Protein AF-0000000077371956 (afdb_homodimer)

Secondary structure (DSSP, 8-state):
----HHHHHHT--STTTEETTTTEE-THHHHT--TT--EEEEEEETTTTEEEEEETTS-EEEEEHHHHHHT--SHHHHHHHIIIII-PPP----GGGHHHH--EEEHHHHHH-HHHHHHHHHHHHHHSEEEEE---S-TTHHHHHHHHHS-PPPBTTBSEEEEE--TT-SSGGGSSS-EEEE-S-TTSSS--SEEEEEEEE--SSS---EEEEEHHHHHHHHHHH-HHHHHHHHHS-EEEEEEEEETTEEEEEEEEE-SEEE-TTS-EEEE---TTTB-S---S-GGGHHHHHHHHHHHHHHHHHT-EEE---TT-EEEEETTTEEEEE------SS---EEEEEEE-HHHHHHHHHHHHHHTTS--/----HHHHHHT--STTTEETTTTEE-THHHHT--TT--EEEEEEETTTTEEEEEETTS-EEEEEHHHHHHT--SHHHHHHHIIIII-PPP----GGGHHHH--EEEHHHHHH-HHHHHHHHHHHHHHSEEEEE---S-TTHHHHHHHHHS-PPPBTTBSEEEEE--TT-SSGGGSSS-EEEE-S-TTSSS--SEEEEEEEE--SSS---EEEEEHHHHHHHHHHH-HHHHHHHHHS-EEEEEEEEETTEEEEEEEEE-SEEE-TTS-EEEE---TTTB-S---S-GGGHHHHHHHHHHHHHHHHHT-EEE---TT-EEEEETTTEEEEE------SS---EEEEEEE-HHHHHHHHHHHHHHTTS--

Organism: NCBI:txid30044

Solvent-accessible surface area (backbone atoms only — not comparable to full-atom values): 38136 Å² total; per-residue (Å²): 131,50,77,52,61,56,59,53,60,73,60,30,59,42,82,86,34,22,39,75,82,38,66,24,42,41,62,72,47,63,82,64,57,55,86,77,56,47,80,63,44,79,45,76,42,74,91,71,41,24,43,34,37,36,34,70,87,69,51,72,37,61,42,46,49,70,62,49,62,76,52,29,39,42,69,69,48,34,51,46,44,48,42,75,58,70,45,65,66,64,52,74,48,54,34,87,44,42,81,76,66,59,48,79,42,51,38,67,45,45,75,72,30,65,66,50,36,39,50,51,52,50,41,30,53,24,60,30,40,38,37,32,36,74,33,70,84,55,90,56,51,65,56,52,56,29,49,72,46,55,56,65,39,69,52,82,69,40,51,51,44,75,40,40,72,39,92,84,45,67,45,77,82,22,45,47,60,60,39,66,68,20,27,67,58,52,21,35,83,70,46,58,24,30,40,37,37,36,27,59,32,53,49,82,35,73,56,56,28,37,34,40,18,45,42,59,32,43,48,50,50,29,49,73,76,35,47,67,39,35,50,44,37,46,66,45,62,36,37,17,33,50,60,52,67,38,96,89,41,67,40,38,31,64,21,75,45,27,36,40,33,57,49,98,87,65,48,81,66,33,46,41,42,36,62,42,33,46,42,84,54,61,80,49,62,59,84,54,47,62,60,40,52,50,29,49,52,50,48,52,51,48,38,58,74,29,38,34,76,50,69,76,48,61,17,25,29,48,33,33,27,28,34,42,33,28,36,29,30,44,34,42,56,67,48,100,88,30,56,37,29,34,39,36,37,31,31,41,50,63,46,46,50,9,30,41,45,46,45,38,39,75,69,61,73,53,127,133,50,78,51,61,55,58,52,60,73,59,30,61,43,82,88,33,22,39,77,83,38,67,22,43,40,60,71,47,64,79,63,58,56,85,77,54,48,79,63,44,81,46,76,39,76,91,72,42,24,44,35,39,36,33,70,87,70,50,71,37,60,42,44,49,70,62,48,62,76,52,28,39,40,70,69,50,34,50,47,43,47,43,73,57,69,44,64,65,64,51,74,49,54,33,88,44,42,81,76,65,61,47,79,41,48,38,67,45,45,76,72,31,68,67,50,36,40,50,50,52,49,42,30,52,24,59,30,40,37,35,32,35,75,34,70,85,55,89,56,51,64,56,54,56,30,48,70,48,55,56,63,39,69,54,82,67,41,52,51,44,76,40,40,71,37,92,86,44,68,43,77,81,21,44,47,60,60,37,66,67,21,27,69,58,52,22,35,84,69,46,60,24,31,39,38,36,36,27,59,30,54,46,84,35,74,56,57,28,37,33,41,18,46,42,59,32,42,48,50,48,30,48,71,76,36,47,67,39,37,48,44,37,46,66,45,62,37,37,17,33,50,59,52,68,39,96,89,40,67,40,38,31,63,23,76,44,26,37,39,33,56,48,97,85,64,48,80,66,34,47,41,41,34,62,43,33,46,42,84,54,61,82,48,61,57,84,53,47,63,62,40,53,50,30,49,51,50,49,52,49,48,36,58,74,28,37,33,76,49,69,76,48,62,16,25,29,47,32,33,26,29,34,41,33,29,36,30,30,44,34,43,56,67,47,99,89,30,56,39,29,36,39,36,38,30,32,39,50,63,46,46,49,8,29,41,44,46,45,36,39,75,70,61,73,51,128

Sequence (734 aa):
MQYPEIWLRDNCQCGKCYMQQTRSRLPHGWNSLDTAVQVQQLGWCAERQALQIEWHDGHQSSYAYSWLKERDFSPANRTRYLRDFYRPEPRHWSGQQFAQIRREFQYSELLSSDTALLEWLHHLAVYGLALVKQAPLEADVLRQLCERVGFMRRTTYGDEWSVRAQPGASNYAYLAAPLPLHTDMPYFEYKPGVTLLHTLEQSDSPGGWNLLSDAFHVADLLRQRHPSAFRVLSETPVDWADIGSDHGLSFHNIWRAPVINVDASGRYQRINHSIPQRDSHFSVPAEQVRPWYEAMALFMRLAGDEACTFKTTPGDVLTFDNLRMVHGRTGYDDTDRNVRHIVGAFLDWDIAYSRWRVLRHAHGCCKMQYPEIWLRDNCQCGKCYMQQTRSRLPHGWNSLDTAVQVQQLGWCAERQALQIEWHDGHQSSYAYSWLKERDFSPANRTRYLRDFYRPEPRHWSGQQFAQIRREFQYSELLSSDTALLEWLHHLAVYGLALVKQAPLEADVLRQLCERVGFMRRTTYGDEWSVRAQPGASNYAYLAAPLPLHTDMPYFEYKPGVTLLHTLEQSDSPGGWNLLSDAFHVADLLRQRHPSAFRVLSETPVDWADIGSDHGLSFHNIWRAPVINVDASGRYQRINHSIPQRDSHFSVPAEQVRPWYEAMALFMRLAGDEACTFKTTPGDVLTFDNLRMVHGRTGYDDTDRNVRHIVGAFLDWDIAYSRWRVLRHAHGCCK

Foldseek 3Di:
DDDDPLVCQQPFPDPVFADPVVRDGDVVCVVVRDPPKDFDDWDADPVQCWIWTQIPVGDIGIGHPLRCVQVPPDPVSVVCCVCPFVAPAADFDFLVCCVVLEEEAELVCLLPPLVSVLVQLNSCRHYFWYKYFQADLDDCSVQSNQVSLPGFDQDLQGQKDKAWCDPPDLDPSNHLAWFAWFFPPLLDPQGFWKKKKAWNFDAPWPWFKKKKFQLVVLLVVCCVPPVLLSCLQAPFWFWFWRFDHHPRDGDTGIDIGGQFYADPVRHTDFGGDHPVRGDPDRPDPPVSPVSNVVSVVSSSVSRVVRMHIDHDHHRMMIMGTSRGMTMIIHGGDADPVGITMMMMTGHHVVSNSVSSNVSCVVVVNRD/DDDDPLVCQQPFPDPVFADPVVRDGDVVCVVVRDPPKDFDDWDADPVQCWIWTQIPVGDIGIGHPLRCVCVPPDPVSVVCCVCPFVAPAADFDFLVCCVVLEEEAELVCLLPPLVSVLVQLNSCRHYFWYKYFQADLDDCSVQSNQVSLPGFDQDLQGQKDKAWQDPPDLDPSNHLAWFAWFFPPLLDPQGFWKKKKAWNFDAPFPWFKKKKFQLVVLLVVCCVPPVLLSCLQAPFWFWFWDFDHHPHDGDTGIDIGGQFYADPVRHTDFGGDHPVRGDPDRPDPPVSPVSNVVSVVSSSVSRVVRMHIDHDHHRMMIMGTSRGMTMIIHGGDHDPVGITMMMMTGHHVVSNSVSSNVSCVVVVNRD

Radius of gyration: 26.99 Å; Cα contacts (8 Å, |Δi|>4): 1569; chains: 2; bounding box: 58×82×67 Å

pLDDT: mean 92.95, std 8.27, range [42.59, 98.88]

InterPro domains:
  IPR003819 TauD/TfdA-like domain [PF02668] (100-345)
  IPR010376 Gamma-butyrobetaine hydroxylase-like, N-terminal [PF06155] (2-68)
  IPR038492 GBBH-like, N-terminal domain superfamily [G3DSA:3.30.2020.30] (1-74)
  IPR042098 Glutarate 2-hydroxylase superfamily [G3DSA:3.60.130.10] (76-364)
  IPR050411 Alpha-ketoglutarate-dependent hydroxylases [PTHR10696] (6-359)

Structure (mmCIF, N/CA/C/O backbone):
data_AF-0000000077371956-model_v1
#
loop_
_entity.id
_entity.type
_entity.pdbx_description
1 polymer 'Gamma-butyrobetaine dioxygenase'
#
loop_
_atom_site.group_PDB
_atom_site.id
_atom_site.type_symbol
_atom_site.label_atom_id
_atom_site.label_alt_id
_atom_site.label_comp_id
_atom_site.label_asym_id
_atom_site.label_entity_id
_atom_site.label_seq_id
_atom_site.pdbx_PDB_ins_code
_atom_site.Cartn_x
_atom_site.Cartn_y
_atom_site.Cartn_z
_atom_site.occupancy
_atom_site.B_iso_or_equiv
_atom_site.auth_seq_id
_atom_site.auth_comp_id
_atom_site.auth_asym_id
_atom_site.auth_atom_id
_atom_site.pdbx_PDB_model_num
ATOM 1 N N . MET A 1 1 ? 18.828 30.578 -7.977 1 91.62 1 MET A N 1
ATOM 2 C CA . MET A 1 1 ? 17.766 29.891 -7.25 1 91.62 1 MET A CA 1
ATOM 3 C C . MET A 1 1 ? 16.422 30.594 -7.461 1 91.62 1 MET A C 1
ATOM 5 O O . MET A 1 1 ? 16.375 31.812 -7.641 1 91.62 1 MET A O 1
ATOM 9 N N . GLN A 1 2 ? 15.453 29.812 -7.598 1 92.75 2 GLN A N 1
ATOM 10 C CA . GLN A 1 2 ? 14.109 30.328 -7.84 1 92.75 2 GLN A CA 1
ATOM 11 C C . GLN A 1 2 ? 13.109 29.75 -6.836 1 92.75 2 GLN A C 1
ATOM 13 O O . GLN A 1 2 ? 13.172 28.562 -6.508 1 92.75 2 GLN A O 1
ATOM 18 N N . TYR A 1 3 ? 12.266 30.672 -6.367 1 95.88 3 TYR A N 1
ATOM 19 C CA . TYR A 1 3 ? 11.258 30.266 -5.406 1 95.88 3 TYR A CA 1
ATOM 20 C C . TYR A 1 3 ? 9.938 30.984 -5.656 1 95.88 3 TYR A C 1
ATOM 22 O O . TYR A 1 3 ? 9.906 32.219 -5.793 1 95.88 3 TYR A O 1
ATOM 30 N N . PRO A 1 4 ? 8.852 30.234 -5.699 1 95.62 4 PRO A N 1
ATOM 31 C CA . PRO A 1 4 ? 7.562 30.922 -5.719 1 95.62 4 PRO A CA 1
ATOM 32 C C . PRO A 1 4 ? 7.258 31.656 -4.41 1 95.62 4 PRO A C 1
ATOM 34 O O . PRO A 1 4 ? 7.484 31.109 -3.328 1 95.62 4 PRO A O 1
ATOM 37 N N . GLU A 1 5 ? 6.676 32.844 -4.477 1 94.69 5 GLU A N 1
ATOM 38 C CA . GLU A 1 5 ? 6.426 33.688 -3.312 1 94.69 5 GLU A CA 1
ATOM 39 C C . GLU A 1 5 ? 5.512 33 -2.309 1 94.69 5 GLU A C 1
ATOM 41 O O . GLU A 1 5 ? 5.809 32.938 -1.112 1 94.69 5 GLU A O 1
ATOM 46 N N . ILE A 1 6 ? 4.496 32.406 -2.801 1 94.25 6 ILE A N 1
ATOM 47 C CA . ILE A 1 6 ? 3.494 31.828 -1.92 1 94.25 6 ILE A CA 1
ATOM 48 C C . ILE A 1 6 ? 4.086 30.625 -1.197 1 94.25 6 ILE A C 1
ATOM 50 O O . ILE A 1 6 ? 3.744 30.359 -0.043 1 94.25 6 ILE A O 1
ATOM 54 N N . TRP A 1 7 ? 4.949 29.875 -1.878 1 96 7 TRP A N 1
ATOM 55 C CA . TRP A 1 7 ? 5.617 28.734 -1.264 1 96 7 TRP A CA 1
ATOM 56 C C . TRP A 1 7 ? 6.523 29.172 -0.12 1 96 7 TRP A C 1
ATOM 58 O O . TRP A 1 7 ? 6.52 28.578 0.955 1 96 7 TRP A O 1
ATOM 68 N N . LEU A 1 8 ? 7.25 30.25 -0.366 1 95.94 8 LEU A N 1
ATOM 69 C CA . LEU A 1 8 ? 8.102 30.781 0.69 1 95.94 8 LEU A CA 1
ATOM 70 C C . LEU A 1 8 ? 7.273 31.219 1.892 1 95.94 8 LEU A C 1
ATOM 72 O O . LEU A 1 8 ? 7.613 30.906 3.035 1 95.94 8 LEU A O 1
ATOM 76 N N . ARG A 1 9 ? 6.207 31.844 1.617 1 94.69 9 ARG A N 1
ATOM 77 C CA . ARG A 1 9 ? 5.355 32.312 2.703 1 94.69 9 ARG A CA 1
ATOM 78 C C . ARG A 1 9 ? 4.816 31.156 3.523 1 94.69 9 ARG A C 1
ATOM 80 O O . ARG A 1 9 ? 4.848 31.188 4.754 1 94.69 9 ARG A O 1
ATOM 87 N N . ASP A 1 10 ? 4.328 30.188 2.84 1 93.81 10 ASP A N 1
ATOM 88 C CA . ASP A 1 10 ? 3.727 29.031 3.484 1 93.81 10 ASP A CA 1
ATOM 89 C C . ASP A 1 10 ? 4.77 28.234 4.273 1 93.81 10 ASP A C 1
ATOM 91 O O . ASP A 1 10 ? 4.426 27.516 5.211 1 93.81 10 ASP A O 1
ATOM 95 N N . ASN A 1 11 ? 6.027 28.312 3.902 1 94.88 11 ASN A N 1
ATOM 96 C CA . ASN A 1 11 ? 7.086 27.547 4.543 1 94.88 11 ASN A CA 1
ATOM 97 C C . ASN A 1 11 ? 7.926 28.406 5.477 1 94.88 11 ASN A C 1
ATOM 99 O O . ASN A 1 11 ? 9.102 28.109 5.715 1 94.88 11 ASN A O 1
ATOM 103 N N . CYS A 1 12 ? 7.34 29.5 5.891 1 94.88 12 CYS A N 1
ATOM 104 C CA . CYS A 1 12 ? 8.023 30.328 6.879 1 94.88 12 CYS A CA 1
ATOM 105 C C . CYS A 1 12 ? 8.438 29.5 8.094 1 94.88 12 CYS A C 1
ATOM 107 O O . CYS A 1 12 ? 7.688 28.641 8.547 1 94.88 12 CYS A O 1
ATOM 109 N N . GLN A 1 13 ? 9.594 29.844 8.641 1 93.25 13 GLN A N 1
ATOM 110 C CA . GLN A 1 13 ? 10.18 29.016 9.703 1 93.25 13 GLN A CA 1
ATOM 111 C C . GLN A 1 13 ? 10.07 29.703 11.055 1 93.25 13 GLN A C 1
ATOM 113 O O . GLN A 1 13 ? 10.656 29.266 12.039 1 93.25 13 GLN A O 1
ATOM 118 N N . CYS A 1 14 ? 9.344 30.797 11.109 1 93.62 14 CYS A N 1
ATOM 119 C CA . CYS A 1 14 ? 9.266 31.516 12.375 1 93.62 14 CYS A CA 1
ATOM 120 C C . CYS A 1 14 ? 8.422 30.75 13.383 1 93.62 14 CYS A C 1
ATOM 122 O O . CYS A 1 14 ? 7.742 29.781 13.023 1 93.62 14 CYS A O 1
ATOM 124 N N . GLY 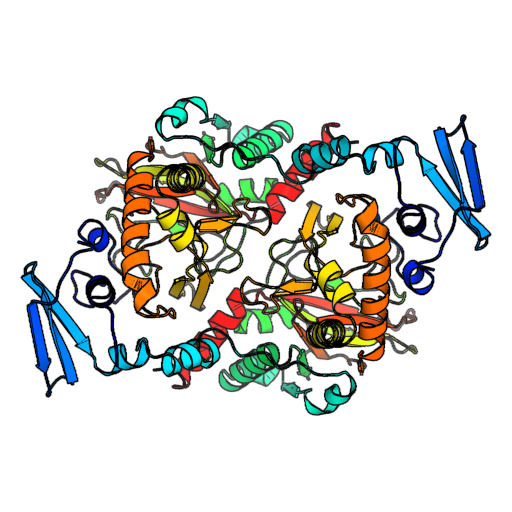A 1 15 ? 8.43 31.094 14.594 1 90.81 15 GLY A N 1
ATOM 125 C CA . GLY A 1 15 ? 7.762 30.406 15.68 1 90.81 15 GLY A CA 1
ATOM 126 C C . GLY A 1 15 ? 6.25 30.406 15.547 1 90.81 15 GLY A C 1
ATOM 127 O O . GLY A 1 15 ? 5.57 29.547 16.125 1 90.81 15 GLY A O 1
ATOM 128 N N . LYS A 1 16 ? 5.746 31.344 14.781 1 89.56 16 LYS A N 1
ATOM 129 C CA . LYS A 1 16 ? 4.301 31.422 14.586 1 89.56 16 LYS A CA 1
ATOM 130 C C . LYS A 1 16 ? 3.846 30.484 13.461 1 89.56 16 LYS A C 1
ATOM 132 O O . LYS A 1 16 ? 2.656 30.188 13.344 1 89.56 16 LYS A O 1
ATOM 137 N N . CYS A 1 17 ? 4.805 30.062 12.641 1 92.12 17 CYS A N 1
ATOM 138 C CA . CYS A 1 17 ? 4.426 29.344 11.43 1 92.12 17 CYS A CA 1
ATOM 139 C C . CYS A 1 17 ? 4.91 27.891 11.477 1 92.12 17 CYS A C 1
ATOM 141 O O . CYS A 1 17 ? 4.371 27.031 10.789 1 92.12 17 CYS A O 1
ATOM 143 N N . TYR A 1 18 ? 5.914 27.688 12.211 1 92.62 18 TYR A N 1
ATOM 144 C CA . TYR A 1 18 ? 6.602 26.406 12.164 1 92.62 18 TYR A CA 1
ATOM 145 C C . TYR A 1 18 ? 6.996 25.938 13.562 1 92.62 18 TYR A C 1
ATOM 147 O O . TYR A 1 18 ? 7.449 26.734 14.383 1 92.62 18 TYR A O 1
ATOM 155 N N . MET A 1 19 ? 6.699 24.719 13.805 1 89 19 MET A N 1
ATOM 156 C CA . MET A 1 19 ? 7.102 24.125 15.078 1 89 19 MET A CA 1
ATOM 157 C C . MET A 1 19 ? 8.352 23.266 14.898 1 89 19 MET A C 1
ATOM 159 O O . MET A 1 19 ? 8.281 22.172 14.336 1 89 19 MET A O 1
ATOM 163 N N . GLN A 1 20 ? 9.391 23.641 15.43 1 87 20 GLN A N 1
ATOM 164 C CA . GLN A 1 20 ? 10.688 22.984 15.242 1 87 20 GLN A CA 1
ATOM 165 C C . GLN A 1 20 ? 10.695 21.594 15.859 1 87 20 GLN A C 1
ATOM 167 O O . GLN A 1 20 ? 11.281 20.672 15.305 1 87 20 GLN A O 1
ATOM 172 N N . GLN A 1 21 ? 10.008 21.453 16.938 1 81.94 21 GLN A N 1
ATOM 173 C CA . GLN A 1 21 ? 10.008 20.203 17.672 1 81.94 21 GLN A CA 1
ATOM 174 C C . GLN A 1 21 ? 9.43 19.062 16.828 1 81.94 21 GLN A C 1
ATOM 176 O O . GLN A 1 21 ? 9.938 17.938 16.844 1 81.94 21 GLN A O 1
ATOM 181 N N . THR A 1 22 ? 8.406 19.375 16.109 1 80.88 22 THR A N 1
ATOM 182 C CA . THR A 1 22 ? 7.73 18.344 15.32 1 80.88 22 THR A CA 1
ATOM 183 C C . THR A 1 22 ? 8.094 18.484 13.844 1 80.88 22 THR A C 1
ATOM 185 O O . THR A 1 22 ? 7.629 17.703 13.008 1 80.88 22 THR A O 1
ATOM 188 N N . ARG A 1 23 ? 8.883 19.484 13.555 1 87.12 23 ARG A N 1
ATOM 189 C CA . ARG A 1 23 ? 9.281 19.781 12.18 1 87.12 23 ARG A CA 1
ATOM 190 C C . ARG A 1 23 ? 8.07 19.891 11.266 1 87.12 23 ARG A C 1
ATOM 192 O O . ARG A 1 23 ? 8.016 19.25 10.211 1 87.12 23 ARG A O 1
ATOM 199 N N . SER A 1 24 ? 7.148 20.656 11.742 1 88.44 24 SER A N 1
ATOM 200 C CA . SER A 1 24 ? 5.906 20.734 10.984 1 88.44 24 SER A CA 1
ATOM 201 C C . SER A 1 24 ? 5.359 22.156 10.961 1 88.44 24 SER A C 1
ATOM 203 O O . SER A 1 24 ? 5.602 22.938 11.883 1 88.44 24 SER A O 1
ATOM 205 N N . ARG A 1 25 ? 4.629 22.438 9.891 1 90.94 25 ARG A N 1
ATOM 206 C CA . ARG A 1 25 ? 3.883 23.688 9.758 1 90.94 25 ARG A CA 1
ATOM 207 C C . ARG A 1 25 ? 2.723 23.734 10.75 1 90.94 25 ARG A C 1
ATOM 209 O O . ARG A 1 25 ? 2.039 22.734 10.961 1 90.94 25 ARG A O 1
ATOM 216 N N . LEU A 1 26 ? 2.543 24.891 11.289 1 87.62 26 LEU A N 1
ATOM 217 C CA . LEU A 1 26 ? 1.391 25.062 12.172 1 87.62 26 LEU A CA 1
ATOM 218 C C . LEU A 1 26 ? 0.116 25.266 11.359 1 87.62 26 LEU A C 1
ATOM 220 O O . LEU A 1 26 ? 0.103 26.047 10.406 1 87.62 26 LEU A O 1
ATOM 224 N N . PRO A 1 27 ? -0.975 24.594 11.664 1 80.62 27 PRO A N 1
ATOM 225 C CA . PRO A 1 27 ? -2.184 24.547 10.836 1 80.62 27 PRO A CA 1
ATOM 226 C C . PRO A 1 27 ? -2.846 25.906 10.688 1 80.62 27 PRO A C 1
ATOM 228 O O . PRO A 1 27 ? -3.543 26.156 9.703 1 80.62 27 PRO A O 1
ATOM 231 N N . HIS A 1 28 ? -2.77 26.75 11.594 1 70.81 28 HIS A N 1
ATOM 232 C CA . HIS A 1 28 ? -3.48 28.016 11.508 1 70.81 28 HIS A CA 1
ATOM 233 C C . HIS A 1 28 ? -2.943 28.875 10.367 1 70.81 28 HIS A C 1
ATOM 235 O O . HIS A 1 28 ? -3.58 29.859 9.969 1 70.81 28 HIS A O 1
ATOM 241 N N . GLY A 1 29 ? -1.854 28.422 9.844 1 63.72 29 GLY A N 1
ATOM 242 C CA . GLY A 1 29 ? -1.279 29.172 8.734 1 63.72 29 GLY A CA 1
ATOM 243 C C . GLY A 1 29 ? -2.141 29.141 7.488 1 63.72 29 GLY A C 1
ATOM 244 O O . GLY A 1 29 ? -2.229 30.141 6.77 1 63.72 29 GLY A O 1
ATOM 245 N N . TRP A 1 30 ? -2.85 28.047 7.266 1 65.62 30 TRP A N 1
ATOM 246 C CA . TRP A 1 30 ? -3.629 27.969 6.035 1 65.62 30 TRP A CA 1
ATOM 247 C C . TRP A 1 30 ? -4.914 28.781 6.145 1 65.62 30 TRP A C 1
ATOM 249 O O . TRP A 1 30 ? -5.418 29.297 5.145 1 65.62 30 TRP A O 1
ATOM 259 N N . ASN A 1 31 ? -5.367 28.859 7.316 1 62.88 31 ASN A N 1
ATOM 260 C CA . ASN A 1 31 ? -6.562 29.672 7.473 1 62.88 31 ASN A CA 1
ATOM 261 C C . ASN A 1 31 ? -6.285 31.141 7.148 1 62.88 31 ASN A C 1
ATOM 263 O O . ASN A 1 31 ? -7.199 31.875 6.789 1 62.88 31 ASN A O 1
ATOM 267 N N . SER A 1 32 ? -5.051 31.359 7.176 1 62.78 32 SER A N 1
ATOM 268 C CA . SER A 1 32 ? -4.668 32.75 6.98 1 62.78 32 SER A CA 1
ATOM 269 C C . SER A 1 32 ? -3.84 32.906 5.711 1 62.78 32 SER A C 1
ATOM 271 O O . SER A 1 32 ? -3.324 34 5.445 1 62.78 32 SER A O 1
ATOM 273 N N . LEU A 1 33 ? -3.746 31.781 5.066 1 72.06 33 LEU A N 1
ATOM 274 C CA . LEU A 1 33 ? -2.879 31.891 3.898 1 72.06 33 LEU A CA 1
ATOM 275 C C . LEU A 1 33 ? -3.598 32.625 2.76 1 72.06 33 LEU A C 1
ATOM 277 O O . LEU A 1 33 ? -4.629 32.125 2.275 1 72.06 33 LEU A O 1
ATOM 281 N N . ASP A 1 34 ? -3.133 33.844 2.486 1 80.88 34 ASP A N 1
ATOM 282 C CA . ASP A 1 34 ? -3.574 34.594 1.323 1 80.88 34 ASP A CA 1
ATOM 283 C C . ASP A 1 34 ? -2.855 34.156 0.058 1 80.88 34 ASP A C 1
ATOM 285 O O . ASP A 1 34 ? -1.654 34.375 -0.099 1 80.88 34 ASP A O 1
ATOM 289 N N . THR A 1 35 ? -3.594 33.5 -0.869 1 85.75 35 THR A N 1
ATOM 290 C CA . THR A 1 35 ? -2.967 33 -2.076 1 85.75 35 THR A CA 1
ATOM 291 C C . THR A 1 35 ? -2.426 34.125 -2.941 1 85.75 35 THR A C 1
ATOM 293 O O . THR A 1 35 ? -1.639 33.906 -3.861 1 85.75 35 THR A O 1
ATOM 296 N N . ALA A 1 36 ? -2.783 35.344 -2.545 1 86.44 36 ALA A N 1
ATOM 297 C CA . ALA A 1 36 ? -2.311 36.5 -3.291 1 86.44 36 ALA A CA 1
ATOM 298 C C . ALA A 1 36 ? -1.151 37.188 -2.57 1 86.44 36 ALA A C 1
ATOM 300 O O . ALA A 1 36 ? -0.789 38.312 -2.895 1 86.44 36 ALA A O 1
ATOM 301 N N . VAL A 1 37 ? -0.58 36.5 -1.657 1 90.31 37 VAL A N 1
ATOM 302 C CA . VAL A 1 37 ? 0.516 37.062 -0.874 1 90.31 37 VAL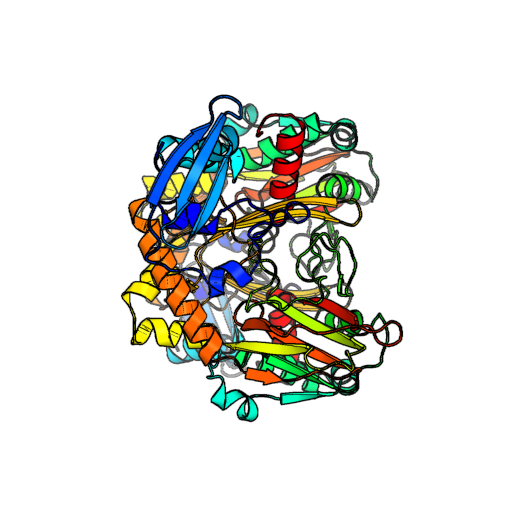 A CA 1
ATOM 303 C C . VAL A 1 37 ? 1.636 37.531 -1.805 1 90.31 37 VAL A C 1
ATOM 305 O O . VAL A 1 37 ? 1.907 36.875 -2.822 1 90.31 37 VAL A O 1
ATOM 308 N N . GLN A 1 38 ? 2.248 38.656 -1.406 1 92.62 38 GLN A N 1
ATOM 309 C CA . GLN A 1 38 ? 3.326 39.25 -2.207 1 92.62 38 GLN A CA 1
ATOM 310 C C . GLN A 1 38 ? 4.492 39.688 -1.327 1 92.62 38 GLN A C 1
ATOM 312 O O . GLN A 1 38 ? 4.293 40.094 -0.179 1 92.62 38 GLN A O 1
ATOM 317 N N . VAL A 1 39 ? 5.621 39.625 -1.903 1 95 39 VAL A N 1
ATOM 318 C CA . VAL A 1 39 ? 6.82 40.156 -1.253 1 95 39 VAL A CA 1
ATOM 319 C C . VAL A 1 39 ? 6.797 41.688 -1.271 1 95 39 VAL A C 1
ATOM 321 O O . VAL A 1 39 ? 6.574 42.312 -2.32 1 95 39 VAL A O 1
ATOM 324 N N . GLN A 1 40 ? 6.926 42.219 -0.124 1 96.25 40 GLN A N 1
ATOM 325 C CA . GLN A 1 40 ? 7.016 43.656 -0.039 1 96.25 40 GLN A CA 1
ATOM 326 C C . GLN A 1 40 ? 8.461 44.125 -0.129 1 96.25 40 GLN A C 1
ATOM 328 O O . GLN A 1 40 ? 8.773 45.094 -0.854 1 96.25 40 GLN A O 1
ATOM 333 N N . GLN A 1 41 ? 9.32 43.531 0.64 1 96.81 41 GLN A N 1
ATOM 334 C CA . GLN A 1 41 ? 10.742 43.844 0.652 1 96.81 41 GLN A CA 1
ATOM 335 C C . GLN A 1 41 ? 11.594 42.594 0.888 1 96.81 41 GLN A C 1
ATOM 337 O O . GLN A 1 41 ? 11.203 41.719 1.643 1 96.81 41 GLN A O 1
ATOM 342 N N . LEU A 1 42 ? 12.664 42.594 0.137 1 95.19 42 LEU A N 1
ATOM 343 C CA . LEU A 1 42 ? 13.625 41.5 0.297 1 95.19 42 LEU A CA 1
ATOM 344 C C . LEU A 1 42 ? 14.961 42.031 0.83 1 95.19 42 LEU A C 1
ATOM 346 O O . LEU A 1 42 ? 15.391 43.125 0.458 1 95.19 42 LEU A O 1
ATOM 350 N N . GLY A 1 43 ? 15.539 41.312 1.709 1 95.38 43 GLY A N 1
ATOM 351 C CA . GLY A 1 43 ? 16.859 41.656 2.215 1 95.38 43 GLY A CA 1
ATOM 352 C C . GLY A 1 43 ? 17.703 40.438 2.516 1 95.38 43 GLY A C 1
ATOM 353 O O . GLY A 1 43 ? 17.172 39.312 2.68 1 95.38 43 GLY A O 1
ATOM 354 N N . TRP A 1 44 ? 19.016 40.625 2.42 1 95.5 44 TRP A N 1
ATOM 355 C CA . TRP A 1 44 ? 19.969 39.594 2.752 1 95.5 44 TRP A CA 1
ATOM 356 C C . TRP A 1 44 ? 20.766 39.938 3.994 1 95.5 44 TRP A C 1
ATOM 358 O O . TRP A 1 44 ? 21.359 41.031 4.062 1 95.5 44 TRP A O 1
ATOM 368 N N . CYS A 1 45 ? 20.656 39.125 4.965 1 95.56 45 CYS A N 1
ATOM 369 C CA . CYS A 1 45 ? 21.5 39.281 6.137 1 95.56 45 CYS A CA 1
ATOM 370 C C . CYS A 1 45 ? 22.797 38.5 5.98 1 95.56 45 CYS A C 1
ATOM 372 O O . CYS A 1 45 ? 22.828 37.281 6.203 1 95.56 45 CYS A O 1
ATOM 374 N N . ALA A 1 46 ? 23.859 39.094 5.723 1 95.25 46 ALA A N 1
ATOM 375 C CA . ALA A 1 46 ? 25.141 38.469 5.441 1 95.25 46 ALA A CA 1
ATOM 376 C C . ALA A 1 46 ? 25.672 37.75 6.676 1 95.25 46 ALA A C 1
ATOM 378 O O . ALA A 1 46 ? 26.266 36.656 6.559 1 95.25 46 ALA A O 1
ATOM 379 N N . GLU A 1 47 ? 25.453 38.344 7.816 1 94.44 47 GLU A N 1
ATOM 380 C CA . GLU A 1 47 ? 25.969 37.75 9.055 1 94.44 47 GLU A CA 1
ATOM 381 C C . GLU A 1 47 ? 25.328 36.406 9.32 1 94.44 47 GLU A C 1
ATOM 383 O O . GLU A 1 47 ? 26.016 35.438 9.672 1 94.44 47 GLU A O 1
ATOM 388 N N . ARG A 1 48 ? 24.078 36.344 9.062 1 94.31 48 ARG A N 1
ATOM 389 C CA . ARG A 1 48 ? 23.344 35.094 9.367 1 94.31 48 ARG A CA 1
ATOM 390 C C . ARG A 1 48 ? 23.188 34.25 8.117 1 94.31 48 ARG A C 1
ATOM 392 O O . ARG A 1 48 ? 22.656 33.125 8.188 1 94.31 48 ARG A O 1
ATOM 399 N N . GLN A 1 49 ? 23.672 34.75 7.008 1 96.75 49 GLN A N 1
ATOM 400 C CA . GLN A 1 49 ? 23.469 34.062 5.734 1 96.75 49 GLN A CA 1
ATOM 401 C C . GLN A 1 49 ? 22.016 33.656 5.551 1 96.75 49 GLN A C 1
ATOM 403 O O . GLN A 1 49 ? 21.719 32.469 5.316 1 96.75 49 GLN A O 1
ATOM 408 N N . ALA A 1 50 ? 21.188 34.594 5.633 1 97.75 50 ALA A N 1
ATOM 409 C CA . ALA A 1 50 ? 19.766 34.312 5.598 1 97.75 50 ALA A CA 1
ATOM 410 C C . ALA A 1 50 ? 19.031 35.344 4.742 1 97.75 50 ALA A C 1
ATOM 412 O O . ALA A 1 50 ? 19.375 36.531 4.734 1 97.75 50 ALA A O 1
ATOM 413 N N . LEU A 1 51 ? 18.078 34.844 4.016 1 97.38 51 LEU A N 1
ATOM 414 C CA . LEU A 1 51 ? 17.156 35.719 3.275 1 97.38 51 LEU A CA 1
ATOM 415 C C . LEU A 1 51 ? 16.047 36.219 4.184 1 97.38 51 LEU A C 1
ATOM 417 O O . LEU A 1 51 ? 15.414 35.438 4.898 1 97.38 51 LEU A O 1
ATOM 421 N N . GLN A 1 52 ? 15.859 37.5 4.238 1 97.62 52 GLN A N 1
ATOM 422 C CA . GLN A 1 52 ? 14.781 38.125 4.992 1 97.62 52 GLN A CA 1
ATOM 423 C C . GLN A 1 52 ? 13.711 38.656 4.059 1 97.62 52 GLN A C 1
ATOM 425 O O . GLN A 1 52 ? 14.031 39.312 3.049 1 97.62 52 GLN A O 1
ATOM 430 N N . ILE A 1 53 ? 12.492 38.344 4.398 1 97.38 53 ILE A N 1
ATOM 431 C CA . ILE A 1 53 ? 11.398 38.844 3.564 1 97.38 53 ILE A CA 1
ATOM 432 C C . ILE A 1 53 ? 10.359 39.531 4.434 1 97.38 53 ILE A C 1
ATOM 434 O O . ILE A 1 53 ? 9.953 39.031 5.477 1 97.38 53 ILE A O 1
ATOM 438 N N . GLU A 1 54 ? 10.039 40.688 4.059 1 97.31 54 GLU A N 1
ATOM 439 C CA . GLU A 1 54 ? 8.852 41.375 4.57 1 97.31 54 GLU A CA 1
ATOM 440 C C . GLU A 1 54 ? 7.676 41.219 3.605 1 97.31 54 GLU A C 1
ATOM 442 O O . GLU A 1 54 ? 7.789 41.531 2.422 1 97.31 54 GLU A O 1
ATOM 447 N N . TRP A 1 55 ? 6.625 40.781 4.137 1 94.88 55 TRP A N 1
ATOM 448 C CA . TRP A 1 55 ? 5.461 40.5 3.299 1 94.88 55 TRP A CA 1
ATOM 449 C C . TRP A 1 55 ? 4.469 41.656 3.348 1 94.88 55 TRP A C 1
ATOM 451 O O . TRP A 1 55 ? 4.465 42.438 4.297 1 94.88 55 TRP A O 1
ATOM 461 N N . HIS A 1 56 ? 3.611 41.75 2.309 1 92.5 56 HIS A N 1
ATOM 462 C CA . HIS A 1 56 ? 2.646 42.812 2.213 1 92.5 56 HIS A CA 1
ATOM 463 C C . HIS A 1 56 ? 1.649 42.781 3.365 1 92.5 56 HIS A C 1
ATOM 465 O O . HIS A 1 56 ? 1.04 43.812 3.703 1 92.5 56 HIS A O 1
ATOM 471 N N . ASP A 1 57 ? 1.457 41.656 3.988 1 87.06 57 ASP A N 1
ATOM 472 C CA . ASP A 1 57 ? 0.518 41.5 5.098 1 87.06 57 ASP A CA 1
ATOM 473 C C . ASP A 1 57 ? 1.189 41.844 6.43 1 87.06 57 ASP A C 1
ATOM 475 O O . ASP A 1 57 ? 0.605 41.625 7.496 1 87.06 57 ASP A O 1
ATOM 479 N N . GLY A 1 58 ? 2.418 42.219 6.426 1 90.62 58 GLY A N 1
ATOM 480 C CA . GLY A 1 58 ? 3.125 42.625 7.629 1 90.62 58 GLY A CA 1
ATOM 481 C C . GLY A 1 58 ? 3.951 41.5 8.242 1 90.62 58 GLY A C 1
ATOM 482 O O . GLY A 1 58 ? 4.711 41.75 9.188 1 90.62 58 GLY A O 1
ATOM 483 N N . HIS A 1 59 ? 3.857 40.312 7.77 1 92.56 59 HIS A N 1
ATOM 484 C CA . HIS A 1 59 ? 4.637 39.188 8.273 1 92.56 59 HIS A CA 1
ATOM 485 C C . HIS A 1 59 ? 6.098 39.281 7.855 1 92.56 59 HIS A C 1
ATOM 487 O O . HIS A 1 59 ? 6.418 39.969 6.883 1 92.56 59 HIS A O 1
ATOM 493 N N . GLN A 1 60 ? 6.93 38.719 8.672 1 95.94 60 GLN A N 1
ATOM 494 C CA . GLN A 1 60 ? 8.352 38.656 8.367 1 95.94 60 GLN A CA 1
ATOM 495 C C . GLN A 1 60 ? 8.867 37.219 8.438 1 95.94 60 GLN A C 1
ATOM 497 O O . GLN A 1 60 ? 8.477 36.469 9.32 1 95.94 60 GLN A O 1
ATOM 502 N N . SER A 1 61 ? 9.594 36.906 7.418 1 96.44 61 SER A N 1
ATOM 503 C CA . SER A 1 61 ? 10.18 35.594 7.355 1 96.44 61 SER A CA 1
ATOM 504 C C . SER A 1 61 ? 11.695 35.625 7.207 1 96.44 61 SER A C 1
ATOM 506 O O . SER A 1 61 ? 12.234 36.656 6.738 1 96.44 61 SER A O 1
ATOM 508 N N . SER A 1 62 ? 12.367 34.656 7.691 1 97.38 62 SER A N 1
ATOM 509 C CA . SER A 1 62 ? 13.805 34.469 7.535 1 97.38 62 SER A CA 1
ATOM 510 C C . SER A 1 62 ? 14.125 33.031 7.117 1 97.38 62 SER A C 1
ATOM 512 O O . SER A 1 62 ? 13.602 32.062 7.695 1 97.38 62 SER A O 1
ATOM 514 N N . TYR A 1 63 ? 14.898 32.906 6.059 1 97.38 63 TYR A N 1
ATOM 515 C CA . TYR A 1 63 ? 15.289 31.594 5.551 1 97.38 63 TYR A CA 1
ATOM 516 C C . TYR A 1 63 ? 16.812 31.469 5.488 1 97.38 63 TYR A C 1
ATOM 518 O O . TYR A 1 63 ? 17.484 32.25 4.809 1 97.38 63 TYR A O 1
ATOM 526 N N . ALA A 1 64 ? 17.328 30.484 6.125 1 96.94 64 ALA A N 1
ATOM 527 C CA . ALA A 1 64 ? 18.766 30.219 6.027 1 96.94 64 ALA A CA 1
ATOM 528 C C . ALA A 1 64 ? 19.156 29.828 4.605 1 96.94 64 ALA A C 1
ATOM 530 O O . ALA A 1 64 ? 18.406 29.141 3.918 1 96.94 64 ALA A O 1
ATOM 531 N N . TYR A 1 65 ? 20.344 30.203 4.211 1 97 65 TYR A N 1
ATOM 532 C CA . TYR A 1 65 ? 20.859 29.859 2.883 1 97 65 TYR A CA 1
ATOM 533 C C . TYR A 1 65 ? 20.828 28.359 2.648 1 97 65 TYR A C 1
ATOM 535 O O . TYR A 1 65 ? 20.453 27.906 1.569 1 97 65 TYR A O 1
ATOM 543 N N . SER A 1 66 ? 21.25 27.609 3.611 1 94.75 66 SER A N 1
ATOM 544 C CA . SER A 1 66 ? 21.297 26.156 3.479 1 94.75 66 SER A CA 1
ATOM 545 C C . SER A 1 66 ? 19.906 25.578 3.248 1 94.75 66 SER A C 1
ATOM 547 O O . SER A 1 66 ? 19.734 24.641 2.451 1 94.75 66 SER A O 1
ATOM 549 N N . TRP A 1 67 ? 18.922 26.109 3.957 1 95.56 67 TRP A N 1
ATOM 550 C CA . TRP A 1 67 ? 17.547 25.672 3.795 1 95.56 67 TRP A CA 1
ATOM 551 C C . TRP A 1 67 ? 17.047 25.953 2.381 1 95.56 67 TRP A C 1
ATOM 553 O O . TRP A 1 67 ? 16.406 25.094 1.755 1 95.56 67 TRP A O 1
ATOM 563 N N . LEU A 1 68 ? 17.359 27.172 1.882 1 96.62 68 LEU A N 1
ATOM 564 C CA . LEU A 1 68 ? 16.969 27.594 0.544 1 96.62 68 LEU A CA 1
ATOM 565 C C . LEU A 1 68 ? 17.641 26.734 -0.521 1 96.62 68 LEU A C 1
ATOM 567 O O . LEU A 1 68 ? 17 26.281 -1.466 1 96.62 68 LEU A O 1
ATOM 571 N N . LYS A 1 69 ? 18.875 26.5 -0.334 1 95.38 69 LYS A N 1
ATOM 572 C CA . LYS A 1 69 ? 19.656 25.734 -1.304 1 95.38 69 LYS A CA 1
ATOM 573 C C . LYS A 1 69 ? 19.078 24.344 -1.488 1 95.38 69 LYS A C 1
ATOM 575 O O . LYS A 1 69 ? 19 23.844 -2.613 1 95.38 69 LYS A O 1
ATOM 580 N N . GLU A 1 70 ? 18.656 23.734 -0.469 1 93.75 70 GLU A N 1
ATOM 581 C CA . GLU A 1 70 ? 18.141 22.375 -0.491 1 93.75 70 GLU A CA 1
ATOM 582 C C . GLU A 1 70 ? 16.781 22.312 -1.177 1 93.75 70 GLU A C 1
ATOM 584 O O . GLU A 1 70 ? 16.359 21.25 -1.657 1 93.75 70 GLU A O 1
ATOM 589 N N . ARG A 1 71 ? 16.109 23.422 -1.229 1 96.5 71 ARG A N 1
ATOM 590 C CA . ARG A 1 71 ? 14.719 23.422 -1.658 1 96.5 71 ARG A CA 1
ATOM 591 C C . ARG A 1 71 ? 14.523 24.281 -2.895 1 96.5 71 ARG A C 1
ATOM 593 O O . ARG A 1 71 ? 13.406 24.734 -3.178 1 96.5 71 ARG A O 1
ATOM 600 N N . ASP A 1 72 ? 15.672 24.531 -3.549 1 96 72 ASP A N 1
ATOM 601 C CA . ASP A 1 72 ? 15.656 25.297 -4.789 1 96 72 ASP A CA 1
ATOM 602 C C . ASP A 1 72 ? 14.781 24.625 -5.844 1 96 72 ASP A C 1
ATOM 604 O O . ASP A 1 72 ? 14.797 23.391 -5.98 1 96 72 ASP A O 1
ATOM 608 N N . PHE A 1 73 ? 14.016 25.391 -6.676 1 97.31 73 PHE A N 1
ATOM 609 C CA . PHE A 1 73 ? 13.047 24.844 -7.625 1 97.31 73 PHE A CA 1
ATOM 610 C C . PHE A 1 73 ? 13.703 24.609 -8.984 1 97.31 73 PHE A C 1
ATOM 612 O O . PHE A 1 73 ? 13.023 24.25 -9.945 1 97.31 73 PHE A O 1
ATOM 619 N N . SER A 1 74 ? 14.992 24.797 -9.07 1 96.62 74 SER A N 1
ATOM 620 C CA . SER A 1 74 ? 15.672 24.516 -10.336 1 96.62 74 SER A CA 1
ATOM 621 C C . SER A 1 74 ? 15.508 23.062 -10.75 1 96.62 74 SER A C 1
ATOM 623 O O . SER A 1 74 ? 15.469 22.172 -9.898 1 96.62 74 SER A O 1
ATOM 625 N N . PRO A 1 75 ? 15.383 22.859 -12.07 1 95.5 75 PRO A N 1
ATOM 626 C CA . PRO A 1 75 ? 15.266 21.469 -12.539 1 95.5 75 PRO A CA 1
ATOM 627 C C . PRO A 1 75 ? 16.391 20.578 -12.031 1 95.5 75 PRO A C 1
ATOM 629 O O . PRO A 1 75 ? 16.141 19.422 -11.648 1 95.5 75 PRO A O 1
ATOM 632 N N . ALA A 1 76 ? 17.578 21.078 -11.977 1 95.62 76 ALA A N 1
ATOM 633 C CA . ALA A 1 76 ? 18.734 20.312 -11.523 1 95.62 76 ALA A CA 1
ATOM 634 C C . ALA A 1 76 ? 18.578 19.906 -10.062 1 95.62 76 ALA A C 1
ATOM 636 O O . ALA A 1 76 ? 18.844 18.766 -9.695 1 95.62 76 ALA A O 1
ATOM 637 N N . ASN A 1 77 ? 18.125 20.781 -9.242 1 95.44 77 ASN A N 1
ATOM 638 C CA . ASN A 1 77 ? 17.953 20.5 -7.82 1 95.44 77 ASN A CA 1
ATOM 639 C C . ASN A 1 77 ? 16.828 19.484 -7.582 1 95.44 77 ASN A C 1
ATOM 641 O O . ASN A 1 77 ? 16.969 18.594 -6.758 1 95.44 77 ASN A O 1
ATOM 645 N N . ARG A 1 78 ? 15.789 19.672 -8.32 1 94.31 78 ARG A N 1
ATOM 646 C CA . ARG A 1 78 ? 14.672 18.75 -8.195 1 94.31 78 ARG A CA 1
ATOM 647 C C . ARG A 1 78 ? 15.078 17.328 -8.562 1 94.31 78 ARG A C 1
ATOM 649 O O . ARG A 1 78 ? 14.766 16.375 -7.844 1 94.31 78 ARG A O 1
ATOM 656 N N . THR A 1 79 ? 15.75 17.219 -9.617 1 94.06 79 THR A N 1
ATOM 657 C CA . THR A 1 79 ? 16.219 15.922 -10.078 1 94.06 79 THR A CA 1
ATOM 658 C C . THR A 1 79 ? 17.141 15.289 -9.047 1 94.06 79 THR A C 1
ATOM 660 O O . THR A 1 79 ? 17.016 14.102 -8.734 1 94.06 79 THR A O 1
ATOM 663 N N . ARG A 1 80 ? 18 16.047 -8.547 1 93.25 80 ARG A N 1
ATOM 664 C CA . ARG A 1 80 ? 18.938 15.57 -7.539 1 93.25 80 ARG A CA 1
ATOM 665 C C . ARG A 1 80 ? 18.219 15.102 -6.285 1 93.25 80 ARG A C 1
ATOM 667 O O . ARG A 1 80 ? 18.516 14.031 -5.75 1 93.25 80 ARG A O 1
ATOM 674 N N . TYR A 1 81 ? 17.266 15.867 -5.812 1 94.19 81 TYR A N 1
ATOM 675 C CA . TYR A 1 81 ? 16.516 15.516 -4.617 1 94.19 81 TYR A CA 1
ATOM 676 C C . TYR A 1 81 ? 15.781 14.195 -4.801 1 94.19 81 TYR A C 1
ATOM 678 O O . TYR A 1 81 ? 15.836 13.32 -3.934 1 94.19 81 TYR A O 1
ATOM 686 N N . LEU A 1 82 ? 15.148 14.023 -5.957 1 93.62 82 LEU A N 1
ATOM 687 C CA . LEU A 1 82 ? 14.352 12.836 -6.227 1 93.62 82 LEU A CA 1
ATOM 688 C C . LEU A 1 82 ? 15.242 11.602 -6.352 1 93.62 82 LEU A C 1
ATOM 690 O O . LEU A 1 82 ? 14.883 10.523 -5.879 1 93.62 82 LEU A O 1
ATOM 694 N N . ARG A 1 83 ? 16.359 11.758 -6.906 1 89.81 83 ARG A N 1
ATOM 695 C CA . ARG A 1 83 ? 17.281 10.648 -7.164 1 89.81 83 ARG A CA 1
ATOM 696 C C . ARG A 1 83 ? 18.078 10.297 -5.914 1 89.81 83 ARG A C 1
ATOM 698 O O . ARG A 1 83 ? 18.297 9.125 -5.621 1 89.81 83 ARG A O 1
ATOM 705 N N . ASP A 1 84 ? 18.438 11.312 -5.184 1 88.44 84 ASP A N 1
ATOM 706 C CA . ASP A 1 84 ? 19.438 11.094 -4.133 1 88.44 84 ASP A CA 1
ATOM 707 C C . ASP A 1 84 ? 18.781 11.031 -2.758 1 88.44 84 ASP A C 1
ATOM 709 O O . ASP A 1 84 ? 19.375 10.531 -1.802 1 88.44 84 ASP A O 1
ATOM 713 N N . PHE A 1 85 ? 17.609 11.594 -2.65 1 91.69 85 PHE A N 1
ATOM 714 C CA . PHE A 1 85 ? 17.031 11.711 -1.316 1 91.69 85 PHE A CA 1
ATOM 715 C C . PHE A 1 85 ? 15.703 10.961 -1.232 1 91.69 85 PHE A C 1
ATOM 717 O O . PHE A 1 85 ? 15.5 10.156 -0.327 1 91.69 85 PHE A O 1
ATOM 724 N N . TYR A 1 86 ? 14.859 11.109 -2.135 1 94.81 86 TYR A N 1
ATOM 725 C CA . TYR A 1 86 ? 13.547 10.461 -2.086 1 94.81 86 TYR A CA 1
ATOM 726 C C . TYR A 1 86 ? 13.688 8.945 -2.152 1 94.81 86 TYR A C 1
ATOM 728 O O . TYR A 1 86 ? 13.406 8.25 -1.175 1 94.81 86 TYR A O 1
ATOM 736 N N . ARG A 1 87 ? 14.18 8.398 -3.195 1 94.94 87 ARG A N 1
ATOM 737 C CA . ARG A 1 87 ? 14.453 6.977 -3.379 1 94.94 87 ARG A CA 1
ATOM 738 C C . ARG A 1 87 ? 15.609 6.766 -4.359 1 94.94 87 ARG A C 1
ATOM 740 O O . ARG A 1 87 ? 15.727 7.488 -5.348 1 94.94 87 ARG A O 1
ATOM 747 N N . PRO A 1 88 ? 16.453 5.766 -4.062 1 95.12 88 PRO A N 1
ATOM 748 C CA . PRO A 1 88 ? 17.516 5.477 -5.035 1 95.12 88 PRO A CA 1
ATOM 749 C C . PRO A 1 88 ? 16.953 5.066 -6.398 1 95.12 88 PRO A C 1
ATOM 751 O O . PRO A 1 88 ? 15.922 4.398 -6.477 1 95.12 88 PRO A O 1
ATOM 754 N N . GLU A 1 89 ? 17.672 5.449 -7.426 1 94.31 89 GLU A N 1
ATOM 755 C CA . GLU A 1 89 ? 17.266 5.062 -8.773 1 94.31 89 GLU A CA 1
ATOM 756 C C . GLU A 1 89 ? 17.609 3.602 -9.055 1 94.31 89 GLU A C 1
ATOM 758 O O . GLU A 1 89 ? 18.766 3.191 -8.938 1 94.31 89 GLU A O 1
ATOM 763 N N . PRO A 1 90 ? 16.609 2.865 -9.422 1 96.31 90 PRO A N 1
ATOM 764 C CA . PRO A 1 90 ? 16.891 1.458 -9.719 1 96.31 90 PRO A CA 1
ATOM 765 C C . PRO A 1 90 ? 17.734 1.276 -10.969 1 96.31 90 PRO A C 1
ATOM 767 O O . PRO A 1 90 ? 17.625 2.061 -11.914 1 96.31 90 PRO A O 1
ATOM 770 N N . ARG A 1 91 ? 18.547 0.272 -10.945 1 97.88 91 ARG A N 1
ATOM 771 C CA . ARG A 1 91 ? 19.297 -0.176 -12.117 1 97.88 91 ARG A CA 1
ATOM 772 C C . ARG A 1 91 ? 18.875 -1.578 -12.531 1 97.88 91 ARG A C 1
ATOM 774 O O . ARG A 1 91 ? 19.078 -2.543 -11.797 1 97.88 91 ARG A O 1
ATOM 781 N N . HIS A 1 92 ? 18.281 -1.616 -13.711 1 98.38 92 HIS A N 1
ATOM 782 C CA . HIS A 1 92 ? 17.828 -2.896 -14.242 1 98.38 92 HIS A CA 1
ATOM 783 C C . HIS A 1 92 ? 18.984 -3.717 -14.789 1 98.38 92 HIS A C 1
ATOM 785 O O . HIS A 1 92 ? 19.984 -3.156 -15.25 1 98.38 92 HIS A O 1
ATOM 791 N N . TRP A 1 93 ? 18.844 -5.008 -14.719 1 98.5 93 TRP A N 1
ATOM 792 C CA . TRP A 1 93 ? 19.969 -5.832 -15.148 1 98.5 93 TRP A CA 1
ATOM 793 C C . TRP A 1 93 ? 19.469 -7.141 -15.766 1 98.5 93 TRP A C 1
ATOM 795 O O . TRP A 1 93 ? 18.391 -7.629 -15.414 1 98.5 93 TRP A O 1
ATOM 805 N N . SER A 1 94 ? 20.234 -7.715 -16.672 1 97.88 94 SER A N 1
ATOM 806 C CA . SER A 1 94 ? 19.984 -9.016 -17.281 1 97.88 94 SER A CA 1
ATOM 807 C C . SER A 1 94 ? 20.531 -10.148 -16.438 1 97.88 94 SER A C 1
ATOM 809 O O . SER A 1 94 ? 21.406 -9.93 -15.586 1 97.88 94 SER A O 1
ATOM 811 N N . GLY A 1 95 ? 19.969 -11.359 -16.75 1 96.75 95 GLY A N 1
ATOM 812 C CA . GLY A 1 95 ? 20.469 -12.531 -16.047 1 96.75 95 GLY A CA 1
ATOM 813 C C . GLY A 1 95 ? 21.969 -12.695 -16.156 1 96.75 95 GLY A C 1
ATOM 814 O O . GLY A 1 95 ? 22.625 -13.133 -15.219 1 96.75 95 GLY A O 1
ATOM 815 N N . GLN A 1 96 ? 22.609 -12.273 -17.234 1 96.06 96 GLN A N 1
ATOM 816 C CA . GLN A 1 96 ? 24.031 -12.398 -17.484 1 96.06 96 GLN A CA 1
ATOM 817 C C . GLN A 1 96 ? 24.844 -11.461 -16.594 1 96.06 96 GLN A C 1
ATOM 819 O O . GLN A 1 96 ? 26.031 -11.672 -16.391 1 96.06 96 GLN A O 1
ATOM 824 N N . GLN A 1 97 ? 24.172 -10.453 -16.078 1 96.88 97 GLN A N 1
ATOM 825 C CA . GLN A 1 97 ? 24.875 -9.445 -15.281 1 96.88 97 GLN A CA 1
ATOM 826 C C . GLN A 1 97 ? 24.812 -9.789 -13.797 1 96.88 97 GLN A C 1
ATOM 828 O O . GLN A 1 97 ? 25.359 -9.07 -12.969 1 96.88 97 GLN A O 1
ATOM 833 N N . PHE A 1 98 ? 24.203 -10.891 -13.469 1 96 98 PHE A N 1
ATOM 834 C CA . PHE A 1 98 ? 23.953 -11.266 -12.078 1 96 98 PHE A CA 1
ATOM 835 C C . PHE A 1 98 ? 25.25 -11.32 -11.289 1 96 98 PHE A C 1
ATOM 837 O O . PHE A 1 98 ? 25.359 -10.75 -10.203 1 96 98 PHE A O 1
ATOM 844 N N . ALA A 1 99 ? 26.219 -11.969 -11.844 1 94.06 99 ALA A N 1
ATOM 845 C CA . ALA A 1 99 ? 27.5 -12.141 -11.156 1 94.06 99 ALA A CA 1
ATOM 846 C C . ALA A 1 99 ? 28.156 -10.789 -10.859 1 94.06 99 ALA A C 1
ATOM 848 O O . ALA A 1 99 ? 28.844 -10.633 -9.852 1 94.06 99 ALA A O 1
ATOM 849 N N . GLN A 1 100 ? 27.875 -9.82 -11.68 1 94.81 100 GLN A N 1
ATOM 850 C CA . GLN A 1 100 ? 28.484 -8.5 -11.539 1 94.81 100 GLN A CA 1
ATOM 851 C C . GLN A 1 100 ? 27.766 -7.66 -10.492 1 94.81 100 GLN A C 1
ATOM 853 O O . GLN A 1 100 ? 28.375 -6.824 -9.828 1 94.81 100 GLN A O 1
ATOM 858 N N . ILE A 1 101 ? 26.484 -7.863 -10.367 1 94.75 101 ILE A N 1
ATOM 859 C CA . ILE A 1 101 ? 25.703 -6.965 -9.516 1 94.75 101 ILE A CA 1
ATOM 860 C C . ILE A 1 101 ? 25.531 -7.598 -8.133 1 94.75 101 ILE A C 1
ATOM 862 O O . ILE A 1 101 ? 25.25 -6.898 -7.156 1 94.75 101 ILE A O 1
ATOM 866 N N . ARG A 1 102 ? 25.672 -8.852 -8.047 1 92.38 102 ARG A N 1
ATOM 867 C CA . ARG A 1 102 ? 25.438 -9.547 -6.781 1 92.38 102 ARG A CA 1
ATOM 868 C C . ARG A 1 102 ? 26.438 -9.102 -5.715 1 92.38 102 ARG A C 1
ATOM 870 O O . ARG A 1 102 ? 27.641 -9 -5.984 1 92.38 102 ARG A O 1
ATOM 877 N N . ARG A 1 103 ? 25.938 -8.742 -4.562 1 96.44 103 ARG A N 1
ATOM 878 C CA . ARG A 1 103 ? 26.766 -8.398 -3.408 1 96.44 103 ARG A CA 1
ATOM 879 C C . ARG A 1 103 ? 26.359 -9.219 -2.188 1 96.44 103 ARG A C 1
ATOM 881 O O . ARG A 1 103 ? 25.203 -9.578 -2.031 1 96.44 103 ARG A O 1
ATOM 888 N N . GLU A 1 104 ? 27.375 -9.547 -1.405 1 97.94 104 GLU A N 1
ATOM 889 C CA . GLU A 1 104 ? 27.172 -10.281 -0.162 1 97.94 104 GLU A CA 1
ATOM 890 C C . GLU A 1 104 ? 27.438 -9.398 1.054 1 97.94 104 GLU A C 1
ATOM 892 O O . GLU A 1 104 ? 28.359 -8.586 1.052 1 97.94 104 GLU A O 1
ATOM 897 N N . PHE A 1 105 ? 26.609 -9.484 1.993 1 98.69 105 PHE A N 1
ATOM 898 C CA . PHE A 1 105 ? 26.719 -8.781 3.268 1 98.69 105 PHE A CA 1
ATOM 899 C C . PHE A 1 105 ? 26.812 -9.773 4.422 1 98.69 105 PHE A C 1
ATOM 901 O O . PHE A 1 105 ? 26.266 -10.867 4.355 1 98.69 105 PHE A O 1
ATOM 908 N N . GLN A 1 106 ? 27.516 -9.367 5.43 1 98.75 106 GLN A N 1
ATOM 909 C CA . GLN A 1 106 ? 27.656 -10.234 6.594 1 98.75 106 GLN A CA 1
ATOM 910 C C . GLN A 1 106 ? 26.578 -9.938 7.637 1 98.75 106 GLN A C 1
ATOM 912 O O . GLN A 1 106 ? 26.359 -8.773 7.988 1 98.75 106 GLN A O 1
ATOM 917 N N . TYR A 1 107 ? 25.938 -11.016 8.102 1 98.69 107 TYR A N 1
ATOM 918 C CA . TYR A 1 107 ? 24.859 -10.883 9.062 1 98.69 107 TYR A CA 1
ATOM 919 C C . TYR A 1 107 ? 25.297 -10.07 10.273 1 98.69 107 TYR A C 1
ATOM 921 O O . TYR A 1 107 ? 24.641 -9.102 10.664 1 98.69 107 TYR A O 1
ATOM 929 N N . SER A 1 108 ? 26.422 -10.414 10.852 1 98.38 108 SER A N 1
ATOM 930 C CA . SER A 1 108 ? 26.906 -9.758 12.062 1 98.38 108 SER A CA 1
ATOM 931 C C . SER A 1 108 ? 27.156 -8.273 11.82 1 98.38 108 SER A C 1
ATOM 933 O O . SER A 1 108 ? 26.875 -7.445 12.695 1 98.38 108 SER A O 1
ATOM 935 N N . GLU A 1 109 ? 27.625 -7.914 10.625 1 98.44 109 GLU A N 1
ATOM 936 C CA . GLU A 1 109 ? 27.859 -6.512 10.297 1 98.44 109 GLU A CA 1
ATOM 937 C C . GLU A 1 109 ? 26.547 -5.738 10.164 1 98.44 109 GLU A C 1
ATOM 939 O O . GLU A 1 109 ? 26.469 -4.582 10.578 1 98.44 109 GLU A O 1
ATOM 944 N N . LEU A 1 110 ? 25.578 -6.352 9.648 1 98.5 110 LEU A N 1
ATOM 945 C CA . LEU A 1 110 ? 24.297 -5.688 9.469 1 98.5 110 LEU A CA 1
ATOM 946 C C . LEU A 1 110 ? 23.641 -5.387 10.812 1 98.5 110 LEU A C 1
ATOM 948 O O . LEU A 1 110 ? 22.875 -4.422 10.938 1 98.5 110 LEU A O 1
ATOM 952 N N . LEU A 1 111 ? 23.922 -6.199 11.797 1 98 111 LEU A N 1
ATOM 953 C CA . LEU A 1 111 ? 23.328 -6.004 13.109 1 98 111 LEU A CA 1
ATOM 954 C C . LEU A 1 111 ? 24.047 -4.91 13.883 1 98 111 LEU A C 1
ATOM 956 O O . LEU A 1 111 ? 23.469 -4.266 14.758 1 98 111 LEU A O 1
ATOM 960 N N . SER A 1 112 ? 25.312 -4.648 13.508 1 97.56 112 SER A N 1
ATOM 961 C CA . SER A 1 112 ? 26.094 -3.805 14.398 1 97.56 112 SER A CA 1
ATOM 962 C C . SER A 1 112 ? 26.562 -2.531 13.695 1 97.56 112 SER A C 1
ATOM 964 O O . SER A 1 112 ? 26.969 -1.572 14.344 1 97.56 112 SER A O 1
ATOM 966 N N . SER A 1 113 ? 26.531 -2.521 12.383 1 97.88 113 SER A N 1
ATOM 967 C CA . SER A 1 113 ? 27.094 -1.4 11.641 1 97.88 113 SER A CA 1
ATOM 968 C C . SER A 1 113 ? 26.031 -0.667 10.844 1 97.88 113 SER A C 1
ATOM 970 O O . SER A 1 113 ? 25.438 -1.227 9.906 1 97.88 113 SER A O 1
ATOM 972 N N . ASP A 1 114 ? 25.844 0.621 11.172 1 97.06 114 ASP A N 1
ATOM 973 C CA . ASP A 1 114 ? 24.906 1.457 10.422 1 97.06 114 ASP A CA 1
ATOM 974 C C . ASP A 1 114 ? 25.375 1.657 8.984 1 97.06 114 ASP A C 1
ATOM 976 O O . ASP A 1 114 ? 24.562 1.755 8.07 1 97.06 114 ASP A O 1
ATOM 980 N N . THR A 1 115 ? 26.641 1.708 8.812 1 97.5 115 THR A N 1
ATOM 981 C CA . THR A 1 115 ? 27.203 1.862 7.469 1 97.5 115 THR A CA 1
ATOM 982 C C . THR A 1 115 ? 26.891 0.641 6.609 1 97.5 115 THR A C 1
ATOM 984 O O . THR A 1 115 ? 26.469 0.775 5.461 1 97.5 115 THR A O 1
ATOM 987 N N . ALA A 1 116 ? 27.094 -0.542 7.191 1 98.31 116 ALA A N 1
ATOM 988 C CA . ALA A 1 116 ? 26.781 -1.771 6.465 1 98.31 116 ALA A CA 1
ATOM 989 C C . ALA A 1 116 ? 25.297 -1.858 6.137 1 98.31 116 ALA A C 1
ATOM 991 O O . ALA A 1 116 ? 24.922 -2.264 5.035 1 98.31 116 ALA A O 1
ATOM 992 N N . LEU A 1 117 ? 24.516 -1.44 7.105 1 98.38 117 LEU A N 1
ATOM 993 C CA . LEU A 1 117 ? 23.078 -1.466 6.902 1 98.38 117 LEU A CA 1
ATOM 994 C C . LEU A 1 117 ? 22.672 -0.513 5.785 1 98.38 117 LEU A C 1
ATOM 996 O O . LEU A 1 117 ? 21.844 -0.862 4.938 1 98.38 117 LEU A O 1
ATOM 1000 N N . LEU A 1 118 ? 23.234 0.671 5.797 1 97.94 118 LEU A N 1
ATOM 1001 C CA . LEU A 1 118 ? 22.969 1.657 4.758 1 97.94 118 LEU A CA 1
ATOM 1002 C C . LEU A 1 118 ? 23.312 1.104 3.379 1 97.94 118 LEU A C 1
ATOM 1004 O O . LEU A 1 118 ? 22.531 1.246 2.434 1 97.94 118 LEU A O 1
ATOM 1008 N N . GLU A 1 119 ? 24.438 0.453 3.266 1 98.06 119 GLU A N 1
ATOM 1009 C CA . GLU A 1 119 ? 24.875 -0.111 1.995 1 98.06 119 GLU A CA 1
ATOM 1010 C C . GLU A 1 119 ? 23.953 -1.237 1.536 1 98.06 119 GLU A C 1
ATOM 1012 O O . GLU A 1 119 ? 23.656 -1.353 0.347 1 98.06 119 GLU A O 1
ATOM 1017 N N . TRP A 1 120 ? 23.562 -2.055 2.473 1 98.69 120 TRP A N 1
ATOM 1018 C CA . TRP A 1 120 ? 22.656 -3.156 2.17 1 98.69 120 TRP A CA 1
ATOM 1019 C C . TRP A 1 120 ? 21.328 -2.637 1.623 1 98.69 120 TRP A C 1
ATOM 1021 O O . TRP A 1 120 ? 20.875 -3.068 0.561 1 98.69 120 TRP A O 1
ATOM 1031 N N . LEU A 1 121 ? 20.75 -1.662 2.295 1 98.38 121 LEU A N 1
ATOM 1032 C CA . LEU A 1 121 ? 19.469 -1.097 1.883 1 98.38 121 LEU A CA 1
ATOM 1033 C C . LEU A 1 121 ? 19.594 -0.397 0.534 1 98.38 121 LEU A C 1
ATOM 1035 O O . LEU A 1 121 ? 18.703 -0.514 -0.315 1 98.38 121 LEU A O 1
ATOM 1039 N N . HIS A 1 122 ? 20.656 0.293 0.378 1 97.69 122 HIS A N 1
ATOM 1040 C CA . HIS A 1 122 ? 20.891 0.981 -0.886 1 97.69 122 HIS A CA 1
ATOM 1041 C C . HIS A 1 122 ? 21.031 -0.01 -2.037 1 97.69 122 HIS A C 1
ATOM 1043 O O . HIS A 1 122 ? 20.438 0.183 -3.102 1 97.69 122 HIS A O 1
ATOM 1049 N N . HIS A 1 123 ? 21.812 -1.026 -1.786 1 98.56 123 HIS A N 1
ATOM 1050 C CA . HIS A 1 123 ? 22.016 -2.031 -2.822 1 98.56 123 HIS A CA 1
ATOM 1051 C C . HIS A 1 123 ? 20.719 -2.717 -3.199 1 98.56 123 HIS A C 1
ATOM 1053 O O . HIS A 1 123 ? 20.438 -2.92 -4.383 1 98.56 123 HIS A O 1
ATOM 1059 N N . LEU A 1 124 ? 19.938 -3.061 -2.219 1 98.12 124 LEU A N 1
ATOM 1060 C CA . LEU A 1 124 ? 18.641 -3.668 -2.451 1 98.12 124 LEU A CA 1
ATOM 1061 C C . LEU A 1 124 ? 17.75 -2.742 -3.275 1 98.12 124 LEU A C 1
ATOM 1063 O O . LEU A 1 124 ? 17.078 -3.189 -4.207 1 98.12 124 LEU A O 1
ATOM 1067 N N . ALA A 1 125 ? 17.781 -1.489 -2.932 1 97.44 125 ALA A N 1
ATOM 1068 C CA . ALA A 1 125 ? 16.922 -0.518 -3.615 1 97.44 125 ALA A CA 1
ATOM 1069 C C . ALA A 1 125 ? 17.344 -0.35 -5.074 1 97.44 125 ALA A C 1
ATOM 1071 O O . ALA A 1 125 ? 16.5 -0.234 -5.961 1 97.44 125 ALA A O 1
ATOM 1072 N N . VAL A 1 126 ? 18.625 -0.379 -5.336 1 97.88 126 VAL A N 1
ATOM 1073 C CA . VAL A 1 126 ? 19.172 -0.084 -6.664 1 97.88 126 VAL A CA 1
ATOM 1074 C C . VAL A 1 126 ? 19.078 -1.33 -7.543 1 97.88 126 VAL A C 1
ATOM 1076 O O . VAL A 1 126 ? 18.594 -1.27 -8.672 1 97.88 126 VAL A O 1
ATOM 1079 N N . TYR A 1 127 ? 19.406 -2.5 -6.973 1 98.44 127 TYR A N 1
ATOM 1080 C CA . TYR A 1 127 ? 19.594 -3.664 -7.832 1 98.44 127 TYR A CA 1
ATOM 1081 C C . TYR A 1 127 ? 18.5 -4.699 -7.578 1 98.44 127 TYR A C 1
ATOM 1083 O O . TYR A 1 127 ? 18.312 -5.617 -8.383 1 98.44 127 TYR A O 1
ATOM 1091 N N . GLY A 1 128 ? 17.859 -4.621 -6.453 1 98.12 128 GLY A N 1
ATOM 1092 C CA . GLY A 1 128 ? 16.703 -5.469 -6.195 1 98.12 128 GLY A CA 1
ATOM 1093 C C . GLY A 1 128 ? 17.062 -6.789 -5.547 1 98.12 128 GLY A C 1
ATOM 1094 O O . GLY A 1 128 ? 16.203 -7.648 -5.34 1 98.12 128 GLY A O 1
ATOM 1095 N N . LEU A 1 129 ? 18.344 -6.996 -5.188 1 97.62 129 LEU A N 1
ATOM 1096 C CA . LEU A 1 129 ? 18.766 -8.25 -4.582 1 97.62 129 LEU A CA 1
ATOM 1097 C C . LEU A 1 129 ? 20.047 -8.062 -3.76 1 97.62 129 LEU A C 1
ATOM 1099 O O . LEU A 1 129 ? 20.906 -7.262 -4.125 1 97.62 129 LEU A O 1
ATOM 1103 N N . ALA A 1 130 ? 20.109 -8.758 -2.697 1 98.06 130 ALA A N 1
ATOM 1104 C CA . ALA A 1 130 ? 21.312 -8.844 -1.876 1 98.06 130 ALA A CA 1
ATOM 1105 C C . ALA A 1 130 ? 21.344 -10.133 -1.061 1 98.06 130 ALA A C 1
ATOM 1107 O O . ALA A 1 130 ? 20.297 -10.617 -0.623 1 98.06 130 ALA A O 1
ATOM 1108 N N . LEU A 1 131 ? 22.516 -10.672 -0.904 1 98.06 131 LEU A N 1
ATOM 1109 C CA . LEU A 1 131 ? 22.672 -11.883 -0.109 1 98.06 131 LEU A CA 1
ATOM 1110 C C . LEU A 1 131 ? 23.344 -11.578 1.228 1 98.06 131 LEU A C 1
ATOM 1112 O O . LEU A 1 131 ? 24.328 -10.852 1.276 1 98.06 131 LEU A O 1
ATOM 1116 N N . VAL A 1 132 ? 22.734 -12.039 2.285 1 98.75 132 VAL A N 1
ATOM 1117 C CA . VAL A 1 132 ? 23.328 -11.953 3.617 1 98.75 132 VAL A CA 1
ATOM 1118 C C . VAL A 1 132 ? 23.938 -13.297 4 1 98.75 132 VAL A C 1
ATOM 1120 O O . VAL A 1 132 ? 23.281 -14.344 3.861 1 98.75 132 VAL A O 1
ATOM 1123 N N . LYS A 1 133 ? 25.141 -13.289 4.461 1 98.56 133 LYS A N 1
ATOM 1124 C CA . LYS A 1 133 ? 25.891 -14.516 4.738 1 98.56 133 LYS A CA 1
ATOM 1125 C C . LYS A 1 133 ? 26.156 -14.664 6.234 1 98.56 133 LYS A C 1
ATOM 1127 O O . LYS A 1 133 ? 26.125 -13.688 6.98 1 98.56 133 LYS A O 1
ATOM 1132 N N . GLN A 1 134 ? 26.312 -15.898 6.613 1 98.38 134 GLN A N 1
ATOM 1133 C CA . GLN A 1 134 ? 26.797 -16.297 7.93 1 98.38 134 GLN A CA 1
ATOM 1134 C C . GLN A 1 134 ? 25.812 -15.891 9.023 1 98.38 134 GLN A C 1
ATOM 1136 O O . GLN A 1 134 ? 26.219 -15.391 10.078 1 98.38 134 GLN A O 1
ATOM 1141 N N . ALA A 1 135 ? 24.594 -15.984 8.68 1 98.62 135 ALA A N 1
ATOM 1142 C CA . ALA A 1 135 ? 23.609 -15.859 9.742 1 98.62 135 ALA A CA 1
ATOM 1143 C C . ALA A 1 135 ? 23.516 -17.141 10.578 1 98.62 135 ALA A C 1
ATOM 1145 O O . ALA A 1 135 ? 23.672 -18.234 10.047 1 98.62 135 ALA A O 1
ATOM 1146 N N . PRO A 1 136 ? 23.328 -17 11.867 1 98.12 136 PRO A N 1
ATOM 1147 C CA . PRO A 1 136 ? 23.094 -18.203 12.664 1 98.12 136 PRO A CA 1
ATOM 1148 C C . PRO A 1 136 ? 21.875 -18.984 12.211 1 98.12 136 PRO A C 1
ATOM 1150 O O . PRO A 1 136 ? 21 -18.438 11.523 1 98.12 136 PRO A O 1
ATOM 1153 N N . LEU A 1 137 ? 21.859 -20.266 12.562 1 97.19 137 LEU A N 1
ATOM 1154 C CA . LEU A 1 137 ? 20.703 -21.094 12.258 1 97.19 137 LEU A CA 1
ATOM 1155 C C . LEU A 1 137 ? 19.672 -21.031 13.383 1 97.19 137 LEU A C 1
ATOM 1157 O O . LEU A 1 137 ? 19.422 -22.031 14.055 1 97.19 137 LEU A O 1
ATOM 1161 N N . GLU A 1 138 ? 19.172 -19.844 13.609 1 93.81 138 GLU A N 1
ATOM 1162 C CA . GLU A 1 138 ? 18.234 -19.547 14.695 1 93.81 138 GLU A CA 1
ATOM 1163 C C . GLU A 1 138 ? 16.953 -18.922 14.164 1 93.81 138 GLU A C 1
ATOM 1165 O O . GLU A 1 138 ? 16.922 -18.391 13.055 1 93.81 138 GLU A O 1
ATOM 1170 N N . ALA A 1 139 ? 15.969 -18.984 14.961 1 87.25 139 ALA A N 1
ATOM 1171 C CA . ALA A 1 139 ? 14.633 -18.594 14.531 1 87.25 139 ALA A CA 1
ATOM 1172 C C . ALA A 1 139 ? 14.484 -17.078 14.508 1 87.25 139 ALA A C 1
ATOM 1174 O O . ALA A 1 139 ? 13.594 -16.547 13.828 1 87.25 139 ALA A O 1
ATOM 1175 N N . ASP A 1 140 ? 15.305 -16.344 15.172 1 93.62 140 ASP A N 1
ATOM 1176 C CA . ASP A 1 140 ? 15.031 -14.922 15.328 1 93.62 140 ASP A CA 1
ATOM 1177 C C . ASP A 1 140 ? 15.891 -14.094 14.375 1 93.62 140 ASP A C 1
ATOM 1179 O O . ASP A 1 140 ? 15.961 -12.867 14.508 1 93.62 140 ASP A O 1
ATOM 1183 N N . VAL A 1 141 ? 16.578 -14.773 13.422 1 97.56 141 VAL A N 1
ATOM 1184 C CA . VAL A 1 141 ? 17.5 -14.102 12.508 1 97.56 141 VAL A CA 1
ATOM 1185 C C . VAL A 1 141 ? 16.75 -13.031 11.719 1 97.56 141 VAL A C 1
ATOM 1187 O O . VAL A 1 141 ? 17.156 -11.875 11.68 1 97.56 141 VAL A O 1
ATOM 1190 N N . LEU A 1 142 ? 15.68 -13.383 11.094 1 98.38 142 LEU A N 1
ATOM 1191 C CA . LEU A 1 142 ? 14.93 -12.445 10.258 1 98.38 142 LEU A CA 1
ATOM 1192 C C . LEU A 1 142 ? 14.328 -11.328 11.102 1 98.38 142 LEU A C 1
ATOM 1194 O O . LEU A 1 142 ? 14.297 -10.172 10.672 1 98.38 142 LEU A O 1
ATOM 1198 N N . ARG A 1 143 ? 13.859 -11.656 12.281 1 97.56 143 ARG A N 1
ATOM 1199 C CA . ARG A 1 143 ? 13.32 -10.641 13.18 1 97.56 143 ARG A CA 1
ATOM 1200 C C . ARG A 1 143 ? 14.383 -9.594 13.516 1 97.56 143 ARG A C 1
ATOM 1202 O O . ARG A 1 143 ? 14.109 -8.391 13.477 1 97.56 143 ARG A O 1
ATOM 1209 N N . GLN A 1 144 ? 15.555 -10.078 13.82 1 97.81 144 GLN A N 1
ATOM 1210 C CA . GLN A 1 144 ? 16.641 -9.172 14.18 1 97.81 144 GLN A CA 1
ATOM 1211 C C . GLN A 1 144 ? 17 -8.266 13.008 1 97.81 144 GLN A C 1
ATOM 1213 O O . GLN A 1 144 ? 17.219 -7.062 13.188 1 97.81 144 GLN A O 1
ATOM 1218 N N . LEU A 1 145 ? 17.094 -8.844 11.836 1 98.19 145 LEU A N 1
ATOM 1219 C CA . LEU A 1 145 ? 17.406 -8.047 10.656 1 98.19 145 LEU A CA 1
ATOM 1220 C C . LEU A 1 145 ? 16.328 -7 10.414 1 98.19 145 LEU A C 1
ATOM 1222 O O . LEU A 1 145 ? 16.641 -5.832 10.172 1 98.19 145 LEU A O 1
ATOM 1226 N N . CYS A 1 146 ? 15.07 -7.402 10.516 1 97.75 146 CYS A N 1
ATOM 1227 C CA . CYS A 1 146 ? 13.953 -6.496 10.273 1 97.75 146 CYS A CA 1
ATOM 1228 C C . CYS A 1 146 ? 13.914 -5.391 11.32 1 97.75 146 CYS A C 1
ATOM 1230 O O . CYS A 1 146 ? 13.594 -4.242 11.008 1 97.75 146 CYS A O 1
ATOM 1232 N N . GLU A 1 147 ? 14.25 -5.742 12.539 1 96.44 147 GLU A N 1
ATOM 1233 C CA . GLU A 1 147 ? 14.227 -4.762 13.617 1 96.44 147 GLU A CA 1
ATOM 1234 C C . GLU A 1 147 ? 15.32 -3.711 13.43 1 96.44 147 GLU A C 1
ATOM 1236 O O . GLU A 1 147 ? 15.172 -2.57 13.867 1 96.44 147 GLU A O 1
ATOM 1241 N N . ARG A 1 148 ? 16.453 -4.078 12.766 1 97.44 148 ARG A N 1
ATOM 1242 C CA . ARG A 1 148 ? 17.5 -3.115 12.43 1 97.44 148 ARG A CA 1
ATOM 1243 C C . ARG A 1 148 ? 17 -2.096 11.414 1 97.44 148 ARG A C 1
ATOM 1245 O O . ARG A 1 148 ? 17.5 -0.97 11.359 1 97.44 148 ARG A O 1
ATOM 1252 N N . VAL A 1 149 ? 16 -2.49 10.672 1 97.56 149 VAL A N 1
ATOM 1253 C CA . VAL A 1 149 ? 15.445 -1.615 9.648 1 97.56 149 VAL A CA 1
ATOM 1254 C C . VAL A 1 149 ? 14.234 -0.869 10.219 1 97.56 149 VAL A C 1
ATOM 1256 O O . VAL A 1 149 ? 14.117 0.347 10.055 1 97.56 149 VAL A O 1
ATOM 1259 N N . GLY A 1 150 ? 13.43 -1.447 10.898 1 96.19 150 GLY A N 1
ATOM 1260 C CA . GLY A 1 150 ? 12.203 -0.952 11.5 1 96.19 150 GLY A CA 1
ATOM 1261 C C . GLY A 1 150 ? 11.391 -2.041 12.18 1 96.19 150 GLY A C 1
ATOM 1262 O O . GLY A 1 150 ? 11.547 -2.285 13.375 1 96.19 150 GLY A O 1
ATOM 1263 N N . PHE A 1 151 ? 10.531 -2.719 11.414 1 95.62 151 PHE A N 1
ATOM 1264 C CA . PHE A 1 151 ? 9.734 -3.832 11.922 1 95.62 151 PHE A CA 1
ATOM 1265 C C . PHE A 1 151 ? 9.242 -4.707 10.773 1 95.62 151 PHE A C 1
ATOM 1267 O O . PHE A 1 151 ? 9.156 -4.25 9.633 1 95.62 151 PHE A O 1
ATOM 1274 N N . MET A 1 152 ? 8.898 -5.945 11.133 1 96 152 MET A N 1
ATOM 1275 C CA . MET A 1 152 ? 8.438 -6.934 10.156 1 96 152 MET A CA 1
ATOM 1276 C C . MET A 1 152 ? 7.02 -6.621 9.695 1 96 152 MET A C 1
ATOM 1278 O O . MET A 1 152 ? 6.199 -6.137 10.477 1 96 152 MET A O 1
ATOM 1282 N N . ARG A 1 153 ? 6.785 -6.906 8.438 1 96.25 153 ARG A N 1
ATOM 1283 C CA . ARG A 1 153 ? 5.434 -6.824 7.891 1 96.25 153 ARG A CA 1
ATOM 1284 C C . ARG A 1 153 ? 4.637 -8.086 8.211 1 96.25 153 ARG A C 1
ATOM 1286 O O . ARG A 1 153 ? 5.02 -9.188 7.812 1 96.25 153 ARG A O 1
ATOM 1293 N N . ARG A 1 154 ? 3.57 -7.922 8.938 1 95 154 ARG A N 1
ATOM 1294 C CA . ARG A 1 154 ? 2.658 -9.039 9.164 1 95 154 ARG A CA 1
ATOM 1295 C C . ARG A 1 154 ? 1.734 -9.25 7.973 1 95 154 ARG A C 1
ATOM 1297 O O . ARG A 1 154 ? 1.248 -8.281 7.379 1 95 154 ARG A O 1
ATOM 1304 N N . THR A 1 155 ? 1.486 -10.469 7.594 1 93.94 155 THR A N 1
ATOM 1305 C CA . THR A 1 155 ? 0.541 -10.844 6.551 1 93.94 155 THR A CA 1
ATOM 1306 C C . THR A 1 155 ? -0.496 -11.828 7.082 1 93.94 155 THR A C 1
ATOM 1308 O O . THR A 1 155 ? -0.541 -12.102 8.281 1 93.94 155 THR A O 1
ATOM 1311 N N . THR A 1 156 ? -1.344 -12.336 6.242 1 92.06 156 THR A N 1
ATOM 1312 C CA . THR A 1 156 ? -2.34 -13.336 6.613 1 92.06 156 THR A CA 1
ATOM 1313 C C . THR A 1 156 ? -1.669 -14.633 7.047 1 92.06 156 THR A C 1
ATOM 1315 O O . THR A 1 156 ? -2.303 -15.492 7.676 1 92.06 156 THR A O 1
ATOM 1318 N N . TYR A 1 157 ? -0.392 -14.734 6.75 1 91.12 157 TYR A N 1
ATOM 1319 C CA . TYR A 1 157 ? 0.351 -15.938 7.113 1 91.12 157 TYR A CA 1
ATOM 1320 C C . TYR A 1 157 ? 1.245 -15.68 8.32 1 91.12 157 TYR A C 1
ATOM 1322 O O . TYR A 1 157 ? 2.111 -16.5 8.648 1 91.12 157 TYR A O 1
ATOM 1330 N N . GLY A 1 158 ? 1.061 -14.508 8.945 1 91.75 158 GLY A N 1
ATOM 1331 C CA . GLY A 1 158 ? 1.836 -14.156 10.125 1 91.75 158 GLY A CA 1
ATOM 1332 C C . GLY A 1 158 ? 3.01 -13.25 9.812 1 91.75 158 GLY A C 1
ATOM 1333 O O . GLY A 1 158 ? 3.104 -12.695 8.719 1 91.75 158 GLY A O 1
ATOM 1334 N N . ASP A 1 159 ? 3.865 -13.047 10.844 1 93.44 159 ASP A N 1
ATOM 1335 C CA . ASP A 1 159 ? 5.059 -12.219 10.68 1 93.44 159 ASP A CA 1
ATOM 1336 C C . ASP A 1 159 ? 6.141 -12.961 9.906 1 93.44 159 ASP A C 1
ATOM 1338 O O . ASP A 1 159 ? 6.887 -12.359 9.125 1 93.44 159 ASP A O 1
ATOM 1342 N N . GLU A 1 160 ? 6.219 -14.234 10.266 1 94.06 160 GLU A N 1
ATOM 1343 C CA . GLU A 1 160 ? 7.117 -15.164 9.586 1 94.06 160 GLU A CA 1
ATOM 1344 C C . GLU A 1 160 ? 6.363 -16.391 9.094 1 94.06 160 GLU A C 1
ATOM 1346 O O . GLU A 1 160 ? 5.246 -16.672 9.539 1 94.06 160 GLU A O 1
ATOM 1351 N N . TRP A 1 161 ? 6.941 -17 8.133 1 89.19 161 TRP A N 1
ATOM 1352 C CA . TRP A 1 161 ? 6.395 -18.281 7.668 1 89.19 161 TRP A CA 1
ATOM 1353 C C . TRP A 1 161 ? 7.504 -19.297 7.426 1 89.19 161 TRP A C 1
ATOM 1355 O O . TRP A 1 161 ? 8.656 -18.922 7.203 1 89.19 161 TRP A O 1
ATOM 1365 N N . SER A 1 162 ? 7.141 -20.484 7.578 1 87.62 162 SER A N 1
ATOM 1366 C CA . SER A 1 162 ? 8.086 -21.578 7.426 1 87.62 162 SER A CA 1
ATOM 1367 C C . SER A 1 162 ? 7.734 -22.453 6.223 1 87.62 162 SER A C 1
ATOM 1369 O O . SER A 1 162 ? 6.602 -22.922 6.094 1 87.62 162 SER A O 1
ATOM 1371 N N . VAL A 1 163 ? 8.68 -22.547 5.367 1 81.5 163 VAL A N 1
ATOM 1372 C CA . VAL A 1 163 ? 8.492 -23.375 4.188 1 81.5 163 VAL A CA 1
ATOM 1373 C C . VAL A 1 163 ? 9.234 -24.703 4.371 1 81.5 163 VAL A C 1
ATOM 1375 O O . VAL A 1 163 ? 10.469 -24.734 4.355 1 81.5 163 VAL A O 1
ATOM 1378 N N . ARG A 1 164 ? 8.516 -25.703 4.656 1 81.88 164 ARG A N 1
ATOM 1379 C CA . ARG A 1 164 ? 8.938 -27.094 4.68 1 81.88 164 ARG A CA 1
ATOM 1380 C C . ARG A 1 164 ? 7.977 -27.969 3.889 1 81.88 164 ARG A C 1
ATOM 1382 O O . ARG A 1 164 ? 6.762 -27.75 3.922 1 81.88 164 ARG A O 1
ATOM 1389 N N . ALA A 1 165 ? 8.664 -28.812 3.098 1 72.62 165 ALA A N 1
ATOM 1390 C CA . ALA A 1 165 ? 7.766 -29.688 2.355 1 72.62 165 ALA A CA 1
ATOM 1391 C C . ALA A 1 165 ? 6.793 -30.391 3.295 1 72.62 165 ALA A C 1
ATOM 1393 O O . ALA A 1 165 ? 7.203 -30.984 4.293 1 72.62 165 ALA A O 1
ATOM 1394 N N . GLN A 1 166 ? 5.535 -29.969 3.285 1 68.69 166 GLN A N 1
ATOM 1395 C CA . GLN A 1 166 ? 4.484 -30.547 4.113 1 68.69 166 GLN A CA 1
ATOM 1396 C C . GLN A 1 166 ? 3.391 -31.172 3.25 1 68.69 166 GLN A C 1
ATOM 1398 O O . GLN A 1 166 ? 2.852 -30.531 2.352 1 68.69 166 GLN A O 1
ATOM 1403 N N . PRO A 1 167 ? 3.193 -32.469 3.561 1 65.19 167 PRO A N 1
ATOM 1404 C CA . PRO A 1 167 ? 2.029 -33.031 2.877 1 65.19 167 PRO A CA 1
ATOM 1405 C C . PRO A 1 167 ? 0.737 -32.281 3.189 1 65.19 167 PRO A C 1
ATOM 1407 O O . PRO A 1 167 ? 0.522 -31.859 4.328 1 65.19 167 PRO A O 1
ATOM 1410 N N . GLY A 1 168 ? -0.085 -31.875 2.217 1 65.5 168 GLY A N 1
ATOM 1411 C CA . GLY A 1 168 ? -1.368 -31.234 2.428 1 65.5 168 GLY A CA 1
ATOM 1412 C C . GLY A 1 168 ? -1.25 -29.734 2.652 1 65.5 168 GLY A C 1
ATOM 1413 O O . GLY A 1 168 ? -2.109 -29.125 3.297 1 65.5 168 GLY A O 1
ATOM 1414 N N . ALA A 1 169 ? -0.248 -29.219 2.117 1 67.5 169 ALA A N 1
ATOM 1415 C CA . ALA A 1 169 ? 0.025 -27.797 2.314 1 67.5 169 ALA A CA 1
ATOM 1416 C C . ALA A 1 169 ? -1.11 -26.938 1.762 1 67.5 169 ALA A C 1
ATOM 1418 O O . ALA A 1 169 ? -1.747 -27.312 0.771 1 67.5 169 ALA A O 1
ATOM 1419 N N . SER A 1 170 ? -1.45 -25.828 2.445 1 68 170 SER A N 1
ATOM 1420 C CA . SER A 1 170 ? -2.486 -24.875 2.064 1 68 170 SER A CA 1
ATOM 1421 C C . SER A 1 170 ? -2.008 -23.953 0.947 1 68 170 SER A C 1
ATOM 1423 O O . SER A 1 170 ? -2.803 -23.234 0.352 1 68 170 SER A O 1
ATOM 1425 N N . ASN A 1 171 ? -0.758 -23.984 0.697 1 75.69 171 ASN A N 1
ATOM 1426 C CA . ASN A 1 171 ? -0.117 -23.172 -0.324 1 75.69 171 ASN A CA 1
ATOM 1427 C C . ASN A 1 171 ? 0.866 -23.969 -1.162 1 75.69 171 ASN A C 1
ATOM 1429 O O . ASN A 1 171 ? 1.592 -24.812 -0.633 1 75.69 171 ASN A O 1
ATOM 1433 N N . TYR A 1 172 ? 0.857 -23.703 -2.457 1 74.19 172 TYR A N 1
ATOM 1434 C CA . TYR A 1 172 ? 1.687 -24.453 -3.393 1 74.19 172 TYR A CA 1
ATOM 1435 C C . TYR A 1 172 ? 3.164 -24.328 -3.039 1 74.19 172 TYR A C 1
ATOM 1437 O O . TYR A 1 172 ? 3.941 -25.25 -3.238 1 74.19 172 TYR A O 1
ATOM 1445 N N . ALA A 1 173 ? 3.516 -23.266 -2.488 1 72.19 173 ALA A N 1
ATOM 1446 C CA . ALA A 1 173 ? 4.914 -22.984 -2.17 1 72.19 173 ALA A CA 1
ATOM 1447 C C . ALA A 1 173 ? 5.441 -23.969 -1.125 1 72.19 173 ALA A C 1
ATOM 1449 O O . ALA A 1 173 ? 6.652 -24.109 -0.95 1 72.19 173 ALA A O 1
ATOM 1450 N N . TYR A 1 174 ? 4.613 -24.703 -0.507 1 71.31 174 TYR A N 1
ATOM 1451 C CA . TYR A 1 174 ? 5.008 -25.609 0.567 1 71.31 174 TYR A CA 1
ATOM 1452 C C . TYR A 1 174 ? 5.176 -27.031 0.047 1 71.31 174 TYR A C 1
ATOM 1454 O O . TYR A 1 174 ? 5.27 -27.984 0.831 1 71.31 174 TYR A O 1
ATOM 1462 N N . LEU A 1 175 ? 5.273 -27.156 -1.278 1 75.56 175 LEU A N 1
ATOM 1463 C CA . LEU A 1 175 ? 5.516 -28.453 -1.907 1 75.56 175 LEU A CA 1
ATOM 1464 C C . LEU A 1 175 ? 6.945 -28.547 -2.426 1 75.56 175 LEU A C 1
ATOM 1466 O O . LEU A 1 175 ? 7.605 -27.516 -2.623 1 75.56 175 LEU A O 1
ATOM 1470 N N . ALA A 1 176 ? 7.395 -29.703 -2.695 1 77.75 176 ALA A N 1
ATOM 1471 C CA . ALA A 1 176 ? 8.75 -29.938 -3.193 1 77.75 176 ALA A CA 1
ATOM 1472 C C . ALA A 1 176 ? 8.812 -29.766 -4.707 1 77.75 176 ALA A C 1
ATOM 1474 O O . ALA A 1 176 ? 9.898 -29.688 -5.285 1 77.75 176 ALA A O 1
ATOM 1475 N N . ALA A 1 177 ? 7.703 -29.625 -5.32 1 81.62 177 ALA A N 1
ATOM 1476 C CA . ALA A 1 177 ? 7.621 -29.453 -6.77 1 81.62 177 ALA A CA 1
ATOM 1477 C C . ALA A 1 177 ? 8.227 -28.109 -7.191 1 81.62 177 ALA A C 1
ATOM 1479 O O . ALA A 1 177 ? 8.383 -27.203 -6.371 1 81.62 177 ALA A O 1
ATOM 1480 N N . PRO A 1 178 ? 8.609 -28.094 -8.461 1 86.62 178 PRO A N 1
ATOM 1481 C CA . PRO A 1 178 ? 9.125 -26.812 -8.961 1 86.62 178 PRO A CA 1
ATOM 1482 C C . PRO A 1 178 ? 8.141 -25.656 -8.766 1 86.62 178 PRO A C 1
ATOM 1484 O O . PRO A 1 178 ? 6.934 -25.844 -8.93 1 86.62 178 PRO A O 1
ATOM 1487 N N . LEU A 1 179 ? 8.633 -24.609 -8.305 1 88.62 179 LEU A N 1
ATOM 1488 C CA . LEU A 1 179 ? 7.879 -23.359 -8.195 1 88.62 179 LEU A CA 1
ATOM 1489 C C . LEU A 1 179 ? 8.289 -22.391 -9.281 1 88.62 179 LEU A C 1
ATOM 1491 O O . LEU A 1 179 ? 9.406 -21.859 -9.266 1 88.62 179 LEU A O 1
ATOM 1495 N N . PRO A 1 180 ? 7.375 -22.156 -10.25 1 91.62 180 PRO A N 1
ATOM 1496 C CA . PRO A 1 180 ? 7.73 -21.234 -11.336 1 91.62 180 PRO A CA 1
ATOM 1497 C C . PRO A 1 180 ? 7.973 -19.812 -10.844 1 91.62 180 PRO A C 1
ATOM 1499 O O . PRO A 1 180 ? 7.613 -19.469 -9.711 1 91.62 180 PRO A O 1
ATOM 1502 N N . LEU A 1 181 ? 8.57 -19.031 -11.719 1 96.06 181 LEU A N 1
ATOM 1503 C CA . LEU A 1 181 ? 8.805 -17.625 -11.422 1 96.06 181 LEU A CA 1
ATOM 1504 C C . LEU A 1 181 ? 7.512 -16.922 -11.031 1 96.06 181 LEU A C 1
ATOM 1506 O O . LEU A 1 181 ? 6.488 -17.078 -11.703 1 96.06 181 LEU A O 1
ATOM 1510 N N . HIS A 1 182 ? 7.539 -16.234 -9.945 1 96.88 182 HIS A N 1
ATOM 1511 C CA . HIS A 1 182 ? 6.367 -15.555 -9.414 1 96.88 182 HIS A CA 1
ATOM 1512 C C . HIS A 1 182 ? 6.77 -14.406 -8.492 1 96.88 182 HIS A C 1
ATOM 1514 O O . HIS A 1 182 ? 7.949 -14.242 -8.18 1 96.88 182 HIS A O 1
ATOM 1520 N N . THR A 1 183 ? 5.887 -13.523 -8.211 1 97.81 183 THR A N 1
ATOM 1521 C CA . THR A 1 183 ? 5.996 -12.594 -7.09 1 97.81 183 THR A CA 1
ATOM 1522 C C . THR A 1 183 ? 5.141 -13.055 -5.918 1 97.81 183 THR A C 1
ATOM 1524 O O . THR A 1 183 ? 4.195 -13.828 -6.098 1 97.81 183 THR A O 1
ATOM 1527 N N . ASP A 1 184 ? 5.559 -12.672 -4.789 1 97 184 ASP A N 1
ATOM 1528 C CA . ASP A 1 184 ? 4.789 -13.062 -3.607 1 97 184 ASP A CA 1
ATOM 1529 C C . ASP A 1 184 ? 3.619 -12.109 -3.379 1 97 184 ASP A C 1
ATOM 1531 O O . ASP A 1 184 ? 3.752 -10.898 -3.559 1 97 184 ASP A O 1
ATOM 1535 N N . MET A 1 185 ? 2.479 -12.664 -3.115 1 97.19 185 MET A N 1
ATOM 1536 C CA . MET A 1 185 ? 1.273 -12.023 -2.598 1 97.19 185 MET A CA 1
ATOM 1537 C C . MET A 1 185 ? 0.81 -10.906 -3.527 1 97.19 185 MET A C 1
ATOM 1539 O O . MET A 1 185 ? 0.555 -9.789 -3.082 1 97.19 185 MET A O 1
ATOM 1543 N N . PRO A 1 186 ? 0.721 -11.188 -4.805 1 97.75 186 PRO A N 1
ATOM 1544 C CA . PRO A 1 186 ? 0.23 -10.188 -5.754 1 97.75 186 PRO A CA 1
ATOM 1545 C C . PRO A 1 186 ? -1.223 -9.797 -5.492 1 97.75 186 PRO A C 1
ATOM 1547 O O . PRO A 1 186 ? -1.729 -8.852 -6.109 1 97.75 186 PRO A O 1
ATOM 1550 N N . TYR A 1 187 ? -1.889 -10.445 -4.516 1 97.44 187 TYR A N 1
ATOM 1551 C CA . TYR A 1 187 ? -3.307 -10.242 -4.238 1 97.44 187 TYR A CA 1
ATOM 1552 C C . TYR A 1 187 ? -3.506 -9.156 -3.189 1 97.44 187 TYR A C 1
ATOM 1554 O O . TYR A 1 187 ? -4.629 -8.914 -2.742 1 97.44 187 TYR A O 1
ATOM 1562 N N . PHE A 1 188 ? -2.482 -8.461 -2.811 1 97.69 188 PHE A N 1
ATOM 1563 C CA . PHE A 1 188 ? -2.578 -7.305 -1.928 1 97.69 188 PHE A CA 1
ATOM 1564 C C . PHE A 1 188 ? -2.367 -6.012 -2.705 1 97.69 188 PHE A C 1
ATOM 1566 O O . PHE A 1 188 ? -1.516 -5.945 -3.594 1 97.69 188 PHE A O 1
ATOM 1573 N N . GLU A 1 189 ? -3.193 -5 -2.342 1 95.88 189 GLU A N 1
ATOM 1574 C CA . GLU A 1 189 ? -2.916 -3.662 -2.855 1 95.88 189 GLU A CA 1
ATOM 1575 C C . GLU A 1 189 ? -1.517 -3.201 -2.463 1 95.88 189 GLU A C 1
ATOM 1577 O O . GLU A 1 189 ? -0.753 -2.729 -3.309 1 95.88 189 GLU A O 1
ATOM 1582 N N . TYR A 1 190 ? -1.256 -3.365 -1.232 1 94.19 190 TYR A N 1
ATOM 1583 C CA . TYR A 1 190 ? 0.109 -3.09 -0.798 1 94.19 190 TYR A CA 1
ATOM 1584 C C . TYR A 1 190 ? 0.907 -4.383 -0.656 1 94.19 190 TYR A C 1
ATOM 1586 O O . TYR A 1 190 ? 0.99 -4.949 0.435 1 94.19 190 TYR A O 1
ATOM 1594 N N . LYS A 1 191 ? 1.516 -4.727 -1.631 1 94.94 191 LYS A N 1
ATOM 1595 C CA . LYS A 1 191 ? 2.354 -5.922 -1.68 1 94.94 191 LYS A CA 1
ATOM 1596 C C . LYS A 1 191 ? 3.607 -5.746 -0.828 1 94.94 191 LYS A C 1
ATOM 1598 O O . LYS A 1 191 ? 4.23 -4.684 -0.84 1 94.94 191 LYS A O 1
ATOM 1603 N N . PRO A 1 192 ? 3.943 -6.828 -0.023 1 96.69 192 PRO A N 1
ATOM 1604 C CA . PRO A 1 192 ? 5.199 -6.695 0.718 1 96.69 192 PRO A CA 1
ATOM 1605 C C . PRO A 1 192 ? 6.379 -6.336 -0.182 1 96.69 192 PRO A C 1
ATOM 1607 O O . PRO A 1 192 ? 6.496 -6.859 -1.292 1 96.69 192 PRO A O 1
ATOM 1610 N N . GLY A 1 193 ? 7.223 -5.473 0.285 1 97.38 193 GLY A N 1
ATOM 1611 C CA . GLY A 1 193 ? 8.234 -4.859 -0.567 1 97.38 193 GLY A CA 1
ATOM 1612 C C . GLY A 1 193 ? 9.492 -5.695 -0.697 1 97.38 193 GLY A C 1
ATOM 1613 O O . GLY A 1 193 ? 9.961 -5.949 -1.809 1 97.38 193 GLY A O 1
ATOM 1614 N N . VAL A 1 194 ? 10.023 -6.16 0.441 1 98.5 194 VAL A N 1
ATOM 1615 C CA . VAL A 1 194 ? 11.273 -6.914 0.458 1 98.5 194 VAL A CA 1
ATOM 1616 C C . VAL A 1 194 ? 11.023 -8.305 1.034 1 98.5 194 VAL A C 1
ATOM 1618 O O . VAL A 1 194 ? 10.461 -8.445 2.123 1 98.5 194 VAL A O 1
ATOM 1621 N N . THR A 1 195 ? 11.414 -9.281 0.314 1 98.56 195 THR A N 1
ATOM 1622 C CA . THR A 1 195 ? 11.359 -10.664 0.787 1 98.56 195 THR A CA 1
ATOM 1623 C C . THR A 1 195 ? 12.688 -11.07 1.42 1 98.56 195 THR A C 1
ATOM 1625 O O . THR A 1 195 ? 13.758 -10.766 0.886 1 98.56 195 THR A O 1
ATOM 1628 N N . LEU A 1 196 ? 12.617 -11.648 2.576 1 98.75 196 LEU A N 1
ATOM 1629 C CA . LEU A 1 196 ? 13.766 -12.273 3.227 1 98.75 196 LEU A CA 1
ATOM 1630 C C . LEU A 1 196 ? 13.555 -13.773 3.393 1 98.75 196 LEU A C 1
ATOM 1632 O O . LEU A 1 196 ? 12.547 -14.203 3.963 1 98.75 196 LEU A O 1
ATOM 1636 N N . LEU A 1 197 ? 14.492 -14.562 2.918 1 97.88 197 LEU A N 1
ATOM 1637 C CA . LEU A 1 197 ? 14.43 -16.016 3.023 1 97.88 197 LEU A CA 1
ATOM 1638 C C . LEU A 1 197 ? 15.688 -16.562 3.695 1 97.88 197 LEU A C 1
ATOM 1640 O O . LEU A 1 197 ? 16.781 -16.516 3.115 1 97.88 197 LEU A O 1
ATOM 1644 N N . HIS A 1 198 ? 15.523 -17.016 4.871 1 98.38 198 HIS A N 1
ATOM 1645 C CA . HIS A 1 198 ? 16.625 -17.609 5.641 1 98.38 198 HIS A CA 1
ATOM 1646 C C . HIS A 1 198 ? 16.688 -19.109 5.445 1 98.38 198 HIS A C 1
ATOM 1648 O O . HIS A 1 198 ? 15.758 -19.828 5.824 1 98.38 198 HIS A O 1
ATOM 1654 N N . THR A 1 199 ? 17.797 -19.578 4.883 1 96.88 199 THR A N 1
ATOM 1655 C CA . THR A 1 199 ? 17.984 -21.016 4.676 1 96.88 199 THR A CA 1
ATOM 1656 C C . THR A 1 199 ? 18.5 -21.672 5.945 1 96.88 199 THR A C 1
ATOM 1658 O O . THR A 1 199 ? 19.656 -21.469 6.34 1 96.88 199 THR A O 1
ATOM 1661 N N . LEU A 1 200 ? 17.656 -22.453 6.504 1 95.31 200 LEU A N 1
ATOM 1662 C CA . LEU A 1 200 ? 18.047 -23.188 7.699 1 95.31 200 LEU A CA 1
ATOM 1663 C C . LEU A 1 200 ? 18.594 -24.562 7.34 1 95.31 200 LEU A C 1
ATOM 1665 O O . LEU A 1 200 ? 19.531 -25.062 7.988 1 95.31 200 LEU A O 1
ATOM 1669 N N . GLU A 1 201 ? 17.969 -25.141 6.383 1 91.81 201 GLU A N 1
ATOM 1670 C CA . GLU A 1 201 ? 18.406 -26.422 5.824 1 91.81 201 GLU A CA 1
ATOM 1671 C C . GLU A 1 201 ? 18.203 -26.453 4.312 1 91.81 201 GLU A C 1
ATOM 1673 O O . GLU A 1 201 ? 17.188 -25.984 3.799 1 91.81 201 GLU A O 1
ATOM 1678 N N . GLN A 1 202 ? 19.25 -26.969 3.695 1 90.75 202 GLN A N 1
ATOM 1679 C CA . GLN A 1 202 ? 19.156 -27.141 2.248 1 90.75 202 GLN A CA 1
ATOM 1680 C C . GLN A 1 202 ? 19.125 -28.609 1.864 1 90.75 202 GLN A C 1
ATOM 1682 O O . GLN A 1 202 ? 19.781 -29.438 2.508 1 90.75 202 GLN A O 1
ATOM 1687 N N . SER A 1 203 ? 18.328 -28.812 0.848 1 84.69 203 SER A N 1
ATOM 1688 C CA . SER A 1 203 ? 18.25 -30.188 0.389 1 84.69 203 SER A CA 1
ATOM 1689 C C . SER A 1 203 ? 19.594 -30.672 -0.152 1 84.69 203 SER A C 1
ATOM 1691 O O . SER A 1 203 ? 20.281 -29.938 -0.874 1 84.69 203 SER A O 1
ATOM 1693 N N . ASP A 1 204 ? 19.859 -31.859 0.155 1 83.94 204 ASP A N 1
ATOM 1694 C CA . ASP A 1 204 ? 21.062 -32.5 -0.367 1 83.94 204 ASP A CA 1
ATOM 1695 C C . ASP A 1 204 ? 20.828 -33.062 -1.754 1 83.94 204 ASP A C 1
ATOM 1697 O O . ASP A 1 204 ? 21.781 -33.469 -2.439 1 83.94 204 ASP A O 1
ATOM 1701 N N . SER A 1 205 ? 19.625 -33.094 -2.068 1 82.75 205 SER A N 1
ATOM 1702 C CA . SER A 1 205 ? 19.281 -33.656 -3.369 1 82.75 205 SER A CA 1
ATOM 1703 C C . SER A 1 205 ? 19.594 -32.688 -4.5 1 82.75 205 SER A C 1
ATOM 1705 O O . SER A 1 205 ? 19.859 -31.5 -4.254 1 82.75 205 SER A O 1
ATOM 1707 N N . PRO A 1 206 ? 19.656 -33.375 -5.684 1 84.19 206 PRO A N 1
ATOM 1708 C CA . PRO A 1 206 ? 19.703 -32.438 -6.805 1 84.19 206 PRO A CA 1
ATOM 1709 C C . PRO A 1 206 ? 18.5 -31.5 -6.852 1 84.19 206 PRO A C 1
ATOM 1711 O O . PRO A 1 206 ? 17.391 -31.891 -6.477 1 84.19 206 PRO A O 1
ATOM 1714 N N . GLY A 1 207 ? 18.781 -30.25 -7.227 1 87.62 207 GLY A N 1
ATOM 1715 C CA . GLY A 1 207 ? 17.703 -29.281 -7.297 1 87.62 207 GLY A CA 1
ATOM 1716 C C . GLY A 1 207 ? 17.719 -28.281 -6.152 1 87.62 207 GLY A C 1
ATOM 1717 O O . GLY A 1 207 ? 18.797 -27.953 -5.633 1 87.62 207 GLY A O 1
ATOM 1718 N N . GLY A 1 208 ? 16.547 -27.734 -5.871 1 87.38 208 GLY A N 1
ATOM 1719 C CA . GLY A 1 208 ? 16.469 -26.719 -4.824 1 87.38 208 GLY A CA 1
ATOM 1720 C C . GLY A 1 208 ? 17.203 -25.438 -5.176 1 87.38 208 GLY A C 1
ATOM 1721 O O . GLY A 1 208 ? 17.656 -24.703 -4.289 1 87.38 208 GLY A O 1
ATOM 1722 N N . TRP A 1 209 ? 17.328 -25.266 -6.469 1 92.25 209 TRP A N 1
ATOM 1723 C CA . TRP A 1 209 ? 18 -24.062 -6.953 1 92.25 209 TRP A CA 1
ATOM 1724 C C . TRP A 1 209 ? 17.031 -22.875 -7.012 1 92.25 209 TRP A C 1
ATOM 1726 O O . TRP A 1 209 ? 15.891 -23.031 -7.465 1 92.25 209 TRP A O 1
ATOM 1736 N N . ASN A 1 210 ? 17.547 -21.797 -6.5 1 94.38 210 ASN A N 1
ATOM 1737 C CA . ASN A 1 210 ? 16.766 -20.578 -6.664 1 94.38 210 ASN A CA 1
ATOM 1738 C C . ASN A 1 210 ? 16.812 -20.062 -8.102 1 94.38 210 ASN A C 1
ATOM 1740 O O . ASN A 1 210 ? 17.859 -20.125 -8.75 1 94.38 210 ASN A O 1
ATOM 1744 N N . LEU A 1 211 ? 15.719 -19.656 -8.539 1 96.12 211 LEU A N 1
ATOM 1745 C CA . LEU A 1 211 ? 15.602 -18.891 -9.781 1 96.12 211 LEU A CA 1
ATOM 1746 C C . LEU A 1 211 ? 15.227 -17.438 -9.484 1 96.12 211 LEU A C 1
ATOM 1748 O O . LEU A 1 211 ? 14.383 -17.172 -8.625 1 96.12 211 LEU A O 1
ATOM 1752 N N . LEU A 1 212 ? 15.883 -16.5 -10.172 1 97.69 212 LEU A N 1
ATOM 1753 C CA . LEU A 1 212 ? 15.578 -15.094 -10 1 97.69 212 LEU A CA 1
ATOM 1754 C C . LEU A 1 212 ? 15.727 -14.336 -11.312 1 97.69 212 LEU A C 1
ATOM 1756 O O . LEU A 1 212 ? 16.688 -14.562 -12.062 1 97.69 212 LEU A O 1
ATOM 1760 N N . SER A 1 213 ? 14.766 -13.516 -11.609 1 98.5 213 SER A N 1
ATOM 1761 C CA . SER A 1 213 ? 14.812 -12.672 -12.797 1 98.5 213 SER A CA 1
ATOM 1762 C C . SER A 1 213 ? 14.367 -11.25 -12.484 1 98.5 213 SER A C 1
ATOM 1764 O O . SER A 1 213 ? 13.391 -11.039 -11.758 1 98.5 213 SER A O 1
ATOM 1766 N N . ASP A 1 214 ? 15.156 -10.211 -12.961 1 98.75 214 ASP A N 1
ATOM 1767 C CA . ASP A 1 214 ? 14.727 -8.82 -12.867 1 98.75 214 ASP A CA 1
ATOM 1768 C C . ASP A 1 214 ? 13.586 -8.531 -13.836 1 98.75 214 ASP A C 1
ATOM 1770 O O . ASP A 1 214 ? 13.82 -8.258 -15.016 1 98.75 214 ASP A O 1
ATOM 1774 N N . ALA A 1 215 ? 12.445 -8.508 -13.312 1 98.88 215 ALA A N 1
ATOM 1775 C CA . ALA A 1 215 ? 11.266 -8.398 -14.164 1 98.88 215 ALA A CA 1
ATOM 1776 C C . ALA A 1 215 ? 11.125 -6.988 -14.727 1 98.88 215 ALA A C 1
ATOM 1778 O O . ALA A 1 215 ? 10.43 -6.777 -15.727 1 98.88 215 ALA A O 1
ATOM 1779 N N . PHE A 1 216 ? 11.727 -5.961 -14.117 1 98.81 216 PHE A N 1
ATOM 1780 C CA . PHE A 1 216 ? 11.766 -4.641 -14.727 1 98.81 216 PHE A CA 1
ATOM 1781 C C . PHE A 1 216 ? 12.609 -4.656 -16 1 98.81 216 PHE A C 1
ATOM 1783 O O . PHE A 1 216 ? 12.25 -4.027 -17 1 98.81 216 PHE A O 1
ATOM 1790 N N . HIS A 1 217 ? 13.703 -5.375 -15.93 1 98.81 217 HIS A N 1
ATOM 1791 C CA . HIS A 1 217 ? 14.492 -5.562 -17.141 1 98.81 217 HIS A CA 1
ATOM 1792 C C . HIS A 1 217 ? 13.695 -6.285 -18.219 1 98.81 217 HIS A C 1
ATOM 1794 O O . HIS A 1 217 ? 13.719 -5.887 -19.391 1 98.81 217 HIS A O 1
ATOM 1800 N N . VAL A 1 218 ? 13.008 -7.305 -17.812 1 98.81 218 VAL A N 1
ATOM 1801 C CA . VAL A 1 218 ? 12.164 -8.055 -18.75 1 98.81 218 VAL A CA 1
ATOM 1802 C C . VAL A 1 218 ? 11.125 -7.125 -19.359 1 98.81 218 VAL A C 1
ATOM 1804 O O . VAL A 1 218 ? 10.859 -7.188 -20.562 1 98.81 218 VAL A O 1
ATOM 1807 N N . ALA A 1 219 ? 10.508 -6.281 -18.562 1 98.81 219 ALA A N 1
ATOM 1808 C CA . ALA A 1 219 ? 9.539 -5.301 -19.047 1 98.81 219 ALA A CA 1
ATOM 1809 C C . ALA A 1 219 ? 10.188 -4.332 -20.031 1 98.81 219 ALA A C 1
ATOM 1811 O O . ALA A 1 219 ? 9.562 -3.934 -21.031 1 98.81 219 ALA A O 1
ATOM 1812 N N . ASP A 1 220 ? 11.438 -3.932 -19.734 1 98.62 220 ASP A N 1
ATOM 1813 C CA . ASP A 1 220 ? 12.18 -3.109 -20.672 1 98.62 220 ASP A CA 1
ATOM 1814 C C . ASP A 1 220 ? 12.281 -3.799 -22.031 1 98.62 220 ASP A C 1
ATOM 1816 O O . ASP A 1 220 ? 12.062 -3.172 -23.078 1 98.62 220 ASP A O 1
ATOM 1820 N N . LEU A 1 221 ? 12.625 -5.082 -22 1 98.5 221 LEU A N 1
ATOM 1821 C CA . LEU A 1 221 ? 12.75 -5.859 -23.234 1 98.5 221 LEU A CA 1
ATOM 1822 C C . LEU A 1 221 ? 11.43 -5.895 -24 1 98.5 221 LEU A C 1
ATOM 1824 O O . LEU A 1 221 ? 11.398 -5.719 -25.219 1 98.5 221 LEU A O 1
ATOM 1828 N N . LEU A 1 222 ? 10.375 -6.109 -23.297 1 98.38 222 LEU A N 1
ATOM 1829 C CA . LEU A 1 222 ? 9.047 -6.129 -23.906 1 98.38 222 LEU A CA 1
ATOM 1830 C C . LEU A 1 222 ? 8.727 -4.781 -24.547 1 98.38 222 LEU A C 1
ATOM 1832 O O . LEU A 1 222 ? 8.266 -4.723 -25.688 1 98.38 222 LEU A O 1
ATOM 1836 N N . ARG A 1 223 ? 8.969 -3.758 -23.766 1 97.62 223 ARG A N 1
ATOM 1837 C CA . ARG A 1 223 ? 8.672 -2.406 -24.234 1 97.62 223 ARG A CA 1
ATOM 1838 C C . ARG A 1 223 ? 9.422 -2.098 -25.516 1 97.62 223 ARG A C 1
ATOM 1840 O O . ARG A 1 223 ? 8.875 -1.461 -26.422 1 97.62 223 ARG A O 1
ATOM 1847 N N . GLN A 1 224 ? 10.594 -2.566 -25.672 1 98.06 224 GLN A N 1
ATOM 1848 C CA . GLN A 1 224 ? 11.469 -2.271 -26.812 1 98.06 224 GLN A CA 1
ATOM 1849 C C . GLN A 1 224 ? 11.156 -3.189 -27.984 1 98.06 224 GLN A C 1
ATOM 1851 O O . GLN A 1 224 ? 11.047 -2.729 -29.125 1 98.06 224 GLN A O 1
ATOM 1856 N N . ARG A 1 225 ? 10.938 -4.477 -27.734 1 98.25 225 ARG A N 1
ATOM 1857 C CA . ARG A 1 225 ? 10.898 -5.477 -28.797 1 98.25 225 ARG A CA 1
ATOM 1858 C C . ARG A 1 225 ? 9.469 -5.859 -29.141 1 98.25 225 ARG A C 1
ATOM 1860 O O . ARG A 1 225 ? 9.188 -6.309 -30.25 1 98.25 225 ARG A O 1
ATOM 1867 N N . HIS A 1 226 ? 8.617 -5.762 -28.219 1 98.06 226 HIS A N 1
ATOM 1868 C CA . HIS A 1 226 ? 7.223 -6.16 -28.375 1 98.06 226 HIS A CA 1
ATOM 1869 C C . HIS A 1 226 ? 6.281 -5.156 -27.719 1 98.06 226 HIS A C 1
ATOM 1871 O O . HIS A 1 226 ? 5.516 -5.508 -26.828 1 98.06 226 HIS A O 1
ATOM 1877 N N . PRO A 1 227 ? 6.191 -3.922 -28.25 1 98.31 227 PRO A N 1
ATOM 1878 C CA . PRO A 1 227 ? 5.469 -2.842 -27.562 1 98.31 227 PRO A CA 1
ATOM 1879 C C . PRO A 1 227 ? 3.986 -3.154 -27.375 1 98.31 227 PRO A C 1
ATOM 1881 O O . PRO A 1 227 ? 3.381 -2.707 -26.391 1 98.31 227 PRO A O 1
ATOM 1884 N N . SER A 1 228 ? 3.402 -3.904 -28.266 1 98.5 228 SER A N 1
ATOM 1885 C CA . SER A 1 228 ? 1.999 -4.277 -28.109 1 98.5 228 SER A CA 1
ATOM 1886 C C . SER A 1 228 ? 1.794 -5.176 -26.891 1 98.5 228 SER A C 1
ATOM 1888 O O . SER A 1 228 ? 0.838 -5 -26.141 1 98.5 228 SER A O 1
ATOM 1890 N N . ALA A 1 229 ? 2.682 -6.113 -26.703 1 98.38 229 ALA A N 1
ATOM 1891 C CA . ALA A 1 229 ? 2.607 -7 -25.547 1 98.38 229 ALA A CA 1
ATOM 1892 C C . ALA A 1 229 ? 2.787 -6.219 -24.25 1 98.38 229 ALA A C 1
ATOM 1894 O O . ALA A 1 229 ? 2.088 -6.469 -23.266 1 98.38 229 ALA A O 1
ATOM 1895 N N . PHE A 1 230 ? 3.723 -5.254 -24.375 1 98.62 230 PHE A N 1
ATOM 1896 C CA . PHE A 1 230 ? 3.936 -4.398 -23.203 1 98.62 230 PHE A CA 1
ATOM 1897 C C . PHE A 1 230 ? 2.662 -3.643 -22.844 1 98.62 230 PHE A C 1
ATOM 1899 O O . PHE A 1 230 ? 2.258 -3.611 -21.688 1 98.62 230 PHE A O 1
ATOM 1906 N N . ARG A 1 231 ? 2.07 -3.094 -23.797 1 98.25 231 ARG A N 1
ATOM 1907 C CA . ARG A 1 231 ? 0.847 -2.326 -23.578 1 98.25 231 ARG A CA 1
ATOM 1908 C C . ARG A 1 231 ? -0.257 -3.205 -23 1 98.25 231 ARG A C 1
ATOM 1910 O O . ARG A 1 231 ? -0.908 -2.828 -22.016 1 98.25 231 ARG A O 1
ATOM 1917 N N . VAL A 1 232 ? -0.422 -4.352 -23.5 1 98.56 232 VAL A N 1
ATOM 1918 C CA . VAL A 1 232 ? -1.46 -5.273 -23.062 1 98.56 232 VAL A CA 1
ATOM 1919 C C . VAL A 1 232 ? -1.227 -5.648 -21.594 1 98.56 232 VAL A C 1
ATOM 1921 O O . VAL A 1 232 ? -2.152 -5.609 -20.781 1 98.56 232 VAL A O 1
ATOM 1924 N N . LEU A 1 233 ? 0.001 -5.918 -21.266 1 98.62 233 LEU A N 1
ATOM 1925 C CA . LEU A 1 233 ? 0.325 -6.383 -19.922 1 98.62 233 LEU A CA 1
ATOM 1926 C C . LEU A 1 233 ? 0.31 -5.227 -18.922 1 98.62 233 LEU A C 1
ATOM 1928 O O . LEU A 1 233 ? 0.259 -5.445 -17.703 1 98.62 233 LEU A O 1
ATOM 1932 N N . SER A 1 234 ? 0.393 -3.955 -19.406 1 97.88 234 SER A N 1
ATOM 1933 C CA . SER A 1 234 ? 0.41 -2.799 -18.516 1 97.88 234 SER A CA 1
ATOM 1934 C C . SER A 1 234 ? -0.981 -2.191 -18.375 1 97.88 234 SER A C 1
ATOM 1936 O O . SER A 1 234 ? -1.214 -1.362 -17.484 1 97.88 234 SER A O 1
ATOM 1938 N N . GLU A 1 235 ? -1.894 -2.664 -19.203 1 96.69 235 GLU A N 1
ATOM 1939 C CA . GLU A 1 235 ? -3.182 -1.978 -19.219 1 96.69 235 GLU A CA 1
ATOM 1940 C C . GLU A 1 235 ? -4.312 -2.92 -18.812 1 96.69 235 GLU A C 1
ATOM 1942 O O . GLU A 1 235 ? -5.383 -2.471 -18.391 1 96.69 235 GLU A O 1
ATOM 1947 N N . THR A 1 236 ? -4.145 -4.223 -18.969 1 97.69 236 THR A N 1
ATOM 1948 C CA . THR A 1 236 ? -5.219 -5.176 -18.703 1 97.69 236 THR A CA 1
ATOM 1949 C C . THR A 1 236 ? -5.246 -5.566 -17.234 1 97.69 236 THR A C 1
ATOM 1951 O O . THR A 1 236 ? -4.312 -6.203 -16.734 1 97.69 236 THR A O 1
ATOM 1954 N N . PRO A 1 237 ? -6.281 -5.203 -16.531 1 96.88 237 PRO A N 1
ATOM 1955 C CA . PRO A 1 237 ? -6.355 -5.629 -15.125 1 96.88 237 PRO A CA 1
ATOM 1956 C C . PRO A 1 237 ? -6.613 -7.129 -14.977 1 96.88 237 PRO A C 1
ATOM 1958 O O . PRO A 1 237 ? -7.383 -7.703 -15.75 1 96.88 237 PRO A O 1
ATOM 1961 N N . VAL A 1 238 ? -5.898 -7.699 -14.102 1 97.19 238 VAL A N 1
ATOM 1962 C CA . VAL A 1 238 ? -6.012 -9.117 -13.758 1 97.19 238 VAL A CA 1
ATOM 1963 C C . VAL A 1 238 ? -6.391 -9.266 -12.289 1 97.19 238 VAL A C 1
ATOM 1965 O O . VAL A 1 238 ? -5.918 -8.5 -11.438 1 97.19 238 VAL A O 1
ATOM 1968 N N . ASP A 1 239 ? -7.297 -10.227 -11.992 1 96.69 239 ASP A N 1
ATOM 1969 C CA . ASP A 1 239 ? -7.613 -10.523 -10.594 1 96.69 239 ASP A CA 1
ATOM 1970 C C . ASP A 1 239 ? -6.605 -11.508 -10.008 1 96.69 239 ASP A C 1
ATOM 1972 O O . ASP A 1 239 ? -6.477 -12.641 -10.484 1 96.69 239 ASP A O 1
ATOM 1976 N N . TRP A 1 240 ? -5.918 -11.078 -9.039 1 97.5 240 TRP A N 1
ATOM 1977 C CA . TRP A 1 240 ? -5.055 -11.938 -8.227 1 97.5 240 TRP A CA 1
ATOM 1978 C C . TRP A 1 240 ? -5.73 -12.289 -6.906 1 97.5 240 TRP A C 1
ATOM 1980 O O . TRP A 1 240 ? -6.273 -11.422 -6.223 1 97.5 240 TRP A O 1
ATOM 1990 N N . ALA A 1 241 ? -5.715 -13.586 -6.547 1 96.38 241 ALA A N 1
ATOM 1991 C CA . ALA A 1 241 ? -6.496 -13.953 -5.371 1 96.38 241 ALA A CA 1
ATOM 1992 C C . ALA A 1 241 ? -5.797 -15.047 -4.57 1 96.38 241 ALA A C 1
ATOM 1994 O O . ALA A 1 241 ? -4.973 -15.789 -5.109 1 96.38 241 ALA A O 1
ATOM 1995 N N . ASP A 1 242 ? -6.062 -15.117 -3.369 1 94.44 242 ASP A N 1
ATOM 1996 C CA . ASP A 1 242 ? -5.664 -16.156 -2.42 1 94.44 242 ASP A CA 1
ATOM 1997 C C . ASP A 1 242 ? -6.777 -16.422 -1.406 1 94.44 242 ASP A C 1
ATOM 1999 O O . ASP A 1 242 ? -7.176 -15.531 -0.659 1 94.44 242 ASP A O 1
ATOM 2003 N N . ILE A 1 243 ? -7.312 -17.562 -1.489 1 93.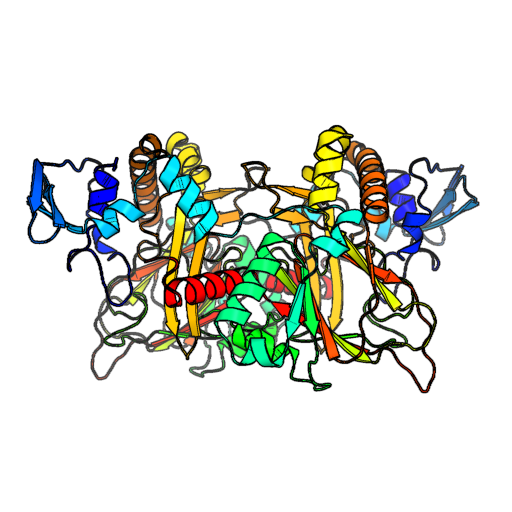62 243 ILE A N 1
ATOM 2004 C CA . ILE A 1 243 ? -8.398 -17.984 -0.608 1 93.62 243 ILE A CA 1
ATOM 2005 C C . ILE A 1 243 ? -7.941 -19.141 0.266 1 93.62 243 ILE A C 1
ATOM 2007 O O . ILE A 1 243 ? -7.418 -20.141 -0.24 1 93.62 243 ILE A O 1
ATOM 2011 N N . GLY A 1 244 ? -8.07 -19.016 1.538 1 90.62 244 GLY A N 1
ATOM 2012 C CA . GLY A 1 244 ? -7.664 -20.094 2.42 1 90.62 244 GLY A CA 1
ATOM 2013 C C . GLY A 1 244 ? -7.773 -19.734 3.891 1 90.62 244 GLY A C 1
ATOM 2014 O O . GLY A 1 244 ? -8.586 -18.891 4.27 1 90.62 244 GLY A O 1
ATOM 2015 N N . SER A 1 245 ? -7.172 -20.531 4.668 1 89.69 245 SER A N 1
ATOM 2016 C CA . SER A 1 245 ? -7.117 -20.312 6.109 1 89.69 245 SER A CA 1
ATOM 2017 C C . SER A 1 245 ? -5.766 -20.719 6.684 1 89.69 245 SER A C 1
ATOM 2019 O O . SER A 1 245 ? -5.18 -21.719 6.254 1 89.69 245 SER A O 1
ATOM 2021 N N . ASP A 1 246 ? -5.301 -19.891 7.508 1 85.62 246 ASP A N 1
ATOM 2022 C CA . ASP A 1 246 ? -4.051 -20.156 8.211 1 85.62 246 ASP A CA 1
ATOM 2023 C C . ASP A 1 246 ? -4.082 -19.594 9.625 1 85.62 246 ASP A C 1
ATOM 2025 O O . ASP A 1 246 ? -4.562 -18.484 9.844 1 85.62 246 ASP A O 1
ATOM 2029 N N . HIS A 1 247 ? -3.559 -20.344 10.578 1 81.56 247 HIS A N 1
ATOM 2030 C CA . HIS A 1 247 ? -3.453 -19.922 11.969 1 81.56 247 HIS A CA 1
ATOM 2031 C C . HIS A 1 247 ? -4.766 -19.328 12.469 1 81.56 247 HIS A C 1
ATOM 2033 O O . HIS A 1 247 ? -4.777 -18.266 13.07 1 81.56 247 HIS A O 1
ATOM 2039 N N . GLY A 1 248 ? -5.867 -19.922 12.07 1 84.44 248 GLY A N 1
ATOM 2040 C CA . GLY A 1 248 ? -7.176 -19.516 12.57 1 84.44 248 GLY A CA 1
ATOM 2041 C C . GLY A 1 248 ? -7.762 -18.344 11.812 1 84.44 248 GLY A C 1
ATOM 2042 O O . GLY A 1 248 ? -8.867 -17.891 12.117 1 84.44 248 GLY A O 1
ATOM 2043 N N . LEU A 1 249 ? -7.047 -17.875 10.883 1 90.06 249 LEU A N 1
ATOM 2044 C CA . LEU A 1 249 ? -7.527 -16.75 10.078 1 90.06 249 LEU A CA 1
ATOM 2045 C C . LEU A 1 249 ? -7.98 -17.219 8.703 1 90.06 249 LEU A C 1
ATOM 2047 O O . LEU A 1 249 ? -7.203 -17.812 7.961 1 90.06 249 LEU A O 1
ATOM 2051 N N . SER A 1 250 ? -9.234 -17.016 8.414 1 93.31 250 SER A N 1
ATOM 2052 C CA . SER A 1 250 ? -9.742 -17.25 7.066 1 93.31 250 SER A CA 1
ATOM 2053 C C . SER A 1 250 ? -9.609 -15.992 6.211 1 93.31 250 SER A C 1
ATOM 2055 O O . SER A 1 250 ? -9.852 -14.883 6.688 1 93.31 250 SER A O 1
ATOM 2057 N N . PHE A 1 251 ? -9.273 -16.203 4.992 1 95 251 PHE A N 1
ATOM 2058 C CA . PHE A 1 251 ? -9.062 -15.023 4.148 1 95 251 PHE A CA 1
ATOM 2059 C C . PHE A 1 251 ? -9.516 -15.297 2.723 1 95 251 PHE A C 1
ATOM 2061 O O . PHE A 1 251 ? -9.547 -16.453 2.283 1 95 251 PHE A O 1
ATOM 2068 N N . HIS A 1 252 ? -9.961 -14.336 2.072 1 96.19 252 HIS A N 1
ATOM 2069 C CA . HIS A 1 252 ? -10.258 -14.219 0.649 1 96.19 252 HIS A CA 1
ATOM 2070 C C . HIS A 1 252 ? -9.688 -12.922 0.076 1 96.19 252 HIS A C 1
ATOM 2072 O O . HIS A 1 252 ? -10.43 -11.961 -0.147 1 96.19 252 HIS A O 1
ATOM 2078 N N . ASN A 1 253 ? -8.367 -12.922 -0.149 1 96.62 253 ASN A N 1
ATOM 2079 C CA . ASN A 1 253 ? -7.656 -11.758 -0.652 1 96.62 253 ASN A CA 1
ATOM 2080 C C . ASN A 1 253 ? -7.809 -11.609 -2.164 1 96.62 253 ASN A C 1
ATOM 2082 O O . ASN A 1 253 ? -7.656 -12.586 -2.902 1 96.62 253 ASN A O 1
ATOM 2086 N N . ILE A 1 254 ? -8.172 -10.445 -2.623 1 97.12 254 ILE A N 1
ATOM 2087 C CA . ILE A 1 254 ? -8.242 -10.164 -4.051 1 97.12 254 ILE A CA 1
ATOM 2088 C C . ILE A 1 254 ? -7.68 -8.773 -4.336 1 97.12 254 ILE A C 1
ATOM 2090 O O . ILE A 1 254 ? -7.957 -7.824 -3.598 1 97.12 254 ILE A O 1
ATOM 2094 N N . TRP A 1 255 ? -6.883 -8.656 -5.316 1 97.38 255 TRP A N 1
ATOM 2095 C CA . TRP A 1 255 ? -6.438 -7.375 -5.852 1 97.38 255 TRP A CA 1
ATOM 2096 C C . TRP A 1 255 ? -6.445 -7.387 -7.375 1 97.38 255 TRP A C 1
ATOM 2098 O O . TRP A 1 255 ? -5.945 -8.328 -7.996 1 97.38 255 TRP A O 1
ATOM 2108 N N . ARG A 1 256 ? -7.043 -6.402 -7.945 1 96.88 256 ARG A N 1
ATOM 2109 C CA . ARG A 1 256 ? -7.133 -6.297 -9.398 1 96.88 256 ARG A CA 1
ATOM 2110 C C . ARG A 1 256 ? -6.145 -5.27 -9.938 1 96.88 256 ARG A C 1
ATOM 2112 O O . ARG A 1 256 ? -6.254 -4.078 -9.633 1 96.88 256 ARG A O 1
ATOM 2119 N N . ALA A 1 257 ? -5.156 -5.691 -10.695 1 96.94 257 ALA A N 1
ATOM 2120 C CA . ALA A 1 257 ? -4.121 -4.84 -11.281 1 96.94 257 ALA A CA 1
ATOM 2121 C C . ALA A 1 257 ? -3.406 -5.555 -12.422 1 96.94 257 ALA A C 1
ATOM 2123 O O . ALA A 1 257 ? -3.393 -6.785 -12.484 1 96.94 257 ALA A O 1
ATOM 2124 N N . PRO A 1 258 ? -2.793 -4.824 -13.352 1 97.88 258 PRO A N 1
ATOM 2125 C CA . PRO A 1 258 ? -2.064 -5.465 -14.445 1 97.88 258 PRO A CA 1
ATOM 2126 C C . PRO A 1 258 ? -0.794 -6.168 -13.984 1 97.88 258 PRO A C 1
ATOM 2128 O O . PRO A 1 258 ? -0.416 -6.062 -12.812 1 97.88 258 PRO A O 1
ATOM 2131 N N . VAL A 1 259 ? -0.244 -6.898 -14.875 1 98.62 259 VAL A N 1
ATOM 2132 C CA . VAL A 1 259 ? 1.017 -7.59 -14.617 1 98.62 259 VAL A CA 1
ATOM 2133 C C . VAL A 1 259 ? 2.139 -6.566 -14.445 1 98.62 259 VAL A C 1
ATOM 2135 O O . VAL A 1 259 ? 2.896 -6.625 -13.477 1 98.62 259 VAL A O 1
ATOM 2138 N N . ILE A 1 260 ? 2.209 -5.648 -15.398 1 98.75 260 ILE A N 1
ATOM 2139 C CA . ILE A 1 260 ? 3.197 -4.574 -15.352 1 98.75 260 ILE A CA 1
ATOM 2140 C C . ILE A 1 260 ? 2.527 -3.275 -14.914 1 98.75 260 ILE A C 1
ATOM 2142 O O . ILE A 1 260 ? 1.702 -2.721 -15.641 1 98.75 260 ILE A O 1
ATOM 2146 N N . ASN A 1 261 ? 2.871 -2.805 -13.758 1 97.69 261 ASN A N 1
ATOM 2147 C CA . ASN A 1 261 ? 2.307 -1.558 -13.25 1 97.69 261 ASN A CA 1
ATOM 2148 C C . ASN A 1 261 ? 3.279 -0.393 -13.414 1 97.69 261 ASN A C 1
ATOM 2150 O O . ASN A 1 261 ? 4.434 -0.476 -12.992 1 97.69 261 ASN A O 1
ATOM 2154 N N . VAL A 1 262 ? 2.805 0.666 -13.984 1 95.44 262 VAL A N 1
ATOM 2155 C CA . VAL A 1 262 ? 3.602 1.871 -14.188 1 95.44 262 VAL A CA 1
ATOM 2156 C C . VAL A 1 262 ? 2.859 3.084 -13.633 1 95.44 262 VAL A C 1
ATOM 2158 O O . VAL A 1 262 ? 1.629 3.078 -13.547 1 95.44 262 VAL A O 1
ATOM 2161 N N . ASP A 1 263 ? 3.6 4.031 -13.164 1 89.12 263 ASP A N 1
ATOM 2162 C CA . ASP A 1 263 ? 2.953 5.258 -12.711 1 89.12 263 ASP A CA 1
ATOM 2163 C C . ASP A 1 263 ? 2.682 6.203 -13.875 1 89.12 263 ASP A C 1
ATOM 2165 O O . ASP A 1 263 ? 2.842 5.824 -15.039 1 89.12 263 ASP A O 1
ATOM 2169 N N . ALA A 1 264 ? 2.225 7.43 -13.555 1 82.38 264 ALA A N 1
ATOM 2170 C CA . ALA A 1 264 ? 1.807 8.391 -14.57 1 82.38 264 ALA A CA 1
ATOM 2171 C C . ALA A 1 264 ? 2.984 8.812 -15.445 1 82.38 264 ALA A C 1
ATOM 2173 O O . ALA A 1 264 ? 2.797 9.227 -16.594 1 82.38 264 ALA A O 1
ATOM 2174 N N . SER A 1 265 ? 4.199 8.672 -14.906 1 83.44 265 SER A N 1
ATOM 2175 C CA . SER A 1 265 ? 5.387 9.07 -15.648 1 83.44 265 SER A CA 1
ATOM 2176 C C . SER A 1 265 ? 5.984 7.895 -16.422 1 83.44 265 SER A C 1
ATOM 2178 O O . SER A 1 265 ? 6.984 8.047 -17.125 1 83.44 265 SER A O 1
ATOM 2180 N N . GLY A 1 266 ? 5.379 6.746 -16.281 1 88.56 266 GLY A N 1
ATOM 2181 C CA . GLY A 1 266 ? 5.852 5.57 -16.984 1 88.56 266 GLY A CA 1
ATOM 2182 C C . GLY A 1 266 ? 6.887 4.777 -16.219 1 88.56 266 GLY A C 1
ATOM 2183 O O . GLY A 1 266 ? 7.426 3.789 -16.719 1 88.56 266 GLY A O 1
ATOM 2184 N N . ARG A 1 267 ? 7.156 5.195 -15.031 1 92.25 267 ARG A N 1
ATOM 2185 C CA . ARG A 1 267 ? 8.109 4.453 -14.203 1 92.25 267 ARG A CA 1
ATOM 2186 C C . ARG A 1 267 ? 7.469 3.191 -13.633 1 92.25 267 ARG A C 1
ATOM 2188 O O . ARG A 1 267 ? 6.305 3.205 -13.227 1 92.25 267 ARG A O 1
ATOM 2195 N N . TYR A 1 268 ? 8.258 2.127 -13.547 1 97.56 268 TYR A N 1
ATOM 2196 C CA . TYR A 1 268 ? 7.758 0.857 -13.031 1 97.56 268 TYR A CA 1
ATOM 2197 C C . TYR A 1 268 ? 7.445 0.956 -11.547 1 97.56 268 TYR A C 1
ATOM 2199 O O . TYR A 1 268 ? 8.242 1.49 -10.773 1 97.56 268 TYR A O 1
ATOM 2207 N N . GLN A 1 269 ? 6.305 0.48 -11.195 1 96.19 269 GLN A N 1
ATOM 2208 C CA . GLN A 1 269 ? 5.891 0.46 -9.789 1 96.19 269 GLN A CA 1
ATOM 2209 C C . GLN A 1 269 ? 5.973 -0.95 -9.211 1 96.19 269 GLN A C 1
ATOM 2211 O O . GLN A 1 269 ? 6.469 -1.144 -8.102 1 96.19 269 GLN A O 1
ATOM 2216 N N . ARG A 1 270 ? 5.434 -1.907 -9.914 1 97.94 270 ARG A N 1
ATOM 2217 C CA . ARG A 1 270 ? 5.512 -3.285 -9.438 1 97.94 270 ARG A CA 1
ATOM 2218 C C . ARG A 1 270 ? 5.156 -4.27 -10.547 1 97.94 270 ARG A C 1
ATOM 2220 O O . ARG A 1 270 ? 4.555 -3.885 -11.555 1 97.94 270 ARG A O 1
ATOM 2227 N N . ILE A 1 271 ? 5.539 -5.496 -10.359 1 98.75 271 ILE A N 1
ATOM 2228 C CA . ILE A 1 271 ? 5.195 -6.652 -11.172 1 98.75 271 ILE A CA 1
ATOM 2229 C C . ILE A 1 271 ? 4.258 -7.574 -10.398 1 98.75 271 ILE A C 1
ATOM 2231 O O . ILE A 1 271 ? 4.484 -7.848 -9.219 1 98.75 271 ILE A O 1
ATOM 2235 N N . ASN A 1 272 ? 3.18 -7.938 -11.008 1 98.5 272 ASN A N 1
ATOM 2236 C CA . ASN A 1 272 ? 2.309 -8.977 -10.469 1 98.5 272 ASN A CA 1
ATOM 2237 C C . ASN A 1 272 ? 2.318 -10.227 -11.352 1 98.5 272 ASN A C 1
ATOM 2239 O O . ASN A 1 272 ? 1.979 -10.156 -12.531 1 98.5 272 ASN A O 1
ATOM 2243 N N . HIS A 1 273 ? 2.725 -11.289 -10.688 1 97.12 273 HIS A N 1
ATOM 2244 C CA . HIS A 1 273 ? 2.684 -12.547 -11.43 1 97.12 273 HIS A CA 1
ATOM 2245 C C . HIS A 1 273 ? 2.77 -13.734 -10.484 1 97.12 273 HIS A C 1
ATOM 2247 O O . HIS A 1 273 ? 3.662 -13.805 -9.633 1 97.12 273 HIS A O 1
ATOM 2253 N N . SER A 1 274 ? 1.897 -14.586 -10.594 1 95.94 274 SER A N 1
ATOM 2254 C CA . SER A 1 274 ? 1.862 -15.891 -9.945 1 95.94 274 SER A CA 1
ATOM 2255 C C . SER A 1 274 ? 0.839 -16.812 -10.609 1 95.94 274 SER A C 1
ATOM 2257 O O . SER A 1 274 ? -0.337 -16.453 -10.719 1 95.94 274 SER A O 1
ATOM 2259 N N . ILE A 1 275 ? 1.238 -17.922 -11.031 1 92.75 275 ILE A N 1
ATOM 2260 C CA . ILE A 1 275 ? 0.333 -18.828 -11.711 1 92.75 275 ILE A CA 1
ATOM 2261 C C . ILE A 1 275 ? -0.729 -19.328 -10.727 1 92.75 275 ILE A C 1
ATOM 2263 O O . ILE A 1 275 ? -1.928 -19.219 -10.992 1 92.75 275 ILE A O 1
ATOM 2267 N N . PRO A 1 276 ? -0.308 -19.766 -9.594 1 92 276 PRO A N 1
ATOM 2268 C CA . PRO A 1 276 ? -1.328 -20.266 -8.672 1 92 276 PRO A CA 1
ATOM 2269 C C . PRO A 1 276 ? -2.264 -19.172 -8.172 1 92 276 PRO A C 1
ATOM 2271 O O . PRO A 1 276 ? -3.424 -19.438 -7.844 1 92 276 PRO A O 1
ATOM 2274 N N . GLN A 1 277 ? -1.804 -17.938 -8.141 1 94.81 277 GLN A N 1
ATOM 2275 C CA . GLN A 1 277 ? -2.598 -16.891 -7.508 1 94.81 277 GLN A CA 1
ATOM 2276 C C . GLN A 1 277 ? -3.336 -16.062 -8.555 1 94.81 277 GLN A C 1
ATOM 2278 O O . GLN A 1 277 ? -3.992 -15.07 -8.211 1 94.81 277 GLN A O 1
ATOM 2283 N N . ARG A 1 278 ? -3.188 -16.406 -9.781 1 95.12 278 ARG A N 1
ATOM 2284 C CA . ARG A 1 278 ? -4.059 -15.781 -10.773 1 95.12 278 ARG A CA 1
ATOM 2285 C C . ARG A 1 278 ? -5.484 -16.297 -10.648 1 95.12 278 ARG A C 1
ATOM 2287 O O . ARG A 1 278 ? -5.727 -17.5 -10.797 1 95.12 278 ARG A O 1
ATOM 2294 N N . ASP A 1 279 ? -6.406 -15.438 -10.422 1 95.5 279 ASP A N 1
ATOM 2295 C CA . ASP A 1 279 ? -7.801 -15.805 -10.195 1 95.5 279 ASP A CA 1
ATOM 2296 C C . ASP A 1 279 ? -8.445 -16.328 -11.477 1 95.5 279 ASP A C 1
ATOM 2298 O O . ASP A 1 279 ? -7.965 -16.047 -12.578 1 95.5 279 ASP A O 1
ATOM 2302 N N . SER A 1 280 ? -9.484 -17.141 -11.352 1 94.94 280 SER A N 1
ATOM 2303 C CA . SER A 1 280 ? -10.242 -17.609 -12.508 1 94.94 280 SER A CA 1
ATOM 2304 C C . SER A 1 280 ? -11.25 -16.562 -12.969 1 94.94 280 SER A C 1
ATOM 2306 O O . SER A 1 280 ? -11.797 -16.656 -14.07 1 94.94 280 SER A O 1
ATOM 2308 N N . HIS A 1 281 ? -11.594 -15.617 -12.055 1 95.75 281 HIS A N 1
ATOM 2309 C CA . HIS A 1 281 ? -12.344 -14.461 -12.523 1 95.75 281 HIS A CA 1
ATOM 2310 C C . HIS A 1 281 ? -11.461 -13.523 -13.344 1 95.75 281 HIS A C 1
ATOM 2312 O O . HIS A 1 281 ? -10.344 -13.188 -12.93 1 95.75 281 HIS A O 1
ATOM 2318 N N . PHE A 1 282 ? -11.859 -13.234 -14.477 1 96.69 282 PHE A N 1
ATOM 2319 C CA . PHE A 1 282 ? -11.164 -12.328 -15.383 1 96.69 282 PHE A CA 1
ATOM 2320 C C . PHE A 1 282 ? -12.133 -11.312 -15.977 1 96.69 282 PHE A C 1
ATOM 2322 O O . PHE A 1 282 ? -12.703 -11.531 -17.047 1 96.69 282 PHE A O 1
ATOM 2329 N N . SER A 1 283 ? -12.258 -10.141 -15.336 1 94.69 283 SER A N 1
ATOM 2330 C CA . SER A 1 283 ? -13.328 -9.188 -15.609 1 94.69 283 SER A CA 1
ATOM 2331 C C . SER A 1 283 ? -12.898 -8.18 -16.672 1 94.69 283 SER A C 1
ATOM 2333 O O . SER A 1 283 ? -12.891 -6.973 -16.422 1 94.69 283 SER A O 1
ATOM 2335 N N . VAL A 1 284 ? -12.586 -8.664 -17.859 1 96.94 284 VAL A N 1
ATOM 2336 C CA . VAL A 1 284 ? -12.258 -7.832 -19.016 1 96.94 284 VAL A CA 1
ATOM 2337 C C . VAL A 1 284 ? -13.086 -8.281 -20.219 1 96.94 284 VAL A C 1
ATOM 2339 O O . VAL A 1 284 ? -13.641 -9.375 -20.219 1 96.94 284 VAL A O 1
ATOM 2342 N N . PRO A 1 285 ? -13.211 -7.43 -21.234 1 96.44 285 PRO A N 1
ATOM 2343 C CA . PRO A 1 285 ? -13.875 -7.879 -22.469 1 96.44 285 PRO A CA 1
ATOM 2344 C C . PRO A 1 285 ? -13.227 -9.125 -23.062 1 96.44 285 PRO A C 1
ATOM 2346 O O . PRO A 1 285 ? -12 -9.266 -23.047 1 96.44 285 PRO A O 1
ATOM 2349 N N . ALA A 1 286 ? -14.07 -10.023 -23.578 1 96.56 286 ALA A N 1
ATOM 2350 C CA . ALA A 1 286 ? -13.633 -11.32 -24.078 1 96.56 286 ALA A CA 1
ATOM 2351 C C . ALA A 1 286 ? -12.531 -11.156 -25.125 1 96.56 286 ALA A C 1
ATOM 2353 O O . ALA A 1 286 ? -11.609 -11.977 -25.203 1 96.56 286 ALA A O 1
ATOM 2354 N N . GLU A 1 287 ? -12.609 -10.094 -25.891 1 96.5 287 GLU A N 1
ATOM 2355 C CA . GLU A 1 287 ? -11.68 -9.891 -27 1 96.5 287 GLU A CA 1
ATOM 2356 C C . GLU A 1 287 ? -10.273 -9.57 -26.484 1 96.5 287 GLU A C 1
ATOM 2358 O O . GLU A 1 287 ? -9.305 -9.641 -27.234 1 96.5 287 GLU A O 1
ATOM 2363 N N . GLN A 1 288 ? -10.141 -9.242 -25.188 1 97.38 288 GLN A N 1
ATOM 2364 C CA . GLN A 1 288 ? -8.852 -8.867 -24.625 1 97.38 288 GLN A CA 1
ATOM 2365 C C . GLN A 1 288 ? -8.141 -10.086 -24.031 1 97.38 288 GLN A C 1
ATOM 2367 O O . GLN A 1 288 ? -6.949 -10.016 -23.703 1 97.38 288 GLN A O 1
ATOM 2372 N N . VAL A 1 289 ? -8.82 -11.211 -23.984 1 97.06 289 VAL A N 1
ATOM 2373 C CA . VAL A 1 289 ? -8.328 -12.359 -23.234 1 97.06 289 VAL A CA 1
ATOM 2374 C C . VAL A 1 289 ? -7.18 -13.023 -24 1 97.06 289 VAL A C 1
ATOM 2376 O O . VAL A 1 289 ? -6.082 -13.18 -23.453 1 97.06 289 VAL A O 1
ATOM 2379 N N . ARG A 1 290 ? -7.41 -13.406 -25.219 1 95.38 290 ARG A N 1
ATOM 2380 C CA . ARG A 1 290 ? -6.379 -14.117 -25.969 1 95.38 290 ARG A CA 1
ATOM 2381 C C . ARG A 1 290 ? -5.125 -13.258 -26.125 1 95.38 290 ARG A C 1
ATOM 2383 O O . ARG A 1 290 ? -4.016 -13.727 -25.859 1 95.38 290 ARG A O 1
ATOM 2390 N N . PRO A 1 291 ? -5.312 -11.938 -26.484 1 96.75 291 PRO A N 1
ATOM 2391 C CA . PRO A 1 291 ? -4.113 -11.094 -26.531 1 96.75 291 PRO A CA 1
ATOM 2392 C C . PRO A 1 291 ? -3.354 -11.062 -25.219 1 96.75 291 PRO A C 1
ATOM 2394 O O . PRO A 1 291 ? -2.121 -11.023 -25.203 1 96.75 291 PRO A O 1
ATOM 2397 N N . TRP A 1 292 ? -4.031 -11.07 -24.109 1 97.56 292 TRP A N 1
ATOM 2398 C CA . TRP A 1 292 ? -3.371 -11.062 -22.812 1 97.56 292 TRP A CA 1
ATOM 2399 C C . TRP A 1 292 ? -2.549 -12.336 -22.609 1 97.56 292 TRP A C 1
ATOM 2401 O O . TRP A 1 292 ? -1.392 -12.273 -22.188 1 97.56 292 TRP A O 1
ATOM 2411 N N . TYR A 1 293 ? -3.121 -13.469 -22.938 1 96.31 293 TYR A N 1
ATOM 2412 C CA . TYR A 1 293 ? -2.432 -14.742 -22.781 1 96.31 293 TYR A CA 1
ATOM 2413 C C . TYR A 1 293 ? -1.189 -14.805 -23.656 1 96.31 293 TYR A C 1
ATOM 2415 O O . TYR A 1 293 ? -0.152 -15.328 -23.25 1 96.31 293 TYR A O 1
ATOM 2423 N N . GLU A 1 294 ? -1.336 -14.32 -24.844 1 95.62 294 GLU A N 1
ATOM 2424 C CA . GLU A 1 294 ? -0.192 -14.297 -25.766 1 95.62 294 GLU A CA 1
ATOM 2425 C C . GLU A 1 294 ? 0.927 -13.414 -25.219 1 95.62 294 GLU A C 1
ATOM 2427 O O . GLU A 1 294 ? 2.098 -13.797 -25.25 1 95.62 294 GLU A O 1
ATOM 2432 N N . ALA A 1 295 ? 0.53 -12.25 -24.734 1 97.31 295 ALA A N 1
ATOM 2433 C CA . ALA A 1 295 ? 1.509 -11.344 -24.141 1 97.31 295 ALA A CA 1
ATOM 2434 C C . ALA A 1 295 ? 2.148 -11.953 -22.891 1 97.31 295 ALA A C 1
ATOM 2436 O O . ALA A 1 295 ? 3.359 -11.836 -22.688 1 97.31 295 ALA A O 1
ATOM 2437 N N . MET A 1 296 ? 1.331 -12.609 -22.094 1 96.44 296 MET A N 1
ATOM 2438 C CA . MET A 1 296 ? 1.824 -13.234 -20.875 1 96.44 296 MET A CA 1
ATOM 2439 C C . MET A 1 296 ? 2.811 -14.352 -21.188 1 96.44 296 MET A C 1
ATOM 2441 O O . MET A 1 296 ? 3.818 -14.508 -20.5 1 96.44 296 MET A O 1
ATOM 2445 N N . ALA A 1 297 ? 2.506 -15.117 -22.203 1 94.25 297 ALA A N 1
ATOM 2446 C CA . ALA A 1 297 ? 3.416 -16.172 -22.625 1 94.25 297 ALA A CA 1
ATOM 2447 C C . ALA A 1 297 ? 4.789 -15.617 -22.984 1 94.25 297 ALA A C 1
ATOM 2449 O O . ALA A 1 297 ? 5.816 -16.188 -22.625 1 94.25 297 ALA A O 1
ATOM 2450 N N . LEU A 1 298 ? 4.762 -14.539 -23.672 1 94.56 298 LEU A N 1
ATOM 2451 C CA . LEU A 1 298 ? 6.012 -13.875 -24.047 1 94.56 298 LEU A CA 1
ATOM 2452 C C . LEU A 1 298 ? 6.762 -13.406 -22.797 1 94.56 298 LEU A C 1
ATOM 2454 O O . LEU A 1 298 ? 7.973 -13.602 -22.688 1 94.56 298 LEU A O 1
ATOM 2458 N N . PHE A 1 299 ? 6.078 -12.789 -21.906 1 97.12 299 PHE A N 1
ATOM 2459 C CA . PHE A 1 299 ? 6.672 -12.32 -20.672 1 97.12 299 PHE A CA 1
ATOM 2460 C C . PHE A 1 299 ? 7.336 -13.469 -19.922 1 97.12 299 PHE A C 1
ATOM 2462 O O . PHE A 1 299 ? 8.477 -13.352 -19.469 1 97.12 299 PHE A O 1
ATOM 2469 N N . MET A 1 300 ? 6.605 -14.523 -19.781 1 95 300 MET A N 1
ATOM 2470 C CA . MET A 1 300 ? 7.109 -15.68 -19.031 1 95 300 MET A CA 1
ATOM 2471 C C . MET A 1 300 ? 8.352 -16.25 -19.703 1 95 300 MET A C 1
ATOM 2473 O O . MET A 1 300 ? 9.312 -16.625 -19.031 1 95 300 MET A O 1
ATOM 2477 N N . ARG A 1 301 ? 8.273 -16.344 -20.984 1 94.38 301 ARG A N 1
ATOM 2478 C CA . ARG A 1 301 ? 9.43 -16.844 -21.719 1 94.38 301 ARG A CA 1
ATOM 2479 C C . ARG A 1 301 ? 10.648 -15.953 -21.5 1 94.38 301 ARG A C 1
ATOM 2481 O O . ARG A 1 301 ? 11.727 -16.438 -21.172 1 94.38 301 ARG A O 1
ATOM 2488 N N . LEU A 1 302 ? 10.445 -14.664 -21.641 1 96.75 302 LEU A N 1
ATOM 2489 C CA . LEU A 1 302 ? 11.547 -13.719 -21.469 1 96.75 302 LEU A CA 1
ATOM 2490 C C . LEU A 1 302 ? 12.078 -13.75 -20.047 1 96.75 302 LEU A C 1
ATOM 2492 O O . LEU A 1 302 ? 13.289 -13.688 -19.828 1 96.75 302 LEU A O 1
ATOM 2496 N N . ALA A 1 303 ? 11.188 -13.797 -19.062 1 97.31 303 ALA A N 1
ATOM 2497 C CA . ALA A 1 303 ? 11.602 -13.883 -17.672 1 97.31 303 ALA A CA 1
ATOM 2498 C C . ALA A 1 303 ? 12.445 -15.125 -17.422 1 97.31 303 ALA A C 1
ATOM 2500 O O . ALA A 1 303 ? 13.43 -15.086 -16.672 1 97.31 303 ALA A O 1
ATOM 2501 N N . GLY A 1 304 ? 12.023 -16.234 -18.016 1 95.5 304 GLY A N 1
ATOM 2502 C CA . GLY A 1 304 ? 12.797 -17.453 -17.922 1 95.5 304 GLY A CA 1
ATOM 2503 C C . GLY A 1 304 ? 14.172 -17.344 -18.547 1 95.5 304 GLY A C 1
ATOM 2504 O O . GLY A 1 304 ? 15.164 -17.781 -17.969 1 95.5 304 GLY A O 1
ATOM 2505 N N . ASP A 1 305 ? 14.219 -16.75 -19.75 1 96.19 305 ASP A N 1
ATOM 2506 C CA . ASP A 1 305 ? 15.469 -16.562 -20.469 1 96.19 305 ASP A CA 1
ATOM 2507 C C . ASP A 1 305 ? 16.438 -15.703 -19.672 1 96.19 305 ASP A C 1
ATOM 2509 O O . ASP A 1 305 ? 17.656 -15.883 -19.766 1 96.19 305 ASP A O 1
ATOM 2513 N N . GLU A 1 306 ? 15.875 -14.773 -18.922 1 97.81 306 GLU A N 1
ATOM 2514 C CA . GLU A 1 306 ? 16.688 -13.805 -18.203 1 97.81 306 GLU A CA 1
ATOM 2515 C C . GLU A 1 306 ? 16.938 -14.242 -16.766 1 97.81 306 GLU A C 1
ATOM 2517 O O . GLU A 1 306 ? 17.5 -13.492 -15.969 1 97.81 306 GLU A O 1
ATOM 2522 N N . ALA A 1 307 ? 16.547 -15.438 -16.422 1 97.12 307 ALA A N 1
ATOM 2523 C CA . ALA A 1 307 ? 16.641 -15.906 -15.031 1 97.12 307 ALA A CA 1
ATOM 2524 C C . ALA A 1 307 ? 18.062 -16.312 -14.695 1 97.12 307 ALA A C 1
ATOM 2526 O O . ALA A 1 307 ? 18.766 -16.906 -15.523 1 97.12 307 ALA A O 1
ATOM 2527 N N . CYS A 1 308 ? 18.516 -15.977 -13.562 1 96.38 308 CYS A N 1
ATOM 2528 C CA . CYS A 1 308 ? 19.734 -16.516 -12.992 1 96.38 308 CYS A CA 1
ATOM 2529 C C . CYS A 1 308 ? 19.422 -17.625 -11.984 1 96.38 308 CYS A C 1
ATOM 2531 O O . CYS A 1 308 ? 18.328 -17.672 -11.43 1 96.38 308 CYS A O 1
ATOM 2533 N N . THR A 1 309 ? 20.375 -18.516 -11.781 1 94.31 309 THR A N 1
ATOM 2534 C CA . THR A 1 309 ? 20.203 -19.656 -10.883 1 94.31 309 THR A CA 1
ATOM 2535 C C . THR A 1 309 ? 21.344 -19.734 -9.883 1 94.31 309 THR A C 1
ATOM 2537 O O . THR A 1 309 ? 22.516 -19.5 -10.242 1 94.31 309 THR A O 1
ATOM 2540 N N . PHE A 1 310 ? 21 -20 -8.703 1 93.75 310 PHE A N 1
ATOM 2541 C CA . PHE A 1 310 ? 22 -20.188 -7.656 1 93.75 310 PHE A CA 1
ATOM 2542 C C . PHE A 1 310 ? 21.406 -20.953 -6.473 1 93.75 310 PHE A C 1
ATOM 2544 O O . PHE A 1 310 ? 20.188 -21.047 -6.336 1 93.75 310 PHE A O 1
ATOM 2551 N N . LYS A 1 311 ? 22.25 -21.484 -5.66 1 93.44 311 LYS A N 1
ATOM 2552 C CA . LYS A 1 311 ? 21.812 -22.25 -4.492 1 93.44 311 LYS A CA 1
ATOM 2553 C C . LYS A 1 311 ? 22.281 -21.594 -3.199 1 93.44 311 LYS A C 1
ATOM 2555 O O . LYS A 1 311 ? 23.453 -21.203 -3.082 1 93.44 311 LYS A O 1
ATOM 2560 N N . THR A 1 312 ? 21.328 -21.438 -2.324 1 95.38 312 THR A N 1
ATOM 2561 C CA . THR A 1 312 ? 21.688 -20.906 -1.013 1 95.38 312 THR A CA 1
ATOM 2562 C C . THR A 1 312 ? 22.109 -22.047 -0.071 1 95.38 312 THR A C 1
ATOM 2564 O O . THR A 1 312 ? 21.734 -23.203 -0.282 1 95.38 312 THR A O 1
ATOM 2567 N N . THR A 1 313 ? 22.953 -21.719 0.874 1 95.69 313 THR A N 1
ATOM 2568 C CA . THR A 1 313 ? 23.391 -22.672 1.893 1 95.69 313 THR A CA 1
ATOM 2569 C C . THR A 1 313 ? 22.906 -22.25 3.273 1 95.69 313 THR A C 1
ATOM 2571 O O . THR A 1 313 ? 22.516 -21.094 3.477 1 95.69 313 THR A O 1
ATOM 2574 N N . PRO A 1 314 ? 22.828 -23.25 4.227 1 96.62 314 PRO A N 1
ATOM 2575 C CA . PRO A 1 314 ? 22.406 -22.875 5.578 1 96.62 314 PRO A CA 1
ATOM 2576 C C . PRO A 1 314 ? 23.141 -21.656 6.109 1 96.62 314 PRO A C 1
ATOM 2578 O O . PRO A 1 314 ? 24.359 -21.578 6.016 1 96.62 314 PRO A O 1
ATOM 2581 N N . GLY A 1 315 ? 22.359 -20.719 6.598 1 98.12 315 GLY A N 1
ATOM 2582 C CA . GLY A 1 315 ? 22.953 -19.484 7.094 1 98.12 315 GLY A CA 1
ATOM 2583 C C . GLY A 1 315 ? 22.828 -18.328 6.113 1 98.12 315 GLY A C 1
ATOM 2584 O O . GLY A 1 315 ? 23.031 -17.172 6.484 1 98.12 315 GLY A O 1
ATOM 2585 N N . ASP A 1 316 ? 22.5 -18.641 4.895 1 98.25 316 ASP A N 1
ATOM 2586 C CA . ASP A 1 316 ? 22.266 -17.609 3.902 1 98.25 316 ASP A CA 1
ATOM 2587 C C . ASP A 1 316 ? 20.875 -16.984 4.09 1 98.25 316 ASP A C 1
ATOM 2589 O O . ASP A 1 316 ? 19.906 -17.688 4.371 1 98.25 316 ASP A O 1
ATOM 2593 N N . VAL A 1 317 ? 20.766 -15.688 3.971 1 98.62 317 VAL A N 1
ATOM 2594 C CA . VAL A 1 317 ? 19.484 -14.992 3.846 1 98.62 317 VAL A CA 1
ATOM 2595 C C . VAL A 1 317 ? 19.406 -14.305 2.484 1 98.62 317 VAL A C 1
ATOM 2597 O O . VAL A 1 317 ? 20.094 -13.32 2.236 1 98.62 317 VAL A O 1
ATOM 2600 N N . LEU A 1 318 ? 18.609 -14.891 1.666 1 98.25 318 LEU A N 1
ATOM 2601 C CA . LEU A 1 318 ? 18.328 -14.25 0.384 1 98.25 318 LEU A CA 1
ATOM 2602 C C . LEU A 1 318 ? 17.328 -13.109 0.549 1 98.25 318 LEU A C 1
ATOM 2604 O O . LEU A 1 318 ? 16.234 -13.312 1.091 1 98.25 318 LEU A O 1
ATOM 2608 N N . THR A 1 319 ? 17.688 -11.867 0.146 1 98.62 319 THR A N 1
ATOM 2609 C CA . THR A 1 319 ? 16.797 -10.719 0.189 1 98.62 319 THR A CA 1
ATOM 2610 C C . THR A 1 319 ? 16.594 -10.133 -1.207 1 98.62 319 THR A C 1
ATOM 2612 O O . THR A 1 319 ? 17.562 -9.992 -1.969 1 98.62 319 THR A O 1
ATOM 2615 N N . PHE A 1 320 ? 15.391 -9.859 -1.55 1 98.69 320 PHE A N 1
ATOM 2616 C CA . PHE A 1 320 ? 15.172 -9.289 -2.871 1 98.69 320 PHE A CA 1
ATOM 2617 C C . PHE A 1 320 ? 13.898 -8.445 -2.889 1 98.69 320 PHE A C 1
ATOM 2619 O O . PHE A 1 320 ? 13.047 -8.578 -2.01 1 98.69 320 PHE A O 1
ATOM 2626 N N . ASP A 1 321 ? 13.797 -7.484 -3.818 1 98.69 321 ASP A N 1
ATOM 2627 C CA . ASP A 1 321 ? 12.656 -6.602 -4.035 1 98.69 321 ASP A CA 1
ATOM 2628 C C . ASP A 1 321 ? 11.484 -7.355 -4.664 1 98.69 321 ASP A C 1
ATOM 2630 O O . ASP A 1 321 ? 11.477 -7.59 -5.875 1 98.69 321 ASP A O 1
ATOM 2634 N N . ASN A 1 322 ? 10.492 -7.645 -3.898 1 98.69 322 ASN A N 1
ATOM 2635 C CA . ASN A 1 322 ? 9.328 -8.422 -4.305 1 98.69 322 ASN A CA 1
ATOM 2636 C C . ASN A 1 322 ? 8.461 -7.656 -5.297 1 98.69 322 ASN A C 1
ATOM 2638 O O . ASN A 1 322 ? 7.59 -8.242 -5.945 1 98.69 322 ASN A O 1
ATOM 2642 N N . LEU A 1 323 ? 8.664 -6.363 -5.441 1 98.56 323 LEU A N 1
ATOM 2643 C CA . LEU A 1 323 ? 7.91 -5.562 -6.402 1 98.56 323 LEU A CA 1
ATOM 2644 C C . LEU A 1 323 ? 8.547 -5.629 -7.785 1 98.56 323 LEU A C 1
ATOM 2646 O O . LEU A 1 323 ? 7.938 -5.223 -8.773 1 98.56 323 LEU A O 1
ATOM 2650 N N . ARG A 1 324 ? 9.672 -6.156 -7.832 1 98.62 324 ARG A N 1
ATOM 2651 C CA . ARG A 1 324 ? 10.508 -6.07 -9.031 1 98.62 324 ARG A CA 1
ATOM 2652 C C . ARG A 1 324 ? 10.945 -7.453 -9.492 1 98.62 324 ARG A C 1
ATOM 2654 O O . ARG A 1 324 ? 10.805 -7.797 -10.664 1 98.62 324 ARG A O 1
ATOM 2661 N N . MET A 1 325 ? 11.344 -8.266 -8.57 1 98.62 325 MET A N 1
ATOM 2662 C CA . MET A 1 325 ? 11.938 -9.562 -8.891 1 98.62 325 MET A CA 1
ATOM 2663 C C . MET A 1 325 ? 10.859 -10.641 -8.969 1 98.62 325 MET A C 1
ATOM 2665 O O . MET A 1 325 ? 9.977 -10.711 -8.109 1 98.62 325 MET A O 1
ATOM 2669 N N . VAL A 1 326 ? 10.938 -11.422 -9.984 1 98.5 326 VAL A N 1
ATOM 2670 C CA . VAL A 1 326 ? 10.242 -12.703 -9.938 1 98.5 326 VAL A CA 1
ATOM 2671 C C . VAL A 1 326 ? 11.219 -13.805 -9.531 1 98.5 326 VAL A C 1
ATOM 2673 O O . VAL A 1 326 ? 12.383 -13.789 -9.938 1 98.5 326 VAL A O 1
ATOM 2676 N N . HIS A 1 327 ? 10.711 -14.664 -8.688 1 97.88 327 HIS A N 1
ATOM 2677 C CA . HIS A 1 327 ? 11.578 -15.703 -8.148 1 97.88 327 HIS A CA 1
ATOM 2678 C C . HIS A 1 327 ? 10.898 -17.062 -8.195 1 97.88 327 HIS A C 1
ATOM 2680 O O . HIS A 1 327 ? 9.672 -17.156 -8.305 1 97.88 327 HIS A O 1
ATOM 2686 N N . GLY A 1 328 ? 11.664 -18.094 -8.297 1 95.19 328 GLY A N 1
ATOM 2687 C CA . GLY A 1 328 ? 11.211 -19.469 -8.297 1 95.19 328 GLY A CA 1
ATOM 2688 C C . GLY A 1 328 ? 12.234 -20.438 -7.75 1 95.19 328 GLY A C 1
ATOM 2689 O O . GLY A 1 328 ? 13.172 -20.031 -7.059 1 95.19 328 GLY A O 1
ATOM 2690 N N . ARG A 1 329 ? 11.914 -21.672 -7.875 1 92 329 ARG A N 1
ATOM 2691 C CA . ARG A 1 329 ? 12.797 -22.734 -7.391 1 92 329 ARG A CA 1
ATOM 2692 C C . ARG A 1 329 ? 12.625 -24.016 -8.195 1 92 329 ARG A C 1
ATOM 2694 O O . ARG A 1 329 ? 11.5 -24.375 -8.562 1 92 329 ARG A O 1
ATOM 2701 N N . THR A 1 330 ? 13.727 -24.672 -8.438 1 90 330 THR A N 1
ATOM 2702 C CA . THR A 1 330 ? 13.617 -25.984 -9.062 1 90 330 THR A CA 1
ATOM 2703 C C . THR A 1 330 ? 13.141 -27.016 -8.047 1 90 330 THR A C 1
ATOM 2705 O O . THR A 1 330 ? 13.227 -26.812 -6.84 1 90 330 THR A O 1
ATOM 2708 N N . GLY A 1 331 ? 12.578 -28.031 -8.562 1 86.19 331 GLY A N 1
ATOM 2709 C CA . GLY A 1 331 ? 12.141 -29.109 -7.695 1 86.19 331 GLY A CA 1
ATOM 2710 C C . GLY A 1 331 ? 13.281 -29.797 -6.973 1 86.19 331 GLY A C 1
ATOM 2711 O O . GLY A 1 331 ? 14.445 -29.672 -7.371 1 86.19 331 GLY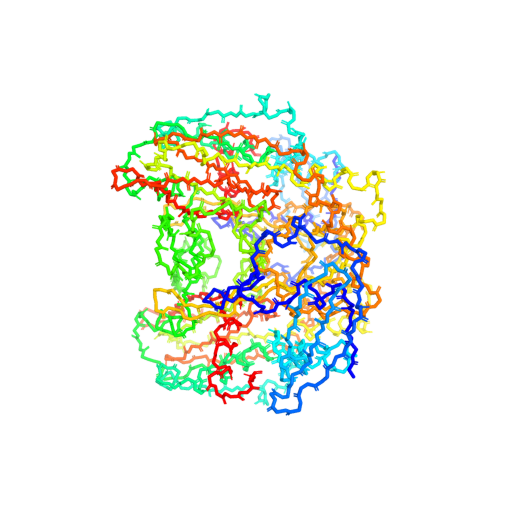 A O 1
ATOM 2712 N N . TYR A 1 332 ? 12.938 -30.375 -5.867 1 84.69 332 TYR A N 1
ATOM 2713 C CA . TYR A 1 332 ? 13.922 -31.109 -5.09 1 84.69 332 TYR A CA 1
ATOM 2714 C C . TYR A 1 332 ? 13.281 -32.344 -4.426 1 84.69 332 TYR A C 1
ATOM 2716 O O . TYR A 1 332 ? 12.055 -32.5 -4.473 1 84.69 332 TYR A O 1
ATOM 2724 N N . ASP A 1 333 ? 14.109 -33.156 -3.969 1 81.5 333 ASP A N 1
ATOM 2725 C CA . ASP A 1 333 ? 13.648 -34.375 -3.305 1 81.5 333 ASP A CA 1
ATOM 2726 C C . ASP A 1 333 ? 14.211 -34.469 -1.887 1 81.5 333 ASP A C 1
ATOM 2728 O O . ASP A 1 333 ? 15.422 -34.625 -1.7 1 81.5 333 ASP A O 1
ATOM 2732 N N . ASP A 1 334 ? 13.219 -34.406 -0.954 1 79.06 334 ASP A N 1
ATOM 2733 C CA . ASP A 1 334 ? 13.633 -34.469 0.444 1 79.06 334 ASP A CA 1
ATOM 2734 C C . ASP A 1 334 ? 13.773 -35.938 0.892 1 79.06 334 ASP A C 1
ATOM 2736 O O . ASP A 1 334 ? 13.141 -36.812 0.332 1 79.06 334 ASP A O 1
ATOM 2740 N N . THR A 1 335 ? 14.773 -36.188 1.614 1 74.44 335 THR A N 1
ATOM 2741 C CA . THR A 1 335 ? 14.875 -37.469 2.303 1 74.44 335 THR A CA 1
ATOM 2742 C C . THR A 1 335 ? 14.469 -37.312 3.766 1 74.44 335 THR A C 1
ATOM 2744 O O . THR A 1 335 ? 14.273 -36.219 4.262 1 74.44 335 THR A O 1
ATOM 2747 N N . ASP A 1 336 ? 14.258 -38.469 4.395 1 73.56 336 ASP A N 1
ATOM 2748 C CA . ASP A 1 336 ? 13.906 -38.469 5.812 1 73.56 336 ASP A CA 1
ATOM 2749 C C . ASP A 1 336 ? 14.945 -37.688 6.629 1 73.56 336 ASP A C 1
ATOM 2751 O O . ASP A 1 336 ? 14.617 -37.125 7.676 1 73.56 336 ASP A O 1
ATOM 2755 N N . ARG A 1 337 ? 16.172 -37.75 6.137 1 75 337 ARG A N 1
ATOM 2756 C CA . ARG A 1 337 ? 17.25 -37.156 6.914 1 75 337 ARG A CA 1
ATOM 2757 C C . ARG A 1 337 ? 17.562 -35.75 6.465 1 75 337 ARG A C 1
ATOM 2759 O O . ARG A 1 337 ? 18.297 -35.031 7.129 1 75 337 ARG A O 1
ATOM 2766 N N . ASN A 1 338 ? 17.031 -35.375 5.312 1 76.31 338 ASN A N 1
ATOM 2767 C CA . ASN A 1 338 ? 17.344 -34.062 4.797 1 76.31 338 ASN A CA 1
ATOM 2768 C C . ASN A 1 338 ? 16.125 -33.375 4.188 1 76.31 338 ASN A C 1
ATOM 2770 O O . ASN A 1 338 ? 15.734 -33.688 3.061 1 76.31 338 ASN A O 1
ATOM 2774 N N . VAL A 1 339 ? 15.672 -32.406 5.035 1 82.31 339 VAL A N 1
ATOM 2775 C CA . VAL A 1 339 ? 14.469 -31.672 4.621 1 82.31 339 VAL A CA 1
ATOM 2776 C C . VAL A 1 339 ? 14.789 -30.188 4.445 1 82.31 339 VAL A C 1
ATOM 2778 O O . VAL A 1 339 ? 15.297 -29.547 5.367 1 82.31 339 VAL A O 1
ATOM 2781 N N . ARG A 1 340 ? 14.602 -29.797 3.258 1 89.31 340 ARG A N 1
ATOM 2782 C CA . ARG A 1 340 ? 14.781 -28.375 2.992 1 89.31 340 ARG A CA 1
ATOM 2783 C C . ARG A 1 340 ? 13.898 -27.531 3.9 1 89.31 340 ARG A C 1
ATOM 2785 O O . ARG A 1 340 ? 12.711 -27.828 4.066 1 89.31 340 ARG A O 1
ATOM 2792 N N . HIS A 1 341 ? 14.5 -26.516 4.562 1 91.69 341 HIS A N 1
ATOM 2793 C CA . HIS A 1 341 ? 13.781 -25.656 5.5 1 91.69 341 HIS A CA 1
ATOM 2794 C C . HIS A 1 341 ? 14.18 -24.203 5.332 1 91.69 341 HIS A C 1
ATOM 2796 O O . HIS A 1 341 ? 15.328 -23.828 5.59 1 91.69 341 HIS A O 1
ATOM 2802 N N . ILE A 1 342 ? 13.195 -23.422 4.887 1 93.75 342 ILE A N 1
ATOM 2803 C CA . ILE A 1 342 ? 13.398 -22 4.691 1 93.75 342 ILE A CA 1
ATOM 2804 C C . ILE A 1 342 ? 12.383 -21.219 5.523 1 93.75 342 ILE A C 1
ATOM 2806 O O . ILE A 1 342 ? 11.203 -21.578 5.582 1 93.75 342 ILE A O 1
ATOM 2810 N N . VAL A 1 343 ? 12.859 -20.219 6.203 1 95.94 343 VAL A N 1
ATOM 2811 C CA . VAL A 1 343 ? 11.984 -19.297 6.918 1 95.94 343 VAL A CA 1
ATOM 2812 C C . VAL A 1 343 ? 11.922 -17.969 6.184 1 95.94 343 VAL A C 1
ATOM 2814 O O . VAL A 1 343 ? 12.953 -17.438 5.766 1 95.94 343 VAL A O 1
ATOM 2817 N N . GLY A 1 344 ? 10.711 -17.5 5.996 1 96.75 344 GLY A N 1
ATOM 2818 C CA . GLY A 1 344 ? 10.539 -16.266 5.254 1 96.75 344 GLY A CA 1
ATOM 2819 C C . GLY A 1 344 ? 9.906 -15.156 6.078 1 96.75 344 GLY A C 1
ATOM 2820 O O . GLY A 1 344 ? 9.211 -15.422 7.062 1 96.75 344 GLY A O 1
ATOM 2821 N N . ALA A 1 345 ? 10.156 -13.945 5.73 1 97.88 345 ALA A N 1
ATOM 2822 C CA . ALA A 1 345 ? 9.547 -12.734 6.277 1 97.88 345 ALA A CA 1
ATOM 2823 C C . ALA A 1 345 ? 9.531 -11.609 5.246 1 97.88 345 ALA A C 1
ATOM 2825 O O . ALA A 1 345 ? 10.133 -11.742 4.172 1 97.88 345 ALA A O 1
ATOM 2826 N N . PHE A 1 346 ? 8.828 -10.539 5.633 1 98.25 346 PHE A N 1
ATOM 2827 C CA . PHE A 1 346 ? 8.742 -9.406 4.711 1 98.25 346 PHE A CA 1
ATOM 2828 C C . PHE A 1 346 ? 9.055 -8.102 5.43 1 98.25 346 PHE A C 1
ATOM 2830 O O . PHE A 1 346 ? 8.836 -7.98 6.633 1 98.25 346 PHE A O 1
ATOM 2837 N N . LEU A 1 347 ? 9.609 -7.191 4.66 1 97.81 347 LEU A N 1
ATOM 2838 C CA . LEU A 1 347 ? 9.711 -5.773 4.988 1 97.81 347 LEU A CA 1
ATOM 2839 C C . LEU A 1 347 ? 8.977 -4.922 3.955 1 97.81 347 LEU A C 1
ATOM 2841 O O . LEU A 1 347 ? 8.891 -5.297 2.783 1 97.81 347 LEU A O 1
ATOM 2845 N N . ASP A 1 348 ? 8.484 -3.814 4.434 1 97.69 348 ASP A N 1
ATOM 2846 C CA . ASP A 1 348 ? 7.891 -2.871 3.492 1 97.69 348 ASP A CA 1
ATOM 2847 C C . ASP A 1 348 ? 8.906 -1.813 3.061 1 97.69 348 ASP A C 1
ATOM 2849 O O . ASP A 1 348 ? 9.68 -1.321 3.877 1 97.69 348 ASP A O 1
ATOM 2853 N N . TRP A 1 349 ? 8.82 -1.455 1.814 1 97.94 349 TRP A N 1
ATOM 2854 C CA . TRP A 1 349 ? 9.727 -0.436 1.304 1 97.94 349 TRP A CA 1
ATOM 2855 C C . TRP A 1 349 ? 9.492 0.901 1.998 1 97.94 349 TRP A C 1
ATOM 2857 O O . TRP A 1 349 ? 10.438 1.671 2.209 1 97.94 349 TRP A O 1
ATOM 2867 N N . ASP A 1 350 ? 8.25 1.243 2.404 1 97.25 350 ASP A N 1
ATOM 2868 C CA . ASP A 1 350 ? 7.996 2.455 3.178 1 97.25 350 ASP A CA 1
ATOM 2869 C C . ASP A 1 350 ? 8.938 2.551 4.375 1 97.25 350 ASP A C 1
ATOM 2871 O O . ASP A 1 350 ? 9.492 3.617 4.652 1 97.25 350 ASP A O 1
ATOM 2875 N N . ILE A 1 351 ? 9.141 1.425 5.008 1 97.25 351 ILE A N 1
ATOM 2876 C CA . ILE A 1 351 ? 9.938 1.376 6.227 1 97.25 351 ILE A CA 1
ATOM 2877 C C . ILE A 1 351 ? 11.422 1.319 5.867 1 97.25 351 ILE A C 1
ATOM 2879 O O . ILE A 1 351 ? 12.242 1.997 6.488 1 97.25 351 ILE A O 1
ATOM 2883 N N . ALA A 1 352 ? 11.727 0.57 4.852 1 98.19 352 ALA A N 1
ATOM 2884 C CA . ALA A 1 352 ? 13.117 0.429 4.438 1 98.19 352 ALA A CA 1
ATOM 2885 C C . ALA A 1 352 ? 13.672 1.753 3.918 1 98.19 352 ALA A C 1
ATOM 2887 O O . ALA A 1 352 ? 14.797 2.139 4.254 1 98.19 352 ALA A O 1
ATOM 2888 N N . TYR A 1 353 ? 12.938 2.436 3.109 1 98 353 TYR A N 1
ATOM 2889 C CA . TYR A 1 353 ? 13.383 3.73 2.604 1 98 353 TYR A CA 1
ATOM 2890 C C . TYR A 1 353 ? 13.516 4.742 3.734 1 98 353 TYR A C 1
ATOM 2892 O O . TYR A 1 353 ? 14.406 5.594 3.713 1 98 353 TYR A O 1
ATOM 2900 N N . SER A 1 354 ? 12.547 4.719 4.652 1 97.44 354 SER A N 1
ATOM 2901 C CA . SER A 1 354 ? 12.641 5.582 5.824 1 97.44 354 SER A CA 1
ATOM 2902 C C . SER A 1 354 ? 13.953 5.367 6.57 1 97.44 354 SER A C 1
ATOM 2904 O O . SER A 1 354 ? 14.664 6.328 6.879 1 97.44 354 SER A O 1
ATOM 2906 N N . ARG A 1 355 ? 14.25 4.117 6.832 1 97.69 355 ARG A N 1
ATOM 2907 C CA . ARG A 1 355 ? 15.492 3.783 7.531 1 97.69 355 ARG A CA 1
ATOM 2908 C C . ARG A 1 355 ? 16.703 4.223 6.73 1 97.69 355 ARG A C 1
ATOM 2910 O O . ARG A 1 355 ? 17.672 4.738 7.293 1 97.69 355 ARG A O 1
ATOM 2917 N N . TRP A 1 356 ? 16.672 3.998 5.422 1 97.94 356 TRP A N 1
ATOM 2918 C CA . TRP A 1 356 ? 17.734 4.414 4.527 1 97.94 356 TRP A CA 1
ATOM 2919 C C . TRP A 1 356 ? 18 5.91 4.648 1 97.94 356 TRP A C 1
ATOM 2921 O O . TRP A 1 356 ? 19.156 6.336 4.77 1 97.94 356 TRP A O 1
ATOM 2931 N N . ARG A 1 357 ? 16.984 6.699 4.688 1 97 357 ARG A N 1
ATOM 2932 C CA . ARG A 1 357 ? 17.125 8.148 4.789 1 97 357 ARG A CA 1
ATOM 2933 C C . ARG A 1 357 ? 17.672 8.555 6.156 1 97 357 ARG A C 1
ATOM 2935 O O . ARG A 1 357 ? 18.5 9.461 6.254 1 97 357 ARG A O 1
ATOM 2942 N N . VAL A 1 358 ? 17.172 7.863 7.203 1 96.81 358 VAL A N 1
ATOM 2943 C CA . VAL A 1 358 ? 17.672 8.141 8.547 1 96.81 358 VAL A CA 1
ATOM 2944 C C . VAL A 1 358 ? 19.172 7.898 8.609 1 96.81 358 VAL A C 1
ATOM 2946 O O . VAL A 1 358 ? 19.922 8.727 9.133 1 96.81 358 VAL A O 1
ATOM 2949 N N . LEU A 1 359 ? 19.578 6.777 8.047 1 96.62 359 LEU A N 1
ATOM 2950 C CA . LEU A 1 359 ? 20.984 6.398 8.07 1 96.62 359 LEU A CA 1
ATOM 2951 C C . LEU A 1 359 ? 21.828 7.352 7.219 1 96.62 359 LEU A C 1
ATOM 2953 O O . LEU A 1 359 ? 22.953 7.699 7.59 1 96.62 359 LEU A O 1
ATOM 2957 N N . ARG A 1 360 ? 21.312 7.727 6.109 1 94.12 360 ARG A N 1
ATOM 2958 C CA . ARG A 1 360 ? 22.016 8.648 5.227 1 94.12 360 ARG A CA 1
ATOM 2959 C C . ARG A 1 360 ? 22.25 9.992 5.906 1 94.12 360 ARG A C 1
ATOM 2961 O O . ARG A 1 360 ? 23.312 10.602 5.754 1 94.12 360 ARG A O 1
ATOM 2968 N N . HIS A 1 361 ? 21.234 10.469 6.586 1 89.38 361 HIS A N 1
ATOM 2969 C CA . HIS A 1 361 ? 21.344 11.727 7.316 1 89.38 361 HIS A CA 1
ATOM 2970 C C . HIS A 1 361 ? 22.422 11.641 8.398 1 89.38 361 HIS A C 1
ATOM 2972 O O . HIS A 1 361 ? 23.188 12.578 8.586 1 89.38 361 HIS A O 1
ATOM 2978 N N . ALA A 1 362 ? 22.469 10.609 9.086 1 86.19 362 ALA A N 1
ATOM 2979 C CA . ALA A 1 362 ? 23.422 10.422 10.172 1 86.19 362 ALA A CA 1
ATOM 2980 C C . ALA A 1 362 ? 24.859 10.383 9.633 1 86.19 362 ALA A C 1
ATOM 2982 O O . ALA A 1 362 ? 25.797 10.781 10.328 1 86.19 362 ALA A O 1
ATOM 2983 N N . HIS A 1 363 ? 25.016 9.906 8.422 1 82.81 363 HIS A N 1
ATOM 2984 C CA . HIS A 1 363 ? 26.328 9.805 7.82 1 82.81 363 HIS A CA 1
ATOM 2985 C C . HIS A 1 363 ? 26.719 11.094 7.113 1 82.81 363 HIS A C 1
ATOM 2987 O O . HIS A 1 363 ? 27.797 11.18 6.512 1 82.81 363 HIS A O 1
ATOM 2993 N N . GLY A 1 364 ? 25.953 12.156 7.273 1 71.25 364 GLY A N 1
ATOM 2994 C CA . GLY A 1 364 ? 26.281 13.445 6.699 1 71.25 364 GLY A CA 1
ATOM 2995 C C . GLY A 1 364 ? 26.016 13.523 5.207 1 71.25 364 GLY A C 1
ATOM 2996 O O . GLY A 1 364 ? 26.5 14.43 4.531 1 71.25 364 GLY A O 1
ATOM 2997 N N . CYS A 1 365 ? 25.438 12.508 4.602 1 51.56 365 CYS A N 1
ATOM 2998 C CA . CYS A 1 365 ? 25.203 12.57 3.162 1 51.56 365 CYS A CA 1
ATOM 2999 C C . CYS A 1 365 ? 24.156 13.625 2.828 1 51.56 365 CYS A C 1
ATOM 3001 O O . CYS A 1 365 ? 24.094 14.117 1.702 1 51.56 365 CYS A O 1
ATOM 3003 N N . CYS A 1 366 ? 23.156 13.797 3.637 1 53.22 366 CYS A N 1
ATOM 3004 C CA . CYS A 1 366 ? 22.156 14.82 3.33 1 53.22 366 CYS A CA 1
ATOM 3005 C C . CYS A 1 366 ? 21.984 15.781 4.5 1 53.22 366 CYS A C 1
ATOM 3007 O O . CYS A 1 366 ? 21.797 15.352 5.641 1 53.22 366 CYS A O 1
ATOM 3009 N N . LYS A 1 367 ? 22.672 16.922 4.605 1 42.59 367 LYS A N 1
ATOM 3010 C CA . LYS A 1 367 ? 22.422 17.969 5.59 1 42.59 367 LYS A CA 1
ATOM 3011 C C . LYS A 1 367 ? 21.172 18.766 5.238 1 42.59 367 LYS A C 1
ATOM 3013 O O . LYS A 1 367 ? 20.922 19.047 4.066 1 42.59 367 LYS A O 1
ATOM 3018 N N . MET B 1 1 ? -23.953 -17.047 -22.516 1 91.62 1 MET B N 1
ATOM 3019 C CA . MET B 1 1 ? -22.656 -16.984 -21.859 1 91.62 1 MET B CA 1
ATOM 3020 C C . MET B 1 1 ? -21.531 -17.094 -22.875 1 91.62 1 MET B C 1
ATOM 3022 O O . MET B 1 1 ? -21.688 -17.766 -23.906 1 91.62 1 MET B O 1
ATOM 3026 N N . GLN B 1 2 ? -20.531 -16.359 -22.656 1 92.69 2 GLN B N 1
ATOM 3027 C CA . GLN B 1 2 ? -19.391 -16.328 -23.562 1 92.69 2 GLN B CA 1
ATOM 3028 C C . GLN B 1 2 ? -18.078 -16.547 -22.812 1 92.69 2 GLN B C 1
ATOM 3030 O O . GLN B 1 2 ? -17.891 -16.031 -21.703 1 92.69 2 GLN B O 1
ATOM 3035 N N . TYR B 1 3 ? -17.266 -17.422 -23.453 1 95.88 3 TYR B N 1
ATOM 3036 C CA . TYR B 1 3 ? -15.969 -17.719 -22.844 1 95.88 3 TYR B CA 1
ATOM 3037 C C . TYR B 1 3 ? -14.883 -17.828 -23.906 1 95.88 3 TYR B C 1
ATOM 3039 O O . TYR B 1 3 ? -15.055 -18.516 -24.922 1 95.88 3 TYR B O 1
ATOM 3047 N N . PRO B 1 4 ? -13.766 -17.172 -23.688 1 95.56 4 PRO B N 1
ATOM 3048 C CA . PRO B 1 4 ? -12.633 -17.438 -24.562 1 95.56 4 PRO B CA 1
ATOM 3049 C C . PRO B 1 4 ? -12.07 -18.844 -24.391 1 95.56 4 PRO B C 1
ATOM 3051 O O . PRO B 1 4 ? -11.914 -19.312 -23.266 1 95.56 4 PRO B O 1
ATOM 3054 N N . GLU B 1 5 ? -11.68 -19.5 -25.484 1 94.62 5 GLU B N 1
ATOM 3055 C CA . GLU B 1 5 ? -11.219 -20.875 -25.469 1 94.62 5 GLU B CA 1
ATOM 3056 C C . GLU B 1 5 ? -9.977 -21.047 -24.609 1 94.62 5 GLU B C 1
ATOM 3058 O O . GLU B 1 5 ? -9.914 -21.938 -23.766 1 94.62 5 GLU B O 1
ATOM 3063 N N . ILE B 1 6 ? -9.086 -20.172 -24.766 1 94.12 6 ILE B N 1
ATOM 3064 C CA . ILE B 1 6 ? -7.805 -20.297 -24.078 1 94.12 6 ILE B CA 1
ATOM 3065 C C . ILE B 1 6 ? -8.008 -20.125 -22.578 1 94.12 6 ILE B C 1
ATOM 3067 O O . ILE B 1 6 ? -7.32 -20.766 -21.766 1 94.12 6 ILE B O 1
ATOM 3071 N N . TRP B 1 7 ? -8.93 -19.234 -22.188 1 95.94 7 TRP B N 1
ATOM 3072 C CA . TRP B 1 7 ? -9.234 -19.031 -20.781 1 95.94 7 TRP B CA 1
ATOM 3073 C C . TRP B 1 7 ? -9.828 -20.297 -20.156 1 95.94 7 TRP B C 1
ATOM 3075 O O . TRP B 1 7 ? -9.438 -20.688 -19.062 1 95.94 7 TRP B O 1
ATOM 3085 N N . LEU B 1 8 ? -10.734 -20.906 -20.906 1 95.94 8 LEU B N 1
ATOM 3086 C CA . LEU B 1 8 ? -11.312 -22.156 -20.422 1 95.94 8 LEU B CA 1
ATOM 3087 C C . LEU B 1 8 ? -10.234 -23.234 -20.25 1 95.94 8 LEU B C 1
ATOM 3089 O O . LEU B 1 8 ? -10.195 -23.922 -19.219 1 95.94 8 LEU B O 1
ATOM 3093 N N . ARG B 1 9 ? -9.383 -23.297 -21.172 1 94.62 9 ARG B N 1
ATOM 3094 C CA . ARG B 1 9 ? -8.328 -24.297 -21.109 1 94.62 9 ARG B CA 1
ATOM 3095 C C . ARG B 1 9 ? -7.43 -24.078 -19.906 1 94.62 9 ARG B C 1
ATOM 3097 O O . ARG B 1 9 ? -7.117 -25.016 -19.172 1 94.62 9 ARG B O 1
ATOM 3104 N N . ASP B 1 10 ? -7.039 -22.875 -19.734 1 93.81 10 ASP B N 1
ATOM 3105 C CA . ASP B 1 10 ? -6.133 -22.5 -18.656 1 93.81 10 ASP B CA 1
ATOM 3106 C C . ASP B 1 10 ? -6.793 -22.703 -17.297 1 93.81 10 ASP B C 1
ATOM 3108 O O . ASP B 1 10 ? -6.109 -22.875 -16.281 1 93.81 10 ASP B O 1
ATOM 3112 N N . ASN B 1 11 ? -8.109 -22.641 -17.219 1 94.94 11 ASN B N 1
ATOM 3113 C CA . ASN B 1 11 ? -8.828 -22.75 -15.953 1 94.94 11 ASN B CA 1
ATOM 3114 C C . ASN B 1 11 ? -9.477 -24.125 -15.789 1 94.94 11 ASN B C 1
ATOM 3116 O O . ASN B 1 11 ? -10.492 -24.25 -15.094 1 94.94 11 ASN B O 1
ATOM 3120 N N . CYS B 1 12 ? -8.945 -25.078 -16.5 1 94.88 12 CYS B N 1
ATOM 3121 C CA . CYS B 1 12 ? -9.422 -26.438 -16.328 1 94.88 12 CYS B CA 1
ATOM 3122 C C . CYS B 1 12 ? -9.367 -26.844 -14.867 1 94.88 12 CYS B C 1
ATOM 3124 O O . CYS B 1 12 ? -8.414 -26.531 -14.156 1 94.88 12 CYS B O 1
ATOM 3126 N N . GLN B 1 13 ? -10.359 -27.641 -14.453 1 93.31 13 GLN B N 1
ATOM 3127 C CA . GLN B 1 13 ? -10.516 -27.953 -13.039 1 93.31 13 GLN B CA 1
ATOM 3128 C C . GLN B 1 13 ? -10.109 -29.406 -12.758 1 93.31 13 GLN B C 1
ATOM 3130 O O . GLN B 1 13 ? -10.344 -29.906 -11.664 1 93.31 13 GLN B O 1
ATOM 3135 N N . CYS B 1 14 ? -9.547 -30.078 -13.75 1 93.62 14 CYS B N 1
ATOM 3136 C CA . CYS B 1 14 ? -9.211 -31.469 -13.523 1 93.62 14 CYS B CA 1
ATOM 3137 C C . CYS B 1 14 ? -8.023 -31.609 -12.578 1 93.62 14 CYS B C 1
ATOM 3139 O O . CYS B 1 14 ? -7.352 -30.609 -12.273 1 93.62 14 CYS B O 1
ATOM 3141 N N . GLY B 1 15 ? -7.75 -32.75 -12.109 1 90.81 15 GLY B N 1
ATOM 3142 C CA . GLY B 1 15 ? -6.719 -33 -11.117 1 90.81 15 GLY B CA 1
ATOM 3143 C C . GLY B 1 15 ? -5.316 -32.719 -11.625 1 90.81 15 GLY B C 1
ATOM 3144 O O . GLY B 1 15 ? -4.398 -32.5 -10.828 1 90.81 15 GLY B O 1
ATOM 3145 N N . LYS B 1 16 ? -5.172 -32.688 -12.93 1 89.5 16 LYS B N 1
ATOM 3146 C CA . LYS B 1 16 ? -3.865 -32.406 -13.516 1 89.5 16 LYS B CA 1
ATOM 3147 C C . LYS B 1 16 ? -3.627 -30.891 -13.633 1 89.5 16 LYS B C 1
ATOM 3149 O O . LYS B 1 16 ? -2.49 -30.453 -13.805 1 89.5 16 LYS B O 1
ATOM 3154 N N . CYS B 1 17 ? -4.711 -30.141 -13.547 1 92.12 17 CYS B N 1
ATOM 3155 C CA . CYS B 1 17 ? -4.594 -28.719 -13.852 1 92.12 17 CYS B CA 1
ATOM 3156 C C . CYS B 1 17 ? -4.852 -27.859 -12.617 1 92.12 17 CYS B C 1
ATOM 3158 O O . CYS B 1 17 ? -4.418 -26.703 -12.547 1 92.12 17 CYS B O 1
ATOM 3160 N N . TYR B 1 18 ? -5.57 -28.406 -11.734 1 92.69 18 TYR B N 1
ATOM 3161 C CA . TYR B 1 18 ? -6.066 -27.609 -10.617 1 92.69 18 TYR B CA 1
ATOM 3162 C C . TYR B 1 18 ? -5.984 -28.391 -9.312 1 92.69 18 TYR B C 1
ATOM 3164 O O . TYR B 1 18 ? -6.301 -29.578 -9.273 1 92.69 18 TYR B O 1
ATOM 3172 N N . MET B 1 19 ? -5.465 -27.734 -8.336 1 89.06 19 MET B N 1
ATOM 3173 C CA . MET B 1 19 ? -5.406 -28.328 -7.004 1 89.06 19 MET B CA 1
ATOM 3174 C C . MET B 1 19 ? -6.531 -27.797 -6.121 1 89.06 19 MET B C 1
ATOM 3176 O O . MET B 1 19 ? -6.473 -26.656 -5.656 1 89.06 19 MET B O 1
ATOM 3180 N N . GLN B 1 20 ? -7.426 -28.562 -5.781 1 87.06 20 GLN B N 1
ATOM 3181 C CA . GLN B 1 20 ? -8.617 -28.172 -5.047 1 87.06 20 GLN B CA 1
ATOM 3182 C C . GLN B 1 20 ? -8.273 -27.719 -3.635 1 87.06 20 GLN B C 1
ATOM 3184 O O . GLN B 1 20 ? -8.867 -26.766 -3.117 1 87.06 20 GLN B O 1
ATOM 3189 N N . GLN B 1 21 ? -7.301 -28.312 -3.076 1 82.06 21 GLN B N 1
ATOM 3190 C CA . GLN B 1 21 ? -6.926 -28.047 -1.692 1 82.06 21 GLN B CA 1
ATOM 3191 C C . GLN B 1 21 ? -6.461 -26.594 -1.527 1 82.06 21 GLN B C 1
ATOM 3193 O O . GLN B 1 21 ? -6.801 -25.938 -0.542 1 82.06 21 GLN B O 1
ATOM 3198 N N . THR B 1 22 ? -5.734 -26.125 -2.486 1 81.12 22 THR B N 1
ATOM 3199 C CA . THR B 1 22 ? -5.184 -24.781 -2.4 1 81.12 22 THR B CA 1
ATOM 3200 C C . THR B 1 22 ? -5.961 -23.812 -3.293 1 81.12 22 THR B C 1
ATOM 3202 O O . THR B 1 22 ? -5.648 -22.625 -3.354 1 81.12 22 THR B O 1
ATOM 3205 N N . ARG B 1 23 ? -6.93 -24.391 -3.99 1 87.31 23 ARG B N 1
ATOM 3206 C CA . ARG B 1 23 ? -7.734 -23.609 -4.926 1 87.31 23 ARG B CA 1
ATOM 3207 C C . ARG B 1 23 ? -6.852 -22.844 -5.906 1 87.31 23 ARG B C 1
ATOM 3209 O O . ARG B 1 23 ? -7.016 -21.641 -6.09 1 87.31 23 ARG B O 1
ATOM 3216 N N . SER B 1 24 ? -5.949 -23.594 -6.453 1 88.5 24 SER B N 1
ATOM 3217 C CA . SER B 1 24 ? -4.992 -22.906 -7.324 1 88.5 24 SER B CA 1
ATOM 3218 C C . SER B 1 24 ? -4.668 -23.75 -8.555 1 88.5 24 SER B C 1
ATOM 3220 O O . SER B 1 24 ? -4.742 -24.984 -8.508 1 88.5 24 SER B O 1
ATOM 3222 N N . ARG B 1 25 ? -4.305 -23.047 -9.617 1 91 25 ARG B N 1
ATOM 3223 C CA . ARG B 1 25 ? -3.801 -23.672 -10.836 1 91 25 ARG B CA 1
ATOM 3224 C C . ARG B 1 25 ? -2.426 -24.281 -10.602 1 91 25 ARG B C 1
ATOM 3226 O O . ARG B 1 25 ? -1.583 -23.703 -9.922 1 91 25 ARG B O 1
ATOM 3233 N N . LEU B 1 26 ? -2.252 -25.422 -11.172 1 87.56 26 LEU B N 1
ATOM 3234 C CA . LEU B 1 26 ? -0.932 -26.031 -11.094 1 87.56 26 LEU B CA 1
ATOM 3235 C C . LEU B 1 26 ? 0.02 -25.422 -12.109 1 87.56 26 LEU B C 1
ATOM 3237 O O . LEU B 1 26 ? -0.344 -25.234 -13.273 1 87.56 26 LEU B O 1
ATOM 3241 N N . PRO B 1 27 ? 1.227 -25.047 -11.742 1 80.62 27 PRO B N 1
ATOM 3242 C CA . PRO B 1 27 ? 2.146 -24.266 -12.562 1 80.62 27 PRO B CA 1
ATOM 3243 C C . PRO B 1 27 ? 2.549 -24.984 -13.852 1 80.62 27 PRO B C 1
ATOM 3245 O O . PRO B 1 27 ? 2.885 -24.328 -14.844 1 80.62 27 PRO B O 1
ATOM 3248 N N . HIS B 1 28 ? 2.625 -26.219 -13.891 1 70.19 28 HIS B N 1
ATOM 3249 C CA . HIS B 1 28 ? 3.107 -26.906 -15.078 1 70.19 28 HIS B CA 1
ATOM 3250 C C . HIS B 1 28 ? 2.168 -26.703 -16.266 1 70.19 28 HIS B C 1
ATOM 3252 O O . HIS B 1 28 ? 2.543 -26.938 -17.406 1 70.19 28 HIS B O 1
ATOM 3258 N N . GLY B 1 29 ? 1.039 -26.156 -15.945 1 64.06 29 GLY B N 1
ATOM 3259 C CA . GLY B 1 29 ? 0.085 -25.906 -17.016 1 64.06 29 GLY B CA 1
ATOM 3260 C C . GLY B 1 29 ? 0.55 -24.844 -17.984 1 64.06 29 GLY B C 1
ATOM 3261 O O . GLY B 1 29 ? 0.309 -24.953 -19.188 1 64.06 29 GLY B O 1
ATOM 3262 N N . TRP B 1 30 ? 1.27 -23.859 -17.5 1 66 30 TRP B N 1
ATOM 3263 C CA . TRP B 1 30 ? 1.674 -22.781 -18.391 1 66 30 TRP B CA 1
ATOM 3264 C C . TRP B 1 30 ? 2.84 -23.203 -19.266 1 66 30 TRP B C 1
ATOM 3266 O O . TRP B 1 30 ? 2.996 -22.703 -20.391 1 66 30 TRP B O 1
ATOM 3276 N N . ASN B 1 31 ? 3.578 -24.078 -18.75 1 62.75 31 ASN B N 1
ATOM 3277 C CA . ASN B 1 31 ? 4.66 -24.578 -19.594 1 62.75 31 ASN B CA 1
ATOM 3278 C C . ASN B 1 31 ? 4.129 -25.312 -20.812 1 62.75 31 ASN B C 1
ATOM 3280 O O . ASN B 1 31 ? 4.809 -25.406 -21.828 1 62.75 31 ASN B O 1
ATOM 3284 N N . SER B 1 32 ? 2.943 -25.641 -20.625 1 61.88 32 SER B N 1
ATOM 3285 C CA . SER B 1 32 ? 2.355 -26.453 -21.688 1 61.88 32 SER B CA 1
ATOM 3286 C C . SER B 1 32 ? 1.189 -25.734 -22.344 1 61.88 32 SER B C 1
ATOM 3288 O O . SER B 1 32 ? 0.485 -26.297 -23.172 1 61.88 32 SER B O 1
ATOM 3290 N N . LEU B 1 33 ? 1.055 -24.516 -21.859 1 71.44 33 LEU B N 1
ATOM 3291 C CA . LEU B 1 33 ? -0.113 -23.828 -22.406 1 71.44 33 LEU B CA 1
ATOM 3292 C C . LEU B 1 33 ? 0.157 -23.359 -23.828 1 71.44 33 LEU B C 1
ATOM 3294 O O . LEU B 1 33 ? 1.065 -22.547 -24.062 1 71.44 33 LEU B O 1
ATOM 3298 N N . ASP B 1 34 ? -0.514 -24.016 -24.781 1 80.75 34 ASP B N 1
ATOM 3299 C CA . ASP B 1 34 ? -0.524 -23.594 -26.172 1 80.75 34 ASP B CA 1
ATOM 3300 C C . ASP B 1 34 ? -1.517 -22.453 -26.391 1 80.75 34 ASP B C 1
ATOM 3302 O O . ASP B 1 34 ? -2.73 -22.656 -26.328 1 80.75 34 ASP B O 1
ATOM 3306 N N . THR B 1 35 ? -1.013 -21.25 -26.703 1 85.5 35 THR B N 1
ATOM 3307 C CA . THR B 1 35 ? -1.889 -20.094 -26.859 1 85.5 35 THR B CA 1
ATOM 3308 C C . THR B 1 35 ? -2.799 -20.281 -28.078 1 85.5 35 THR B C 1
ATOM 3310 O O . THR B 1 35 ? -3.783 -19.547 -28.234 1 85.5 35 THR B O 1
ATOM 3313 N N . ALA B 1 36 ? -2.494 -21.312 -28.844 1 86 36 ALA B N 1
ATOM 3314 C CA . ALA B 1 36 ? -3.305 -21.594 -30.031 1 86 36 ALA B CA 1
ATOM 3315 C C . ALA B 1 36 ? -4.289 -22.734 -29.766 1 86 36 ALA B C 1
ATOM 3317 O O . ALA B 1 36 ? -4.879 -23.266 -30.703 1 86 36 ALA B O 1
ATOM 3318 N N . VAL B 1 37 ? -4.477 -23.031 -28.547 1 90.12 37 VAL B N 1
ATOM 3319 C CA . VAL B 1 37 ? -5.367 -24.141 -28.172 1 90.12 37 VAL B CA 1
ATOM 3320 C C . VAL B 1 37 ? -6.758 -23.891 -28.75 1 90.12 37 VAL B C 1
ATOM 3322 O O . VAL B 1 37 ? -7.223 -22.75 -28.797 1 90.12 37 VAL B O 1
ATOM 3325 N N . GLN B 1 38 ? -7.375 -25.016 -29.188 1 92.56 38 GLN B N 1
ATOM 3326 C CA . GLN B 1 38 ? -8.703 -24.922 -29.797 1 92.56 38 GLN B CA 1
ATOM 3327 C C . GLN B 1 38 ? -9.617 -26.031 -29.25 1 92.56 38 GLN B C 1
ATOM 3329 O O . GLN B 1 38 ? -9.148 -27.125 -28.922 1 92.56 38 GLN B O 1
ATOM 3334 N N . VAL B 1 39 ? -10.844 -25.719 -29.25 1 94.94 39 VAL B N 1
ATOM 3335 C CA . VAL B 1 39 ? -11.867 -26.703 -28.906 1 94.94 39 VAL B CA 1
ATOM 3336 C C . VAL B 1 39 ? -12.039 -27.703 -30.062 1 94.94 39 VAL B C 1
ATOM 3338 O O . VAL B 1 39 ? -12.203 -27.297 -31.219 1 94.94 39 VAL B O 1
ATOM 3341 N N . GLN B 1 40 ? -11.914 -28.906 -29.719 1 96.25 40 GLN B N 1
ATOM 3342 C CA . GLN B 1 40 ? -12.156 -29.938 -30.719 1 96.25 40 GLN B CA 1
ATOM 3343 C C . GLN B 1 40 ? -13.625 -30.375 -30.719 1 96.25 40 GLN B C 1
ATOM 3345 O O . GLN B 1 40 ? -14.242 -30.5 -31.781 1 96.25 40 GLN B O 1
ATOM 3350 N N . GLN B 1 41 ? -14.141 -30.656 -29.562 1 96.81 41 GLN B N 1
ATOM 3351 C CA . GLN B 1 41 ? -15.531 -31.062 -29.391 1 96.81 41 GLN B CA 1
ATOM 3352 C C . GLN B 1 41 ? -16.109 -30.547 -28.078 1 96.81 41 GLN B C 1
ATOM 3354 O O . GLN B 1 41 ? -15.414 -30.469 -27.078 1 96.81 41 GLN B O 1
ATOM 3359 N N . LEU B 1 42 ? -17.344 -30.109 -28.234 1 95.19 42 LEU B N 1
ATOM 3360 C CA . LEU B 1 42 ? -18.078 -29.656 -27.047 1 95.19 42 LEU B CA 1
ATOM 3361 C C . LEU B 1 42 ? -19.25 -30.578 -26.75 1 95.19 42 LEU B C 1
ATOM 3363 O O . LEU B 1 42 ? -19.906 -31.094 -27.656 1 95.19 42 LEU B O 1
ATOM 3367 N N . GLY B 1 43 ? -19.453 -30.844 -25.516 1 95.31 43 GLY B N 1
ATOM 3368 C CA . GLY B 1 43 ? -20.594 -31.609 -25.078 1 95.31 43 GLY B CA 1
ATOM 3369 C C . GLY B 1 43 ? -21.156 -31.141 -23.75 1 95.31 43 GLY B C 1
ATOM 3370 O O . GLY B 1 43 ? -20.469 -30.469 -22.984 1 95.31 43 GLY B O 1
ATOM 3371 N N . TRP B 1 44 ? -22.469 -31.406 -23.609 1 95.44 44 TRP B N 1
ATOM 3372 C CA . TRP B 1 44 ? -23.141 -31.078 -22.344 1 95.44 44 TRP B CA 1
ATOM 3373 C C . TRP B 1 44 ? -23.594 -32.344 -21.641 1 95.44 44 TRP B C 1
ATOM 3375 O O . TRP B 1 44 ? -24.266 -33.188 -22.219 1 95.44 44 TRP B O 1
ATOM 3385 N N . CYS B 1 45 ? -23.109 -32.5 -20.453 1 95.5 45 CYS B N 1
ATOM 3386 C CA . CYS B 1 45 ? -23.594 -33.562 -19.609 1 95.5 45 CYS B CA 1
ATOM 3387 C C . CYS B 1 45 ? -24.781 -33.125 -18.766 1 95.5 45 CYS B C 1
ATOM 3389 O O . CYS B 1 45 ? -24.594 -32.469 -17.719 1 95.5 45 CYS B O 1
ATOM 3391 N N . ALA B 1 46 ? -25.938 -33.469 -19.078 1 95.12 46 ALA B N 1
ATOM 3392 C CA . ALA B 1 46 ? -27.156 -33 -18.406 1 95.12 46 ALA B CA 1
ATOM 3393 C C . ALA B 1 46 ? -27.219 -33.531 -16.969 1 95.12 46 ALA B C 1
ATOM 3395 O O . ALA B 1 46 ? -27.672 -32.812 -16.078 1 95.12 46 ALA B O 1
ATOM 3396 N N . GLU B 1 47 ? -26.766 -34.719 -16.781 1 94.38 47 GLU B N 1
ATOM 3397 C CA . GLU B 1 47 ? -26.812 -35.312 -15.445 1 94.38 47 GLU B CA 1
ATOM 3398 C C . GLU B 1 47 ? -25.969 -34.531 -14.453 1 94.38 47 GLU B C 1
ATOM 3400 O O . GLU B 1 47 ? -26.406 -34.25 -13.328 1 94.38 47 GLU B O 1
ATOM 3405 N N . ARG B 1 48 ? -24.844 -34.125 -14.93 1 94.44 48 ARG B N 1
ATOM 3406 C CA . ARG B 1 48 ? -23.906 -33.469 -14.047 1 94.44 48 ARG B CA 1
ATOM 3407 C C . ARG B 1 48 ? -24 -31.938 -14.219 1 94.44 48 ARG B C 1
ATOM 3409 O O . ARG B 1 48 ? -23.328 -31.188 -13.5 1 94.44 48 ARG B O 1
ATOM 3416 N N . GLN B 1 49 ? -24.828 -31.516 -15.117 1 96.69 49 GLN B N 1
ATOM 3417 C CA . GLN B 1 49 ? -24.922 -30.094 -15.445 1 96.69 49 GLN B CA 1
ATOM 3418 C C . GLN B 1 49 ? -23.531 -29.5 -15.672 1 96.69 49 GLN B C 1
ATOM 3420 O O . GLN B 1 49 ? -23.156 -28.516 -15.031 1 96.69 49 GLN B O 1
ATOM 3425 N N . ALA B 1 50 ? -22.844 -30.078 -16.547 1 97.75 50 ALA B N 1
ATOM 3426 C CA . ALA B 1 50 ? -21.453 -29.672 -16.766 1 97.75 50 ALA B CA 1
ATOM 3427 C C . ALA B 1 50 ? -21.141 -29.625 -18.266 1 97.75 50 ALA B C 1
ATOM 3429 O O . ALA B 1 50 ? -21.625 -30.438 -19.031 1 97.75 50 ALA B O 1
ATOM 3430 N N . LEU B 1 51 ? -20.375 -28.625 -18.594 1 97.31 51 LEU B N 1
ATOM 3431 C CA . LEU B 1 51 ? -19.828 -28.531 -19.953 1 97.31 51 LEU B CA 1
ATOM 3432 C C . LEU B 1 51 ? -18.578 -29.391 -20.094 1 97.31 51 LEU B C 1
ATOM 3434 O O . LEU B 1 51 ? -17.672 -29.328 -19.25 1 97.31 51 LEU B O 1
ATOM 3438 N N . GLN B 1 52 ? -18.547 -30.234 -21.047 1 97.62 52 GLN B N 1
ATOM 3439 C CA . GLN B 1 52 ? -17.391 -31.062 -21.375 1 97.62 52 GLN B CA 1
ATOM 3440 C C . GLN B 1 52 ? -16.703 -30.594 -22.641 1 97.62 52 GLN B C 1
ATOM 3442 O O . GLN B 1 52 ? -17.375 -30.297 -23.641 1 97.62 52 GLN B O 1
ATOM 3447 N N . ILE B 1 53 ? -15.414 -30.484 -22.547 1 97.38 53 ILE B N 1
ATOM 3448 C CA . ILE B 1 53 ? -14.672 -30.031 -23.719 1 97.38 53 ILE B CA 1
ATOM 3449 C C . ILE B 1 53 ? -13.531 -31 -24.016 1 97.38 53 ILE B C 1
ATOM 3451 O O . ILE B 1 53 ? -12.781 -31.391 -23.109 1 97.38 53 ILE B O 1
ATOM 3455 N N . GLU B 1 54 ? -13.469 -31.438 -25.172 1 97.25 54 GLU B N 1
ATOM 3456 C CA . GLU B 1 54 ? -12.281 -32.094 -25.703 1 97.25 54 GLU B CA 1
ATOM 3457 C C . GLU B 1 54 ? -11.422 -31.141 -26.516 1 97.25 54 GLU B C 1
ATOM 3459 O O . GLU B 1 54 ? -11.906 -30.484 -27.438 1 97.25 54 GLU B O 1
ATOM 3464 N N . TRP B 1 55 ? -10.219 -31.109 -26.141 1 94.88 55 TRP B N 1
ATOM 3465 C CA . TRP B 1 55 ? -9.32 -30.141 -26.781 1 94.88 55 TRP B CA 1
ATOM 3466 C C . TRP B 1 55 ? -8.508 -30.812 -27.891 1 94.88 55 TRP B C 1
ATOM 3468 O O . TRP B 1 55 ? -8.336 -32.031 -27.891 1 94.88 55 TRP B O 1
ATOM 3478 N N . HIS B 1 56 ? -8.008 -29.969 -28.828 1 92.44 56 HIS B N 1
ATOM 3479 C CA . HIS B 1 56 ? -7.25 -30.484 -29.969 1 92.44 56 HIS B CA 1
ATOM 3480 C C . HIS B 1 56 ? -5.965 -31.172 -29.5 1 92.44 56 HIS B C 1
ATOM 3482 O O . HIS B 1 56 ? -5.418 -32.031 -30.219 1 92.44 56 HIS B O 1
ATOM 3488 N N . ASP B 1 57 ? -5.465 -30.859 -28.344 1 86.88 57 ASP B N 1
ATOM 3489 C CA . ASP B 1 57 ? -4.238 -31.453 -27.812 1 86.88 57 ASP B CA 1
ATOM 3490 C C . ASP B 1 57 ? -4.527 -32.75 -27.062 1 86.88 57 ASP B C 1
ATOM 3492 O O . ASP B 1 57 ? -3.641 -33.312 -26.422 1 86.88 57 ASP B O 1
ATOM 3496 N N . GLY B 1 58 ? -5.746 -33.156 -27 1 90.5 58 GLY B N 1
ATOM 3497 C CA . GLY B 1 58 ? -6.117 -34.438 -26.375 1 90.5 58 GLY B CA 1
ATOM 3498 C C . GLY B 1 58 ? -6.59 -34.281 -24.953 1 90.5 58 GLY B C 1
ATOM 3499 O O . GLY B 1 58 ? -7.062 -35.219 -24.328 1 90.5 58 GLY B O 1
ATOM 3500 N N . HIS B 1 59 ? -6.488 -33.125 -24.375 1 92.44 59 HIS B N 1
ATOM 3501 C CA . HIS B 1 59 ? -6.945 -32.844 -23.016 1 92.44 59 HIS B CA 1
ATOM 3502 C C . HIS B 1 59 ? -8.469 -32.812 -22.953 1 92.44 59 HIS B C 1
ATOM 3504 O O . HIS B 1 59 ? -9.133 -32.594 -23.953 1 92.44 59 HIS B O 1
ATOM 3510 N N . GLN B 1 60 ? -8.953 -33.156 -21.797 1 95.94 60 GLN B N 1
ATOM 3511 C CA . GLN B 1 60 ? -10.391 -33.062 -21.531 1 95.94 60 GLN B CA 1
ATOM 3512 C C . GLN B 1 60 ? -10.672 -32.25 -20.281 1 95.94 60 GLN B C 1
ATOM 3514 O O . GLN B 1 60 ? -9.953 -32.344 -19.281 1 95.94 60 GLN B O 1
ATOM 3519 N N . SER B 1 61 ? -11.609 -31.391 -20.469 1 96.38 61 SER B N 1
ATOM 3520 C CA . SER B 1 61 ? -12.008 -30.547 -19.344 1 96.38 61 SER B CA 1
ATOM 3521 C C . SER B 1 61 ? -13.5 -30.688 -19.047 1 96.38 61 SER B C 1
ATOM 3523 O O . SER B 1 61 ? -14.281 -31.062 -19.922 1 96.38 61 SER B O 1
ATOM 3525 N N . SER B 1 62 ? -13.875 -30.469 -17.828 1 97.38 62 SER B N 1
ATOM 3526 C CA . SER B 1 62 ? -15.258 -30.422 -17.375 1 97.38 62 SER B CA 1
ATOM 3527 C C . SER B 1 62 ? -15.492 -29.203 -16.484 1 97.38 62 SER B C 1
ATOM 3529 O O . SER B 1 62 ? -14.703 -28.938 -15.57 1 97.38 62 SER B O 1
ATOM 3531 N N . TYR B 1 63 ? -16.516 -28.453 -16.812 1 97.38 63 TYR B N 1
ATOM 3532 C CA . TYR B 1 63 ? -16.859 -27.266 -16.031 1 97.38 63 TYR B CA 1
ATOM 3533 C C . TYR B 1 63 ? -18.312 -27.328 -15.547 1 97.38 63 TY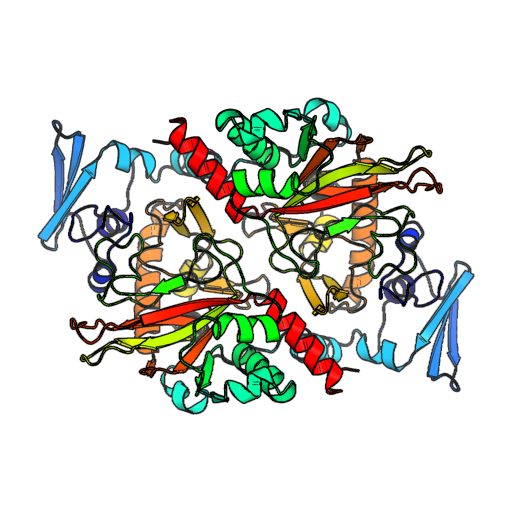R B C 1
ATOM 3535 O O . TYR B 1 63 ? -19.234 -27.438 -16.359 1 97.38 63 TYR B O 1
ATOM 3543 N N . ALA B 1 64 ? -18.5 -27.219 -14.281 1 96.94 64 ALA B N 1
ATOM 3544 C CA . ALA B 1 64 ? -19.859 -27.156 -13.734 1 96.94 64 ALA B CA 1
ATOM 3545 C C . ALA B 1 64 ? -20.578 -25.906 -14.195 1 96.94 64 ALA B C 1
ATOM 3547 O O . ALA B 1 64 ? -19.969 -24.844 -14.32 1 96.94 64 ALA B O 1
ATOM 3548 N N . TYR B 1 65 ? -21.875 -26.016 -14.367 1 96.94 65 TYR B N 1
ATOM 3549 C CA . TYR B 1 65 ? -22.703 -24.875 -14.789 1 96.94 65 TYR B CA 1
ATOM 3550 C C . TYR B 1 65 ? -22.547 -23.703 -13.82 1 96.94 65 TYR B C 1
ATOM 3552 O O . TYR B 1 65 ? -22.422 -22.562 -14.242 1 96.94 65 TYR B O 1
ATOM 3560 N N . SER B 1 66 ? -22.562 -23.984 -12.562 1 94.69 66 SER B N 1
ATOM 3561 C CA . SER B 1 66 ? -22.469 -22.922 -11.555 1 94.69 66 SER B CA 1
ATOM 3562 C C . SER B 1 66 ? -21.125 -22.188 -11.656 1 94.69 66 SER B C 1
ATOM 3564 O O . SER B 1 66 ? -21.078 -20.969 -11.508 1 94.69 66 SER B O 1
ATOM 3566 N N . TRP B 1 67 ? -20.062 -22.938 -11.898 1 95.56 67 TRP B N 1
ATOM 3567 C CA . TRP B 1 67 ? -18.75 -22.344 -12.07 1 95.56 67 TRP B CA 1
ATOM 3568 C C . TRP B 1 67 ? -18.703 -21.422 -13.281 1 95.56 67 TRP B C 1
ATOM 3570 O O . TRP B 1 67 ? -18.172 -20.312 -13.211 1 95.56 67 TRP B O 1
ATOM 3580 N N . LEU B 1 68 ? -19.312 -21.906 -14.391 1 96.62 68 LEU B N 1
ATOM 3581 C CA . LEU B 1 68 ? -19.359 -21.141 -15.633 1 96.62 68 LEU B CA 1
ATOM 3582 C C . LEU B 1 68 ? -20.203 -19.875 -15.453 1 96.62 68 LEU B C 1
ATOM 3584 O O . LEU B 1 68 ? -19.797 -18.781 -15.875 1 96.62 68 LEU B O 1
ATOM 3588 N N . LYS B 1 69 ? -21.281 -20.016 -14.82 1 95.31 69 LYS B N 1
ATOM 3589 C CA . LYS B 1 69 ? -22.203 -18.891 -14.625 1 95.31 69 LYS B CA 1
ATOM 3590 C C . LYS B 1 69 ? -21.531 -17.75 -13.852 1 95.31 69 LYS B C 1
ATOM 3592 O O . LYS B 1 69 ? -21.688 -16.578 -14.195 1 95.31 69 LYS B O 1
ATOM 3597 N N . GLU B 1 70 ? -20.766 -18.062 -12.906 1 93.69 70 GLU B N 1
ATOM 3598 C CA . GLU B 1 70 ? -20.094 -17.078 -12.055 1 93.69 70 GLU B CA 1
ATOM 3599 C C . GLU B 1 70 ? -18.984 -16.359 -12.812 1 93.69 70 GLU B C 1
ATOM 3601 O O . GLU B 1 70 ? -18.594 -15.258 -12.43 1 93.69 70 GLU B O 1
ATOM 3606 N N . ARG B 1 71 ? -18.516 -16.969 -13.859 1 96.5 71 ARG B N 1
ATOM 3607 C CA . ARG B 1 71 ? -17.312 -16.453 -14.508 1 96.5 71 ARG B CA 1
ATOM 3608 C C . ARG B 1 71 ? -17.594 -16.078 -15.961 1 96.5 71 ARG B C 1
ATOM 3610 O O . ARG B 1 71 ? -16.672 -16.016 -16.766 1 96.5 71 ARG B O 1
ATOM 3617 N N . ASP B 1 72 ? -18.906 -15.906 -16.203 1 96 72 ASP B N 1
ATOM 3618 C CA . ASP B 1 72 ? -19.344 -15.484 -17.531 1 96 72 ASP B CA 1
ATOM 3619 C C . ASP B 1 72 ? -18.719 -14.148 -17.922 1 96 72 ASP B C 1
ATOM 3621 O O . ASP B 1 72 ? -18.609 -13.242 -17.094 1 96 72 ASP B O 1
ATOM 3625 N N . PHE B 1 73 ? -18.328 -13.938 -19.219 1 97.31 73 PHE B N 1
ATOM 3626 C CA . PHE B 1 73 ? -17.625 -12.742 -19.656 1 97.31 73 PHE B CA 1
ATOM 3627 C C . PHE B 1 73 ? -18.594 -11.664 -20.125 1 97.31 73 PHE B C 1
ATOM 3629 O O . PHE B 1 73 ? -18.172 -10.617 -20.625 1 97.31 73 PHE B O 1
ATOM 3636 N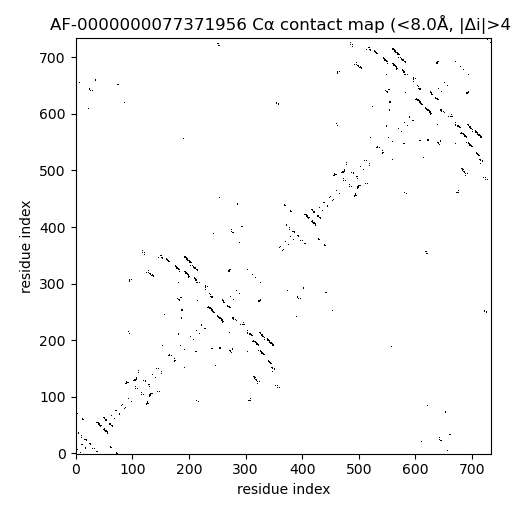 N . SER B 1 74 ? -19.859 -11.883 -19.938 1 96.62 74 SER B N 1
ATOM 3637 C CA . SER B 1 74 ? -20.828 -10.859 -20.297 1 96.62 74 SER B CA 1
ATOM 3638 C C . SER B 1 74 ? -20.609 -9.57 -19.516 1 96.62 74 SER B C 1
ATOM 3640 O O . SER B 1 74 ? -20.203 -9.609 -18.344 1 96.62 74 SER B O 1
ATOM 3642 N N . PRO B 1 75 ? -20.844 -8.445 -20.203 1 95.56 75 PRO B N 1
ATOM 3643 C CA . PRO B 1 75 ? -20.672 -7.172 -19.484 1 95.56 75 PRO B CA 1
ATOM 3644 C C . PRO B 1 75 ? -21.484 -7.113 -18.188 1 95.56 75 PRO B C 1
ATOM 3646 O O . PRO B 1 75 ? -21 -6.609 -17.188 1 95.56 75 PRO B O 1
ATOM 3649 N N . ALA B 1 76 ? -22.672 -7.648 -18.203 1 95.62 76 ALA B N 1
ATOM 3650 C CA . ALA B 1 76 ? -23.531 -7.629 -17.031 1 95.62 76 ALA B CA 1
ATOM 3651 C C . ALA B 1 76 ? -22.906 -8.43 -15.883 1 95.62 76 ALA B C 1
ATOM 3653 O O . ALA B 1 76 ? -22.922 -7.988 -14.734 1 95.62 76 ALA B O 1
ATOM 3654 N N . ASN B 1 77 ? -22.359 -9.555 -16.156 1 95.38 77 ASN B N 1
ATOM 3655 C CA . ASN B 1 77 ? -21.75 -10.398 -15.141 1 95.38 77 ASN B CA 1
ATOM 3656 C C . ASN B 1 77 ? -20.484 -9.758 -14.57 1 95.38 77 ASN B C 1
ATOM 3658 O O . ASN B 1 77 ? -20.266 -9.797 -13.359 1 95.38 77 ASN B O 1
ATOM 3662 N N . ARG B 1 78 ? -19.734 -9.188 -15.438 1 94.38 78 ARG B N 1
ATOM 3663 C CA . ARG B 1 78 ? -18.516 -8.523 -15 1 94.38 78 ARG B CA 1
ATOM 3664 C C . ARG B 1 78 ? -18.828 -7.371 -14.047 1 94.38 78 ARG B C 1
ATOM 3666 O O . ARG B 1 78 ? -18.188 -7.238 -13 1 94.38 78 ARG B O 1
ATOM 3673 N N . THR B 1 79 ? -19.75 -6.613 -14.422 1 94.06 79 THR B N 1
ATOM 3674 C CA . THR B 1 79 ? -20.156 -5.484 -13.594 1 94.06 79 THR B CA 1
ATOM 3675 C C . THR B 1 79 ? -20.656 -5.965 -12.234 1 94.06 79 THR B C 1
ATOM 3677 O O . THR B 1 79 ? -20.297 -5.402 -11.203 1 94.06 79 THR B O 1
ATOM 3680 N N . ARG B 1 80 ? -21.422 -6.945 -12.258 1 93.25 80 ARG B N 1
ATOM 3681 C CA . ARG B 1 80 ? -21.969 -7.504 -11.023 1 93.25 80 ARG B CA 1
ATOM 3682 C C . ARG B 1 80 ? -20.844 -8.031 -10.125 1 93.25 80 ARG B C 1
ATOM 3684 O O . ARG B 1 80 ? -20.844 -7.766 -8.922 1 93.25 80 ARG B O 1
ATOM 3691 N N . TYR B 1 81 ? -19.922 -8.758 -10.672 1 94.12 81 TYR B N 1
ATOM 3692 C CA . TYR B 1 81 ? -18.812 -9.312 -9.914 1 94.12 81 TYR B CA 1
ATOM 3693 C C . TYR B 1 81 ? -18 -8.203 -9.242 1 94.12 81 TYR B C 1
ATOM 3695 O O . TYR B 1 81 ? -17.688 -8.289 -8.047 1 94.12 81 TYR B O 1
ATOM 3703 N N . LEU B 1 82 ? -17.703 -7.156 -9.992 1 93.62 82 LEU B N 1
ATOM 3704 C CA . LEU B 1 82 ? -16.875 -6.066 -9.492 1 93.62 82 LEU B CA 1
ATOM 3705 C C . LEU B 1 82 ? -17.594 -5.285 -8.406 1 93.62 82 LEU B C 1
ATOM 3707 O O . LEU B 1 82 ? -16.984 -4.887 -7.41 1 93.62 82 LEU B O 1
ATOM 3711 N N . ARG B 1 83 ? -18.844 -5.117 -8.539 1 89.75 83 ARG B N 1
ATOM 3712 C CA . ARG B 1 83 ? -19.641 -4.32 -7.609 1 89.75 83 ARG B CA 1
ATOM 3713 C C . ARG B 1 83 ? -19.984 -5.125 -6.367 1 89.75 83 ARG B C 1
ATOM 3715 O O . ARG B 1 83 ? -19.969 -4.602 -5.25 1 89.75 83 ARG B O 1
ATOM 3722 N N . ASP B 1 84 ? -20.266 -6.395 -6.574 1 88.5 84 ASP B N 1
ATOM 3723 C CA . ASP B 1 84 ? -20.875 -7.164 -5.492 1 88.5 84 ASP B CA 1
ATOM 3724 C C . ASP B 1 84 ? -19.844 -8.055 -4.801 1 88.5 84 ASP B C 1
ATOM 3726 O O . ASP B 1 84 ? -20.062 -8.508 -3.676 1 88.5 84 ASP B O 1
ATOM 3730 N N . PHE B 1 85 ? -18.781 -8.336 -5.488 1 91.62 85 PHE B N 1
ATOM 3731 C CA . PHE B 1 85 ? -17.859 -9.328 -4.93 1 91.62 85 PHE B CA 1
ATOM 3732 C C . PHE B 1 85 ? -16.484 -8.727 -4.695 1 91.62 85 PHE B C 1
ATOM 3734 O O . PHE B 1 85 ? -15.93 -8.852 -3.605 1 91.62 85 PHE B O 1
ATOM 3741 N N . TYR B 1 86 ? -15.945 -8.039 -5.594 1 94.69 86 TYR B N 1
ATOM 3742 C CA . TYR B 1 86 ? -14.609 -7.484 -5.449 1 94.69 86 TYR B CA 1
ATOM 3743 C C . TYR B 1 86 ? -14.562 -6.465 -4.316 1 94.69 86 TYR B C 1
ATOM 3745 O O . TYR B 1 86 ? -13.93 -6.703 -3.285 1 94.69 86 TYR B O 1
ATOM 3753 N N . ARG B 1 87 ? -15.25 -5.387 -4.391 1 94.94 87 ARG B N 1
ATOM 3754 C CA . ARG B 1 87 ? -15.383 -4.359 -3.363 1 94.94 87 ARG B CA 1
ATOM 3755 C C . ARG B 1 87 ? -16.734 -3.648 -3.469 1 94.94 87 ARG B C 1
ATOM 3757 O O . ARG B 1 87 ? -17.219 -3.404 -4.57 1 94.94 87 ARG B O 1
ATOM 3764 N N . PRO B 1 88 ? -17.297 -3.32 -2.303 1 95.12 88 PRO B N 1
ATOM 3765 C CA . PRO B 1 88 ? -18.547 -2.541 -2.371 1 95.12 88 PRO B CA 1
ATOM 3766 C C . PRO B 1 88 ? -18.344 -1.186 -3.049 1 95.12 88 PRO B C 1
ATOM 3768 O O . PRO B 1 88 ? -17.297 -0.558 -2.895 1 95.12 88 PRO B O 1
ATOM 3771 N N . GLU B 1 89 ? -19.375 -0.771 -3.75 1 94.31 89 GLU B N 1
ATOM 3772 C CA . GLU B 1 89 ? -19.312 0.538 -4.395 1 94.31 89 GLU B CA 1
ATOM 3773 C C . GLU B 1 89 ? -19.531 1.661 -3.385 1 94.31 89 GLU B C 1
ATOM 3775 O O . GLU B 1 89 ? -20.547 1.692 -2.686 1 94.31 89 GLU B O 1
ATOM 3780 N N . PRO B 1 90 ? -18.578 2.549 -3.334 1 96.38 90 PRO B N 1
ATOM 3781 C CA . PRO B 1 90 ? -18.75 3.654 -2.389 1 96.38 90 PRO B CA 1
ATOM 3782 C C . PRO B 1 90 ? -19.891 4.59 -2.775 1 96.38 90 PRO B C 1
ATOM 3784 O O . PRO B 1 90 ? -20.156 4.801 -3.963 1 96.38 90 PRO B O 1
ATOM 3787 N N . ARG B 1 91 ? -20.531 5.129 -1.788 1 97.88 91 ARG B N 1
ATOM 3788 C CA . ARG B 1 91 ? -21.516 6.188 -1.952 1 97.88 91 ARG B CA 1
ATOM 3789 C C . ARG B 1 91 ? -21.047 7.477 -1.287 1 97.88 91 ARG B C 1
ATOM 3791 O O . ARG B 1 91 ? -20.922 7.539 -0.063 1 97.88 91 ARG B O 1
ATOM 3798 N N . HIS B 1 92 ? -20.828 8.453 -2.146 1 98.38 92 HIS B N 1
ATOM 3799 C CA . HIS B 1 92 ? -20.375 9.742 -1.646 1 98.38 92 HIS B CA 1
ATOM 3800 C C . HIS B 1 92 ? -21.531 10.531 -1.034 1 98.38 92 HIS B C 1
ATOM 3802 O O . HIS B 1 92 ? -22.688 10.375 -1.445 1 98.38 92 HIS B O 1
ATOM 3808 N N . TRP B 1 93 ? -21.203 11.344 -0.07 1 98.5 93 TRP B N 1
ATOM 3809 C CA . TRP B 1 93 ? -22.281 12.062 0.6 1 98.5 93 TRP B CA 1
ATOM 3810 C C . TRP B 1 93 ? -21.828 13.438 1.062 1 98.5 93 TRP B C 1
ATOM 3812 O O . TRP B 1 93 ? -20.641 13.641 1.333 1 98.5 93 TRP B O 1
ATOM 3822 N N . SER B 1 94 ? -22.719 14.383 1.161 1 97.81 94 SER B N 1
ATOM 3823 C CA . SER B 1 94 ? -22.484 15.727 1.683 1 97.81 94 SER B CA 1
ATOM 3824 C C . SER B 1 94 ? -22.625 15.766 3.201 1 97.81 94 SER B C 1
ATOM 3826 O O . SER B 1 94 ? -23.234 14.875 3.797 1 97.81 94 SER B O 1
ATOM 3828 N N . GLY B 1 95 ? -22.016 16.859 3.748 1 96.75 95 GLY B N 1
ATOM 3829 C CA . GLY B 1 95 ? -22.141 17.031 5.188 1 96.75 95 GLY B CA 1
ATOM 3830 C C . GLY B 1 95 ? -23.578 17.031 5.668 1 96.75 95 GLY B C 1
ATOM 3831 O O . GLY B 1 95 ? -23.875 16.531 6.754 1 96.75 95 GLY B O 1
ATOM 3832 N N . GLN B 1 96 ? -24.531 17.484 4.879 1 96.12 96 GLN B N 1
ATOM 3833 C CA . GLN B 1 96 ? -25.953 17.562 5.223 1 96.12 96 GLN B CA 1
ATOM 3834 C C . GLN B 1 96 ? -26.594 16.188 5.297 1 96.12 96 GLN B C 1
ATOM 3836 O O . GLN B 1 96 ? -27.641 16 5.914 1 96.12 96 GLN B O 1
ATOM 3841 N N . GLN B 1 97 ? -25.938 15.219 4.668 1 96.88 97 GLN B N 1
ATOM 3842 C CA . GLN B 1 97 ? -26.5 13.875 4.605 1 96.88 97 GLN B CA 1
ATOM 3843 C C . GLN B 1 97 ? -25.984 13.008 5.742 1 96.88 97 GLN B C 1
ATOM 3845 O O . GLN B 1 97 ? -26.375 11.844 5.879 1 96.88 97 GLN B O 1
ATOM 3850 N N . PHE B 1 98 ? -25.172 13.562 6.59 1 96 98 PHE B N 1
ATOM 3851 C CA . PHE B 1 98 ? -24.484 12.812 7.637 1 96 98 PHE B CA 1
ATOM 3852 C C . PHE B 1 98 ? -25.5 12.094 8.523 1 96 98 PHE B C 1
ATOM 3854 O O . PHE B 1 98 ? -25.344 10.891 8.789 1 96 98 PHE B O 1
ATOM 3861 N N . ALA B 1 99 ? -26.484 12.805 8.945 1 94.12 99 ALA B N 1
ATOM 3862 C CA . ALA B 1 99 ? -27.484 12.234 9.852 1 94.12 99 ALA B CA 1
ATOM 3863 C C . ALA B 1 99 ? -28.188 11.047 9.211 1 94.12 99 ALA B C 1
ATOM 3865 O O . ALA B 1 99 ? -28.578 10.102 9.906 1 94.12 99 ALA B O 1
ATOM 3866 N N . GLN B 1 100 ? -28.281 11.055 7.918 1 94.88 100 GLN B N 1
ATOM 3867 C CA . GLN B 1 100 ? -29 10.008 7.195 1 94.88 100 GLN B CA 1
ATOM 3868 C C . GLN B 1 100 ? -28.125 8.773 6.992 1 94.88 100 GLN B C 1
ATOM 3870 O O . GLN B 1 100 ? -28.641 7.652 6.949 1 94.88 100 GLN B O 1
ATOM 3875 N N . ILE B 1 101 ? -26.844 8.977 6.855 1 94.75 101 ILE B N 1
ATOM 3876 C CA . ILE B 1 101 ? -26 7.855 6.48 1 94.75 101 ILE B CA 1
ATOM 3877 C C . ILE B 1 101 ? -25.344 7.266 7.727 1 94.75 101 ILE B C 1
ATOM 3879 O O . ILE B 1 101 ? -24.891 6.117 7.719 1 94.75 101 ILE B O 1
ATOM 3883 N N . ARG B 1 102 ? -25.281 8.008 8.758 1 92.5 102 ARG B N 1
ATOM 3884 C CA . ARG B 1 102 ? -24.594 7.551 9.969 1 92.5 102 ARG B CA 1
ATOM 3885 C C . ARG B 1 102 ? -25.297 6.336 10.57 1 92.5 102 ARG B C 1
ATOM 3887 O O . ARG B 1 102 ? -26.531 6.316 10.68 1 92.5 102 ARG B O 1
ATOM 3894 N N . ARG B 1 103 ? -24.547 5.309 10.867 1 96.5 103 ARG B N 1
ATOM 3895 C CA . ARG B 1 103 ? -25.047 4.117 11.547 1 96.5 103 ARG B CA 1
ATOM 3896 C C . ARG B 1 103 ? -24.219 3.803 12.781 1 96.5 103 ARG B C 1
ATOM 3898 O O . ARG B 1 103 ? -23.016 4.074 12.812 1 96.5 103 ARG B O 1
ATOM 3905 N N . GLU B 1 104 ? -24.922 3.301 13.781 1 97.94 104 GLU B N 1
ATOM 3906 C CA . GLU B 1 104 ? -24.266 2.887 15.023 1 97.94 104 GLU B CA 1
ATOM 3907 C C . GLU B 1 104 ? -24.281 1.367 15.172 1 97.94 104 GLU B C 1
ATOM 3909 O O . GLU B 1 104 ? -25.281 0.714 14.828 1 97.94 104 GLU B O 1
ATOM 3914 N N . PHE B 1 105 ? -23.219 0.833 15.57 1 98.75 105 PHE B N 1
ATOM 3915 C CA . PHE B 1 105 ? -23.062 -0.587 15.859 1 98.75 105 PHE B CA 1
ATOM 3916 C C . PHE B 1 105 ? -22.703 -0.81 17.328 1 98.75 105 PHE B C 1
ATOM 3918 O O . PHE B 1 105 ? -22.047 0.036 17.938 1 98.75 105 PHE B O 1
ATOM 3925 N N . 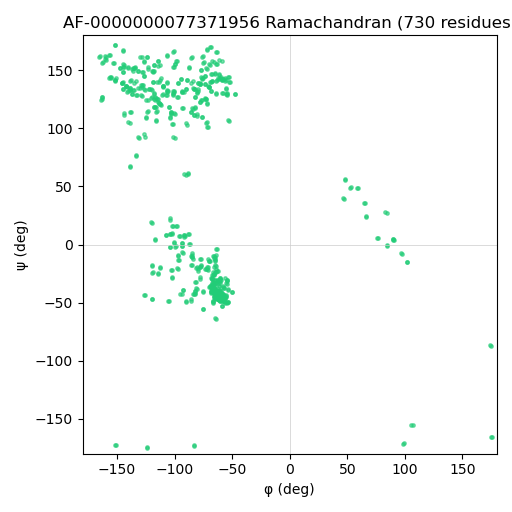GLN B 1 106 ? -23.125 -1.921 17.828 1 98.75 106 GLN B N 1
ATOM 3926 C CA . GLN B 1 106 ? -22.812 -2.232 19.219 1 98.75 106 GLN B CA 1
ATOM 3927 C C . GLN B 1 106 ? -21.547 -3.07 19.328 1 98.75 106 GLN B C 1
ATOM 3929 O O . GLN B 1 106 ? -21.391 -4.062 18.609 1 98.75 106 GLN B O 1
ATOM 3934 N N . TYR B 1 107 ? -20.656 -2.619 20.219 1 98.69 107 TYR B N 1
ATOM 3935 C CA . TYR B 1 107 ? -19.375 -3.285 20.391 1 98.69 107 TYR B CA 1
ATOM 3936 C C . TYR B 1 107 ? -19.562 -4.777 20.656 1 98.69 107 TYR B C 1
ATOM 3938 O O . TYR B 1 107 ? -18.953 -5.609 19.969 1 98.69 107 TYR B O 1
ATOM 3946 N N . SER B 1 108 ? -20.422 -5.125 21.578 1 98.38 108 SER B N 1
ATOM 3947 C CA . SER B 1 108 ? -20.625 -6.52 21.953 1 98.38 108 SER B CA 1
ATOM 3948 C C . SER B 1 108 ? -21.125 -7.348 20.781 1 98.38 108 SER B C 1
ATOM 3950 O O . SER B 1 108 ? -20.719 -8.5 20.609 1 98.38 108 SER B O 1
ATOM 3952 N N . GLU B 1 109 ? -21.953 -6.754 19.922 1 98.44 109 GLU B N 1
ATOM 3953 C CA . GLU B 1 109 ? -22.469 -7.453 18.75 1 98.44 109 GLU B CA 1
ATOM 3954 C C . GLU B 1 109 ? -21.359 -7.695 17.719 1 98.44 109 GLU B C 1
ATOM 3956 O O . GLU B 1 109 ? -21.312 -8.75 17.094 1 98.44 109 GLU B O 1
ATOM 3961 N N . LEU B 1 110 ? -20.5 -6.785 17.594 1 98.5 110 LEU B N 1
ATOM 3962 C CA . LEU B 1 110 ? -19.422 -6.918 16.625 1 98.5 110 LEU B CA 1
ATOM 3963 C C . LEU B 1 110 ? -18.453 -8.031 17.016 1 98.5 110 LEU B C 1
ATOM 3965 O O . LEU B 1 110 ? -17.828 -8.656 16.172 1 98.5 110 LEU B O 1
ATOM 3969 N N . LEU B 1 111 ? -18.328 -8.258 18.312 1 98 111 LEU B N 1
ATOM 3970 C CA . LEU B 1 111 ? -17.422 -9.289 18.781 1 98 111 LEU B CA 1
ATOM 3971 C C . LEU B 1 111 ? -18.031 -10.68 18.656 1 98 111 LEU B C 1
ATOM 3973 O O . LEU B 1 111 ? -17.312 -11.672 18.531 1 98 111 LEU B O 1
ATOM 3977 N N . SER B 1 112 ? -19.375 -10.727 18.578 1 97.56 112 SER B N 1
ATOM 3978 C CA . SER B 1 112 ? -19.984 -12.047 18.719 1 97.56 112 SER B CA 1
ATOM 3979 C C . SER B 1 112 ? -20.781 -12.414 17.469 1 97.56 112 SER B C 1
ATOM 3981 O O . SER B 1 112 ? -21.125 -13.586 17.266 1 97.56 112 SER B O 1
ATOM 3983 N N . SER B 1 113 ? -21.125 -11.445 16.656 1 97.88 113 SER B N 1
ATOM 3984 C CA . SER B 1 113 ? -22.031 -11.695 15.539 1 97.88 113 SER B CA 1
ATOM 3985 C C . SER B 1 113 ? -21.328 -11.445 14.203 1 97.88 113 SER B C 1
ATOM 3987 O O . SER B 1 113 ? -20.969 -10.312 13.891 1 97.88 113 SER B O 1
ATOM 3989 N N . ASP B 1 114 ? -21.234 -12.523 13.398 1 97.06 114 ASP B N 1
ATOM 3990 C CA . ASP B 1 114 ? -20.672 -12.391 12.055 1 97.06 114 ASP B CA 1
ATOM 3991 C C . ASP B 1 114 ? -21.547 -11.508 11.172 1 97.06 114 ASP B C 1
ATOM 3993 O O . ASP B 1 114 ? -21.047 -10.781 10.312 1 97.06 114 ASP B O 1
ATOM 3997 N N . THR B 1 115 ? -22.812 -11.57 11.383 1 97.5 115 THR B N 1
ATOM 3998 C CA . THR B 1 115 ? -23.75 -10.75 10.617 1 97.5 115 THR B CA 1
ATOM 3999 C C . THR B 1 115 ? -23.531 -9.266 10.922 1 97.5 115 THR B C 1
ATOM 4001 O O . THR B 1 115 ? -23.469 -8.445 10.008 1 97.5 115 THR B O 1
ATOM 4004 N N . ALA B 1 116 ? -23.391 -8.945 12.203 1 98.31 116 ALA B N 1
ATOM 4005 C CA . ALA B 1 116 ? -23.141 -7.562 12.594 1 98.31 116 ALA B CA 1
ATOM 4006 C C . ALA B 1 116 ? -21.812 -7.066 12.039 1 98.31 116 ALA B C 1
ATOM 4008 O O . ALA B 1 116 ? -21.703 -5.934 11.57 1 98.31 116 ALA B O 1
ATOM 4009 N N . LEU B 1 117 ? -20.859 -7.965 12.094 1 98.38 117 LEU B N 1
ATOM 4010 C CA . LEU B 1 117 ? -19.531 -7.613 11.578 1 98.38 117 LEU B CA 1
ATOM 4011 C C . LEU B 1 117 ? -19.594 -7.348 10.078 1 98.38 117 LEU B C 1
ATOM 4013 O O . LEU B 1 117 ? -19 -6.379 9.594 1 98.38 117 LEU B O 1
ATOM 4017 N N . LEU B 1 118 ? -20.281 -8.203 9.367 1 97.94 118 LEU B N 1
ATOM 4018 C CA . LEU B 1 118 ? -20.453 -8.039 7.926 1 97.94 118 LEU B CA 1
ATOM 4019 C C . LEU B 1 118 ? -21.109 -6.699 7.605 1 97.94 118 LEU B C 1
ATOM 4021 O O . LEU B 1 118 ? -20.656 -5.98 6.707 1 97.94 118 LEU B O 1
ATOM 4025 N N . GLU B 1 119 ? -22.109 -6.328 8.344 1 98.06 119 GLU B N 1
ATOM 4026 C CA . GLU B 1 119 ? -22.828 -5.07 8.117 1 98.06 119 GLU B CA 1
ATOM 4027 C C . GLU B 1 119 ? -21.922 -3.873 8.422 1 98.06 119 GLU B C 1
ATOM 4029 O O . GLU B 1 119 ? -21.953 -2.871 7.699 1 98.06 119 GLU B O 1
ATOM 4034 N N . TRP B 1 120 ? -21.172 -3.988 9.477 1 98.69 120 TRP B N 1
ATOM 4035 C CA . TRP B 1 120 ? -20.25 -2.924 9.859 1 98.69 120 TRP B CA 1
ATOM 4036 C C . TRP B 1 120 ? -19.203 -2.684 8.766 1 98.69 120 TRP B C 1
ATOM 4038 O O . TRP B 1 120 ? -19.031 -1.551 8.312 1 98.69 120 TRP B O 1
ATOM 4048 N N . LEU B 1 121 ? -18.609 -3.748 8.273 1 98.38 121 LEU B N 1
ATOM 4049 C CA . LEU B 1 121 ? -17.578 -3.645 7.242 1 98.38 121 LEU B CA 1
ATOM 4050 C C . LEU B 1 121 ? -18.172 -3.113 5.941 1 98.38 121 LEU B C 1
ATOM 4052 O O . LEU B 1 121 ? -17.562 -2.289 5.262 1 98.38 121 LEU B O 1
ATOM 4056 N N . HIS B 1 122 ? -19.328 -3.58 5.637 1 97.69 122 HIS B N 1
ATOM 4057 C CA . HIS B 1 122 ? -20 -3.121 4.426 1 97.69 122 HIS B CA 1
ATOM 4058 C C . HIS B 1 122 ? -20.328 -1.633 4.508 1 97.69 122 HIS B C 1
ATOM 4060 O O . HIS B 1 122 ? -20.094 -0.889 3.555 1 97.69 122 HIS B O 1
ATOM 4066 N N . HIS B 1 123 ? -20.859 -1.26 5.633 1 98.56 123 HIS B N 1
ATOM 4067 C CA . HIS B 1 123 ? -21.219 0.142 5.816 1 98.56 123 HIS B CA 1
ATOM 4068 C C . HIS B 1 123 ? -20 1.043 5.73 1 98.56 123 HIS B C 1
ATOM 4070 O O . HIS B 1 123 ? -20.031 2.096 5.086 1 98.56 123 HIS B O 1
ATOM 4076 N N . LEU B 1 124 ? -18.938 0.636 6.363 1 98.12 124 LEU B N 1
ATOM 4077 C CA . LEU B 1 124 ? -17.672 1.378 6.301 1 98.12 124 LEU B CA 1
ATOM 4078 C C . LEU B 1 124 ? -17.188 1.502 4.863 1 98.12 124 LEU B C 1
ATOM 4080 O O . LEU B 1 124 ? -16.75 2.578 4.441 1 98.12 124 LEU B O 1
ATOM 4084 N N . ALA B 1 125 ? -17.281 0.421 4.148 1 97.44 125 ALA B N 1
ATOM 4085 C CA . ALA B 1 125 ? -16.797 0.407 2.77 1 97.44 125 ALA B CA 1
ATOM 4086 C C . ALA B 1 125 ? -17.641 1.325 1.884 1 97.44 125 ALA B C 1
ATOM 4088 O O . ALA B 1 125 ? -17.109 2.023 1.02 1 97.44 125 ALA B O 1
ATOM 4089 N N . VAL B 1 126 ? -18.938 1.369 2.111 1 97.88 126 VAL B N 1
ATOM 4090 C CA . VAL B 1 126 ? -19.859 2.09 1.241 1 97.88 126 VAL B CA 1
ATOM 4091 C C . VAL B 1 126 ? -19.859 3.572 1.612 1 97.88 126 VAL B C 1
ATOM 4093 O O . VAL B 1 126 ? -19.734 4.438 0.745 1 97.88 126 VAL B O 1
ATOM 4096 N N . TYR B 1 127 ? -19.859 3.867 2.924 1 98.44 127 TYR B N 1
ATOM 4097 C CA . TYR B 1 127 ? -20.125 5.246 3.32 1 98.44 127 TYR B CA 1
ATOM 4098 C C . TYR B 1 127 ? -18.891 5.883 3.936 1 98.44 127 TYR B C 1
ATOM 4100 O O . TYR B 1 127 ? -18.812 7.105 4.078 1 98.44 127 TYR B O 1
ATOM 4108 N N . GLY B 1 128 ? -17.969 5.086 4.367 1 98.12 128 GLY B N 1
ATOM 4109 C CA . GLY B 1 128 ? -16.688 5.602 4.828 1 98.12 128 GLY B CA 1
ATOM 4110 C C . GLY B 1 128 ? -16.672 5.938 6.305 1 98.12 128 GLY B C 1
ATOM 4111 O O . GLY B 1 128 ? -15.68 6.457 6.824 1 98.12 128 GLY B O 1
ATOM 4112 N N . LEU B 1 129 ? -17.766 5.637 7.039 1 97.62 129 LEU B N 1
ATOM 4113 C CA . LEU B 1 129 ? -17.828 5.949 8.461 1 97.62 129 LEU B CA 1
ATOM 4114 C C . LEU B 1 129 ? -18.828 5.047 9.18 1 97.62 129 LEU B C 1
ATOM 4116 O O . LEU B 1 129 ? -19.859 4.684 8.609 1 97.62 129 LEU B O 1
ATOM 4120 N N . ALA B 1 130 ? -18.5 4.699 10.375 1 98.06 130 ALA B N 1
ATOM 4121 C CA . ALA B 1 130 ? -19.391 3.982 11.273 1 98.06 130 ALA B CA 1
ATOM 4122 C C . ALA B 1 130 ? -19.016 4.223 12.734 1 98.06 130 ALA B C 1
ATOM 4124 O O . ALA B 1 130 ? -17.828 4.355 13.055 1 98.06 130 ALA B O 1
ATOM 4125 N N . LEU B 1 131 ? -20.016 4.305 13.555 1 98.12 131 LEU B N 1
ATOM 4126 C CA . LEU B 1 131 ? -19.781 4.488 14.984 1 98.12 131 LEU B CA 1
ATOM 4127 C C . LEU B 1 131 ? -20.062 3.205 15.758 1 98.12 131 LEU B C 1
ATOM 4129 O O . LEU B 1 131 ? -21.094 2.566 15.539 1 98.12 131 LEU B O 1
ATOM 4133 N N . VAL B 1 132 ? -19.125 2.795 16.562 1 98.75 132 VAL B N 1
ATOM 4134 C CA . VAL B 1 132 ? -19.328 1.669 17.469 1 98.75 132 VAL B CA 1
ATOM 4135 C C . VAL B 1 132 ? -19.609 2.186 18.891 1 98.75 132 VAL B C 1
ATOM 4137 O O . VAL B 1 132 ? -18.906 3.057 19.391 1 98.75 132 VAL B O 1
ATOM 4140 N N . LYS B 1 133 ? -20.641 1.682 19.5 1 98.56 133 LYS B N 1
ATOM 4141 C CA . LYS B 1 133 ? -21.109 2.182 20.781 1 98.56 133 LYS B CA 1
ATOM 4142 C C . LYS B 1 133 ? -20.906 1.137 21.875 1 98.56 133 LYS B C 1
ATOM 4144 O O . LYS B 1 133 ? -20.797 -0.057 21.594 1 98.56 133 LYS B O 1
ATOM 4149 N N . GLN B 1 134 ? -20.797 1.645 23.062 1 98.38 134 GLN B N 1
ATOM 4150 C CA . GLN B 1 134 ? -20.828 0.86 24.297 1 98.38 134 GLN B CA 1
ATOM 4151 C C . GLN B 1 134 ? -19.625 -0.089 24.375 1 98.38 134 GLN B C 1
ATOM 4153 O O . GLN B 1 134 ? -19.781 -1.252 24.75 1 98.38 134 GLN B O 1
ATOM 4158 N N . ALA B 1 135 ? -18.562 0.372 23.891 1 98.62 135 ALA B N 1
ATOM 4159 C CA . ALA B 1 135 ? -17.328 -0.369 24.156 1 98.62 135 ALA B CA 1
ATOM 4160 C C . ALA B 1 135 ? -16.859 -0.139 25.594 1 98.62 135 ALA B C 1
ATOM 4162 O O . ALA B 1 135 ? -17 0.959 26.125 1 98.62 135 ALA B O 1
ATOM 4163 N N . PRO B 1 136 ? -16.312 -1.157 26.219 1 98.12 136 PRO B N 1
ATOM 4164 C CA . PRO B 1 136 ? -15.719 -0.923 27.531 1 98.12 136 PRO B CA 1
ATOM 4165 C C . PRO B 1 136 ? -14.57 0.084 27.484 1 98.12 136 PRO B C 1
ATOM 4167 O O . PRO B 1 136 ? -14.016 0.346 26.422 1 98.12 136 PRO B O 1
ATOM 4170 N N . LEU B 1 137 ? -14.297 0.655 28.641 1 97.31 137 LEU B N 1
ATOM 4171 C CA . LEU B 1 137 ? -13.18 1.582 28.75 1 97.31 137 LEU B CA 1
ATOM 4172 C C . LEU B 1 137 ? -11.883 0.839 29.078 1 97.31 137 LEU B C 1
ATOM 4174 O O . LEU B 1 137 ? -11.312 1.038 30.156 1 97.31 137 LEU B O 1
ATOM 4178 N N . GLU B 1 138 ? -11.492 -0.048 28.188 1 93.94 138 GLU B N 1
ATOM 4179 C CA . GLU B 1 138 ? -10.344 -0.927 28.375 1 93.94 138 GLU B CA 1
ATOM 4180 C C . GLU B 1 138 ? -9.352 -0.774 27.219 1 93.94 138 GLU B C 1
ATOM 4182 O O . GLU B 1 138 ? -9.711 -0.296 26.141 1 93.94 138 GLU B O 1
ATOM 4187 N N . ALA B 1 139 ? -8.188 -1.195 27.469 1 87.44 139 ALA B N 1
ATOM 4188 C CA . ALA B 1 139 ? -7.086 -0.956 26.547 1 87.44 139 ALA B CA 1
ATOM 4189 C C . ALA B 1 139 ? -7.152 -1.91 25.359 1 87.44 139 ALA B C 1
ATOM 4191 O O . ALA B 1 139 ? -6.578 -1.638 24.297 1 87.44 139 ALA B O 1
ATOM 4192 N N . ASP B 1 140 ? -7.844 -2.992 25.438 1 93.75 140 ASP B N 1
ATOM 4193 C CA . ASP B 1 140 ? -7.734 -4.016 24.406 1 93.75 140 ASP B CA 1
ATOM 4194 C C . ASP B 1 140 ? -8.922 -3.961 23.453 1 93.75 140 ASP B C 1
ATOM 4196 O O . ASP B 1 140 ? -9.109 -4.863 22.625 1 93.75 140 ASP B O 1
ATOM 4200 N N . VAL B 1 141 ? -9.758 -2.889 23.578 1 97.62 141 VAL B N 1
ATOM 4201 C CA . VAL B 1 141 ? -10.977 -2.77 22.781 1 97.62 141 VAL B CA 1
ATOM 4202 C C . VAL B 1 141 ? -10.625 -2.779 21.297 1 97.62 141 VAL B C 1
ATOM 4204 O O . VAL B 1 141 ? -11.18 -3.568 20.531 1 97.62 141 VAL B O 1
ATOM 4207 N N . LEU B 1 142 ? -9.742 -1.945 20.875 1 98.38 142 LEU B N 1
ATOM 4208 C CA . LEU B 1 142 ? -9.398 -1.838 19.469 1 98.38 142 LEU B CA 1
ATOM 4209 C C . LEU B 1 142 ? -8.734 -3.119 18.969 1 98.38 142 LEU B C 1
ATOM 4211 O O . LEU B 1 142 ? -8.977 -3.551 17.844 1 98.38 142 LEU B O 1
ATOM 4215 N N . ARG B 1 143 ? -7.914 -3.715 19.797 1 97.62 143 ARG B N 1
ATOM 4216 C CA . ARG B 1 143 ? -7.285 -4.977 19.422 1 97.62 143 ARG B CA 1
ATOM 4217 C C . ARG B 1 143 ? -8.336 -6.055 19.156 1 97.62 143 ARG B C 1
ATOM 4219 O O . ARG B 1 143 ? -8.242 -6.773 18.156 1 97.62 143 ARG B O 1
ATOM 4226 N N . GLN B 1 144 ? -9.297 -6.117 20.031 1 97.88 144 GLN B N 1
ATOM 4227 C CA . GLN B 1 144 ? -10.344 -7.117 19.875 1 97.88 144 GLN B CA 1
ATOM 4228 C C . GLN B 1 144 ? -11.141 -6.895 18.609 1 97.88 144 GLN B C 1
ATOM 4230 O O . GLN B 1 144 ? -11.453 -7.844 17.875 1 97.88 144 GLN B O 1
ATOM 4235 N N . LEU B 1 145 ? -11.492 -5.66 18.359 1 98.19 145 LEU B N 1
ATOM 4236 C CA . LEU B 1 145 ? -12.227 -5.34 17.141 1 98.19 145 LEU B CA 1
ATOM 4237 C C . LEU B 1 145 ? -11.406 -5.707 15.906 1 98.19 145 LEU B C 1
ATOM 4239 O O . LEU B 1 145 ? -11.922 -6.336 14.977 1 98.19 145 LEU B O 1
ATOM 4243 N N . CYS B 1 146 ? -10.125 -5.352 15.898 1 97.81 146 CYS B N 1
ATOM 4244 C CA . CYS B 1 146 ? -9.25 -5.621 14.758 1 97.81 146 CYS B CA 1
ATOM 4245 C C . CYS B 1 146 ? -9.062 -7.121 14.562 1 97.81 146 CYS B C 1
ATOM 4247 O O . CYS B 1 146 ? -9 -7.598 13.43 1 97.81 146 CYS B O 1
ATOM 4249 N N . GLU B 1 147 ? -8.984 -7.832 15.656 1 96.5 147 GLU B N 1
ATOM 4250 C CA . GLU B 1 147 ? -8.797 -9.281 15.578 1 96.5 147 GLU B CA 1
ATOM 4251 C C . GLU B 1 147 ? -10.023 -9.969 14.992 1 96.5 147 GLU B C 1
ATOM 4253 O O . GLU B 1 147 ? -9.914 -11.031 14.383 1 96.5 147 GLU B O 1
ATOM 4258 N N . ARG B 1 148 ? -11.234 -9.391 15.188 1 97.44 148 ARG B N 1
ATOM 4259 C CA . ARG B 1 148 ? -12.445 -9.906 14.57 1 97.44 148 ARG B CA 1
ATOM 4260 C C . ARG B 1 148 ? -12.398 -9.758 13.055 1 97.44 148 ARG B C 1
ATOM 4262 O O . ARG B 1 148 ? -13.031 -10.523 12.328 1 97.44 148 ARG B O 1
ATOM 4269 N N . VAL B 1 149 ? -11.633 -8.812 12.617 1 97.56 149 VAL B N 1
ATOM 4270 C CA . VAL B 1 149 ? -11.5 -8.555 11.188 1 97.56 149 VAL B CA 1
ATOM 4271 C C . VAL B 1 149 ? -10.297 -9.305 10.633 1 97.56 149 VAL B C 1
ATOM 4273 O O . VAL B 1 149 ? -10.391 -9.969 9.594 1 97.56 149 VAL B O 1
ATOM 4276 N N . GLY B 1 150 ? -9.25 -9.336 11.25 1 96.19 150 GLY B N 1
ATOM 4277 C CA . GLY B 1 150 ? -7.98 -9.945 10.898 1 96.19 150 GLY B CA 1
ATOM 4278 C C . GLY B 1 150 ? -6.871 -9.633 11.891 1 96.19 150 GLY B C 1
ATOM 4279 O O . GLY B 1 150 ? -6.652 -10.383 12.844 1 96.19 150 GLY B O 1
ATOM 4280 N N . PHE B 1 151 ? -6.18 -8.5 11.695 1 95.69 151 PHE B N 1
ATOM 4281 C CA . PHE B 1 151 ? -5.137 -8.039 12.602 1 95.69 151 PHE B CA 1
ATOM 4282 C C . PHE B 1 151 ? -4.879 -6.551 12.422 1 95.69 151 PHE B C 1
ATOM 4284 O O . PHE B 1 151 ? -5.184 -5.984 11.367 1 95.69 151 PHE B O 1
ATOM 4291 N N . MET B 1 152 ? -4.281 -5.957 13.453 1 96 152 MET B N 1
ATOM 4292 C CA . MET B 1 152 ? -3.986 -4.527 13.469 1 96 152 MET B CA 1
ATOM 4293 C C . MET B 1 152 ? -2.818 -4.203 12.547 1 96 152 MET B C 1
ATOM 4295 O O . MET B 1 152 ? -1.882 -4.992 12.422 1 96 152 MET B O 1
ATOM 4299 N N . ARG B 1 153 ? -2.914 -3.061 11.938 1 96.25 153 ARG B N 1
ATOM 4300 C CA . ARG B 1 153 ? -1.801 -2.531 11.156 1 96.25 153 ARG B CA 1
ATOM 4301 C C . ARG B 1 153 ? -0.785 -1.834 12.055 1 96.25 153 ARG B C 1
ATOM 4303 O O . ARG B 1 153 ? -1.116 -0.863 12.742 1 96.25 153 ARG B O 1
ATOM 4310 N N . ARG B 1 154 ? 0.402 -2.336 12.086 1 95.06 154 ARG B N 1
ATOM 4311 C CA . ARG B 1 154 ? 1.481 -1.658 12.797 1 95.06 154 ARG B CA 1
ATOM 4312 C C . ARG B 1 154 ? 2.049 -0.513 11.961 1 95.06 154 ARG B C 1
ATOM 4314 O O . ARG B 1 154 ? 2.217 -0.645 10.75 1 95.06 154 ARG B O 1
ATOM 4321 N N . THR B 1 155 ? 2.34 0.6 12.562 1 94 155 THR B N 1
ATOM 4322 C CA . THR B 1 155 ? 2.994 1.744 11.938 1 94 155 THR B CA 1
ATOM 4323 C C . THR B 1 155 ? 4.262 2.127 12.695 1 94 155 THR B C 1
ATOM 4325 O O . THR B 1 155 ? 4.68 1.417 13.617 1 94 155 THR B O 1
ATOM 4328 N N . THR B 1 156 ? 4.887 3.195 12.328 1 92.12 156 THR B N 1
ATOM 4329 C CA . THR B 1 156 ? 6.07 3.703 13.016 1 92.12 156 THR B CA 1
ATOM 4330 C C . THR B 1 156 ? 5.73 4.145 14.438 1 92.12 156 THR B C 1
ATOM 4332 O O . THR B 1 156 ? 6.621 4.32 15.266 1 92.12 156 THR B O 1
ATOM 4335 N N . TYR B 1 157 ? 4.449 4.262 14.695 1 91.12 157 TYR B N 1
ATOM 4336 C CA . TYR B 1 157 ? 4.008 4.68 16.016 1 91.12 157 TYR B CA 1
ATOM 4337 C C . TYR B 1 157 ? 3.469 3.498 16.812 1 91.12 157 TYR B C 1
ATOM 4339 O O . TYR B 1 157 ? 2.852 3.68 17.859 1 91.12 157 TYR B O 1
ATOM 4347 N N . GLY B 1 158 ? 3.664 2.299 16.266 1 91.88 158 GLY B N 1
ATOM 4348 C CA . GLY B 1 158 ? 3.219 1.09 16.938 1 91.88 158 GLY B CA 1
ATOM 4349 C C . GLY B 1 158 ? 1.894 0.567 16.406 1 91.88 158 GLY B C 1
ATOM 4350 O O . GLY B 1 158 ? 1.42 1.004 15.359 1 91.88 158 GLY B O 1
ATOM 4351 N N . ASP B 1 159 ? 1.345 -0.445 17.125 1 93.56 159 ASP B N 1
ATOM 4352 C CA . ASP B 1 159 ? 0.055 -1.018 16.766 1 93.56 159 ASP B CA 1
ATOM 4353 C C . ASP B 1 159 ? -1.093 -0.09 17.156 1 93.56 159 ASP B C 1
ATOM 4355 O O . ASP B 1 159 ? -2.1 -0.008 16.438 1 93.56 159 ASP B O 1
ATOM 4359 N N . GLU B 1 160 ? -0.896 0.473 18.328 1 94.19 160 GLU B N 1
ATOM 4360 C CA . GLU B 1 160 ? -1.816 1.473 18.859 1 94.19 160 GLU B CA 1
ATOM 4361 C C . GLU B 1 160 ? -1.076 2.748 19.25 1 94.19 160 GLU B C 1
ATOM 4363 O O . GLU B 1 160 ? 0.148 2.74 19.406 1 94.19 160 GLU B O 1
ATOM 4368 N N . TRP B 1 161 ? -1.818 3.793 19.297 1 89.25 161 TRP B N 1
ATOM 4369 C CA . TRP B 1 161 ? -1.263 5.043 19.797 1 89.25 161 TRP B CA 1
ATOM 4370 C C . TRP B 1 161 ? -2.25 5.742 20.719 1 89.25 161 TRP B C 1
ATOM 4372 O O . TRP B 1 161 ? -3.459 5.516 20.641 1 89.25 161 TRP B O 1
ATOM 4382 N N . SER B 1 162 ? -1.704 6.449 21.594 1 87.94 162 SER B N 1
ATOM 4383 C CA . SER B 1 162 ? -2.498 7.16 22.594 1 87.94 162 SER B CA 1
ATOM 4384 C C . SER B 1 162 ? -2.393 8.672 22.422 1 87.94 162 SER B C 1
ATOM 4386 O O . SER B 1 162 ? -1.291 9.219 22.375 1 87.94 162 SER B O 1
ATOM 4388 N N . VAL B 1 163 ? -3.512 9.242 22.234 1 82.38 163 VAL B N 1
ATOM 4389 C CA . VAL B 1 163 ? -3.564 10.695 22.094 1 82.38 163 VAL B CA 1
ATOM 4390 C C . VAL B 1 163 ? -4.039 11.328 23.406 1 82.38 163 VAL B C 1
ATOM 4392 O O . VAL B 1 163 ? -5.211 11.195 23.766 1 82.38 163 VAL B O 1
ATOM 4395 N N . ARG B 1 164 ? -3.141 11.859 24.078 1 82.31 164 ARG B N 1
ATOM 4396 C CA . ARG B 1 164 ? -3.354 12.695 25.266 1 82.31 164 ARG B CA 1
ATOM 4397 C C . ARG B 1 164 ? -2.549 13.992 25.172 1 82.31 164 ARG B C 1
ATOM 4399 O O . ARG B 1 164 ? -1.412 13.984 24.688 1 82.31 164 ARG B O 1
ATOM 4406 N N . ALA B 1 165 ? -3.316 15.016 25.531 1 73.94 165 ALA B N 1
ATOM 4407 C CA . ALA B 1 165 ? -2.559 16.266 25.484 1 73.94 165 ALA B CA 1
ATOM 4408 C C . ALA B 1 165 ? -1.278 16.156 26.297 1 73.94 165 ALA B C 1
ATOM 4410 O O . ALA B 1 165 ? -1.313 15.758 27.469 1 73.94 165 ALA B O 1
ATOM 4411 N N . GLN B 1 166 ? -0.15 16.078 25.625 1 69.81 166 GLN B N 1
ATOM 4412 C CA . GLN B 1 166 ? 1.162 16 26.266 1 69.81 166 GLN B CA 1
ATOM 4413 C C . GLN B 1 166 ? 2.027 17.203 25.906 1 69.81 166 GLN B C 1
ATOM 4415 O O . GLN B 1 166 ? 2.193 17.516 24.719 1 69.81 166 GLN B O 1
ATOM 4420 N N . PRO B 1 167 ? 2.471 17.828 26.984 1 65.56 167 PRO B N 1
ATOM 4421 C CA . PRO B 1 167 ? 3.447 18.875 26.672 1 65.56 167 PRO B CA 1
ATOM 4422 C C . PRO B 1 167 ? 4.672 18.328 25.938 1 65.56 167 PRO B C 1
ATOM 4424 O O . PRO B 1 167 ? 5.152 17.234 26.25 1 65.56 167 PRO B O 1
ATOM 4427 N N . GLY B 1 168 ? 5.105 18.922 24.828 1 65.62 168 GLY B N 1
ATOM 4428 C CA . GLY B 1 168 ? 6.305 18.516 24.109 1 65.62 168 GLY B CA 1
ATOM 4429 C C . GLY B 1 168 ? 6.07 17.344 23.172 1 65.62 168 GLY B C 1
ATOM 4430 O O . GLY B 1 168 ? 7 16.594 22.859 1 65.62 168 GLY B O 1
ATOM 4431 N N . ALA B 1 169 ? 4.902 17.266 22.75 1 67.38 169 ALA B N 1
ATOM 4432 C CA . ALA B 1 169 ? 4.523 16.141 21.891 1 67.38 169 ALA B CA 1
ATOM 4433 C C . ALA B 1 169 ? 5.332 16.156 20.594 1 67.38 169 ALA B C 1
ATOM 4435 O O . ALA B 1 169 ? 5.695 17.219 20.094 1 67.38 169 ALA B O 1
ATOM 4436 N N . SER B 1 170 ? 5.715 14.961 20.078 1 67.62 170 SER B N 1
ATOM 4437 C CA . SER B 1 170 ? 6.469 14.766 18.844 1 67.62 170 SER B CA 1
ATOM 4438 C C . SER B 1 170 ? 5.574 14.922 17.625 1 67.62 170 SER B C 1
ATOM 4440 O O . SER B 1 170 ? 6.066 15 16.5 1 67.62 170 SER B O 1
ATOM 4442 N N . ASN B 1 171 ? 4.32 14.938 17.844 1 75.88 171 ASN B N 1
ATOM 4443 C CA . ASN B 1 171 ? 3.312 15.07 16.797 1 75.88 171 ASN B CA 1
ATOM 4444 C C . ASN B 1 171 ? 2.242 16.094 17.172 1 75.88 171 ASN B C 1
ATOM 4446 O O . ASN B 1 171 ? 1.814 16.156 18.328 1 75.88 171 ASN B O 1
ATOM 4450 N N . TYR B 1 172 ? 1.841 16.859 16.172 1 74.69 172 TYR B N 1
ATOM 4451 C CA . TYR B 1 172 ? 0.882 17.938 16.391 1 74.69 172 TYR B CA 1
ATOM 4452 C C . TYR B 1 172 ? -0.436 17.391 16.922 1 74.69 172 TYR B C 1
ATOM 4454 O O . TYR B 1 172 ? -1.112 18.047 17.719 1 74.69 172 TYR B O 1
ATOM 4462 N N . ALA B 1 173 ? -0.749 16.234 16.578 1 71.94 173 ALA B N 1
ATOM 4463 C CA . ALA B 1 173 ? -2.021 15.633 16.969 1 71.94 173 ALA B CA 1
ATOM 4464 C C . ALA B 1 173 ? -2.096 15.43 18.469 1 71.94 173 ALA B C 1
ATOM 4466 O O . ALA B 1 173 ? -3.18 15.227 19.031 1 71.94 173 ALA B O 1
ATOM 4467 N N . TYR B 1 174 ? -1.035 15.57 19.172 1 71.94 174 TYR B N 1
ATOM 4468 C CA . TYR B 1 174 ? -0.984 15.32 20.594 1 71.94 174 TYR B CA 1
ATOM 4469 C C . TYR B 1 174 ? -1.105 16.625 21.391 1 71.94 174 TYR B C 1
ATOM 4471 O O . TYR B 1 174 ? -0.839 16.641 22.594 1 71.94 174 TYR B O 1
ATOM 4479 N N . LEU B 1 175 ? -1.562 17.672 20.703 1 76.12 175 LEU B N 1
ATOM 4480 C CA . LEU B 1 175 ? -1.806 18.953 21.359 1 76.12 175 LEU B CA 1
ATOM 4481 C C . LEU B 1 175 ? -3.301 19.203 21.516 1 76.12 175 LEU B C 1
ATOM 4483 O O . LEU B 1 175 ? -4.117 18.594 20.828 1 76.12 175 LEU B O 1
ATOM 4487 N N . ALA B 1 176 ? -3.646 20.094 22.359 1 78.19 176 ALA B N 1
ATOM 4488 C CA . ALA B 1 176 ? -5.043 20.422 22.609 1 78.19 176 ALA B CA 1
ATOM 4489 C C . ALA B 1 176 ? -5.562 21.438 21.594 1 78.19 176 ALA B C 1
ATOM 4491 O O . ALA B 1 176 ? -6.77 21.656 21.484 1 78.19 176 ALA B O 1
ATOM 4492 N N . ALA B 1 177 ? -4.707 21.953 20.797 1 81.81 177 ALA B N 1
ATOM 4493 C CA . ALA B 1 177 ? -5.066 22.922 19.75 1 81.81 177 ALA B CA 1
ATOM 4494 C C . ALA B 1 177 ? -5.938 22.281 18.688 1 81.81 177 ALA B C 1
ATOM 4496 O O . ALA B 1 177 ? -5.949 21.047 18.531 1 81.81 177 ALA B O 1
ATOM 4497 N N . PRO B 1 178 ? -6.668 23.156 18.016 1 86.75 178 PRO B N 1
ATOM 4498 C CA . PRO B 1 178 ? -7.469 22.625 16.906 1 86.75 178 PRO B CA 1
ATOM 4499 C C . PRO B 1 178 ? -6.629 21.859 15.891 1 86.75 178 PRO B C 1
ATOM 4501 O O . PRO B 1 178 ? -5.5 22.25 15.586 1 86.75 178 PRO B O 1
ATOM 4504 N N . LEU B 1 179 ? -7.105 20.75 15.516 1 88.75 179 LEU B N 1
ATOM 4505 C CA . LEU B 1 179 ? -6.52 19.953 14.445 1 88.75 179 LEU B CA 1
ATOM 4506 C C . LEU B 1 179 ? -7.348 20.062 13.172 1 88.75 179 LEU B C 1
ATOM 4508 O O . LEU B 1 179 ? -8.469 19.562 13.109 1 88.75 179 LEU B O 1
ATOM 4512 N N . PRO B 1 180 ? -6.781 20.766 12.156 1 91.56 180 PRO B N 1
ATOM 4513 C CA . PRO B 1 180 ? -7.547 20.922 10.914 1 91.56 180 PRO B CA 1
ATOM 4514 C C . PRO B 1 180 ? -7.824 19.594 10.219 1 91.56 180 PRO B C 1
ATOM 4516 O O . PRO B 1 180 ? -7.203 18.578 10.555 1 91.56 180 PRO B O 1
ATOM 4519 N N . LEU B 1 181 ? -8.742 19.656 9.273 1 95.94 181 LEU B N 1
ATOM 4520 C CA . LEU B 1 181 ? -9.07 18.484 8.477 1 95.94 181 LEU B CA 1
ATOM 4521 C C . LEU B 1 181 ? -7.816 17.906 7.82 1 95.94 181 LEU B C 1
ATOM 4523 O O . LEU B 1 181 ? -7.012 18.641 7.246 1 95.94 181 LEU B O 1
ATOM 4527 N N . HIS B 1 182 ? -7.617 16.641 7.984 1 96.75 182 HIS B N 1
ATOM 4528 C CA . HIS B 1 182 ? -6.445 15.953 7.465 1 96.75 182 HIS B CA 1
ATOM 4529 C C . HIS B 1 182 ? -6.715 14.461 7.277 1 96.75 182 HIS B C 1
ATOM 4531 O O . HIS B 1 182 ? -7.77 13.969 7.684 1 96.75 182 HIS B O 1
ATOM 4537 N N . THR B 1 183 ? -5.922 13.781 6.539 1 97.75 183 THR B N 1
ATOM 4538 C CA . THR B 1 183 ? -5.832 12.328 6.559 1 97.75 183 THR B CA 1
ATOM 4539 C C . THR B 1 183 ? -4.625 11.867 7.367 1 97.75 183 THR B C 1
ATOM 4541 O O . THR B 1 183 ? -3.67 12.625 7.551 1 97.75 183 THR B O 1
ATOM 4544 N N . ASP B 1 184 ? -4.754 10.727 7.891 1 97 184 ASP B N 1
ATOM 4545 C CA . ASP B 1 184 ? -3.641 10.203 8.672 1 97 184 ASP B CA 1
ATOM 4546 C C . ASP B 1 184 ? -2.588 9.562 7.766 1 97 184 ASP B C 1
ATOM 4548 O O . ASP B 1 184 ? -2.924 8.891 6.789 1 97 184 ASP B O 1
ATOM 4552 N N . MET B 1 185 ? -1.352 9.883 8.008 1 97.19 185 MET B N 1
ATOM 4553 C CA . MET B 1 185 ? -0.145 9.234 7.508 1 97.19 185 MET B CA 1
ATOM 4554 C C . MET B 1 185 ? -0.11 9.258 5.98 1 97.19 185 MET B C 1
ATOM 4556 O O . MET B 1 185 ? 0.114 8.227 5.344 1 97.19 185 MET B O 1
ATOM 4560 N N . PRO B 1 186 ? -0.356 10.406 5.402 1 97.75 186 PRO B N 1
ATOM 4561 C CA . PRO B 1 186 ? -0.287 10.523 3.941 1 97.75 186 PRO B CA 1
ATOM 4562 C C . PRO B 1 186 ? 1.114 10.258 3.396 1 97.75 186 PRO B C 1
ATOM 4564 O O . PRO B 1 186 ? 1.3 10.164 2.18 1 97.75 186 PRO B O 1
ATOM 4567 N N . TYR B 1 187 ? 2.107 10.039 4.277 1 97.44 187 TYR B N 1
ATOM 4568 C CA . TYR B 1 187 ? 3.508 9.891 3.895 1 97.44 187 TYR B CA 1
ATOM 4569 C C . TYR B 1 187 ? 3.848 8.422 3.662 1 97.44 187 TYR B C 1
ATOM 4571 O O . TYR B 1 187 ? 5.012 8.07 3.441 1 97.44 187 TYR B O 1
ATOM 4579 N N . PHE B 1 188 ? 2.891 7.551 3.658 1 97.69 188 PHE B N 1
ATOM 4580 C CA . PHE B 1 188 ? 3.082 6.148 3.309 1 97.69 188 PHE B CA 1
ATOM 4581 C C . PHE B 1 188 ? 2.496 5.848 1.933 1 97.69 188 PHE B C 1
ATOM 4583 O O . PHE B 1 188 ? 1.428 6.355 1.584 1 97.69 188 PHE B O 1
ATOM 4590 N N . GLU B 1 189 ? 3.256 5.023 1.165 1 95.94 189 GLU B N 1
ATOM 4591 C CA . GLU B 1 189 ? 2.682 4.496 -0.069 1 95.94 189 GLU B CA 1
ATOM 4592 C C . GLU B 1 189 ? 1.398 3.719 0.208 1 95.94 189 GLU B C 1
ATOM 4594 O O . GLU B 1 189 ? 0.378 3.941 -0.447 1 95.94 189 GLU B O 1
ATOM 4599 N N . TYR B 1 190 ? 1.497 2.875 1.142 1 94.31 190 TYR B N 1
ATOM 4600 C CA . TYR B 1 190 ? 0.281 2.195 1.574 1 94.31 190 TYR B CA 1
ATOM 4601 C C . TYR B 1 190 ? -0.261 2.811 2.857 1 94.31 190 TYR B C 1
ATOM 4603 O O . TYR B 1 190 ? 0.053 2.348 3.957 1 94.31 190 TYR B O 1
ATOM 4611 N N . LYS B 1 191 ? -1.085 3.686 2.711 1 94.88 191 LYS B N 1
ATOM 4612 C CA . LYS B 1 191 ? -1.725 4.387 3.818 1 94.88 191 LYS B CA 1
ATOM 4613 C C . LYS B 1 191 ? -2.693 3.473 4.562 1 94.88 191 LYS B C 1
ATOM 4615 O O . LYS B 1 191 ? -3.438 2.709 3.941 1 94.88 191 LYS B O 1
ATOM 4620 N N . PRO B 1 192 ? -2.629 3.527 5.953 1 96.69 192 PRO B N 1
ATOM 4621 C CA . PRO B 1 192 ? -3.631 2.725 6.66 1 96.69 192 PRO B CA 1
ATOM 4622 C C . PRO B 1 192 ? -5.055 3.01 6.188 1 96.69 192 PRO B C 1
ATOM 4624 O O . PRO B 1 192 ? -5.41 4.168 5.945 1 96.69 192 PRO B O 1
ATOM 4627 N N . GLY B 1 193 ? -5.84 1.996 6.07 1 97.31 193 GLY B N 1
ATOM 4628 C CA . GLY B 1 193 ? -7.117 2.102 5.379 1 97.31 193 GLY B CA 1
ATOM 4629 C C . GLY B 1 193 ? -8.242 2.584 6.277 1 97.31 193 GLY B C 1
ATOM 4630 O O . GLY B 1 193 ? -8.977 3.508 5.922 1 97.31 193 GLY B O 1
ATOM 4631 N N . VAL B 1 194 ? -8.352 1.99 7.465 1 98.5 194 VAL B N 1
ATOM 4632 C CA . VAL B 1 194 ? -9.438 2.312 8.391 1 98.5 194 VAL B CA 1
ATOM 4633 C C . VAL B 1 194 ? -8.859 2.828 9.703 1 98.5 194 VAL B C 1
ATOM 4635 O O . VAL B 1 194 ? -7.996 2.182 10.305 1 98.5 194 VAL B O 1
ATOM 4638 N N . THR B 1 195 ? -9.297 3.947 10.102 1 98.56 195 THR B N 1
ATOM 4639 C CA . THR B 1 195 ? -8.93 4.504 11.398 1 98.56 195 THR B CA 1
ATOM 4640 C C . THR B 1 195 ? -9.961 4.129 12.461 1 98.56 195 THR B C 1
ATOM 4642 O O . THR B 1 195 ? -11.164 4.191 12.211 1 98.56 195 THR B O 1
ATOM 4645 N N . LEU B 1 196 ? -9.492 3.658 13.578 1 98.75 196 LEU B N 1
ATOM 4646 C CA . LE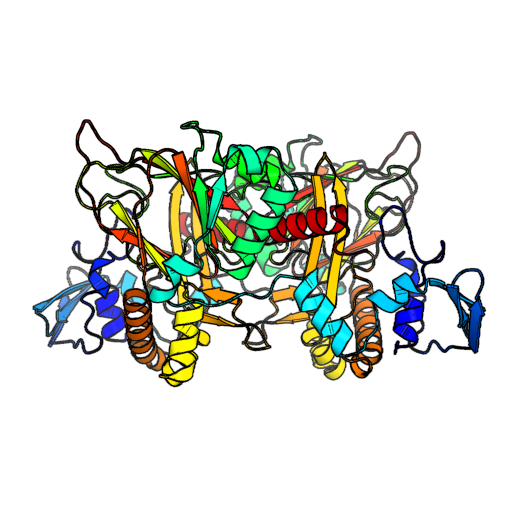U B 1 196 ? -10.32 3.43 14.758 1 98.75 196 LEU B CA 1
ATOM 4647 C C . LEU B 1 196 ? -9.875 4.316 15.914 1 98.75 196 LEU B C 1
ATOM 4649 O O . LEU B 1 196 ? -8.703 4.301 16.297 1 98.75 196 LEU B O 1
ATOM 4653 N N . LEU B 1 197 ? -10.789 5.059 16.484 1 97.94 197 LEU B N 1
ATOM 4654 C CA . LEU B 1 197 ? -10.516 5.941 17.609 1 97.94 197 LEU B CA 1
ATOM 4655 C C . LEU B 1 197 ? -11.445 5.637 18.781 1 97.94 197 LEU B C 1
ATOM 4657 O O . LEU B 1 197 ? -12.648 5.891 18.703 1 97.94 197 LEU B O 1
ATOM 4661 N N . HIS B 1 198 ? -10.898 5.09 19.797 1 98.38 198 HIS B N 1
ATOM 4662 C CA . HIS B 1 198 ? -11.641 4.754 21 1 98.38 198 HIS B CA 1
ATOM 4663 C C . HIS B 1 198 ? -11.562 5.879 22.031 1 98.38 198 HIS B C 1
ATOM 4665 O O . HIS B 1 198 ? -10.477 6.195 22.531 1 98.38 198 HIS B O 1
ATOM 4671 N N . THR B 1 199 ? -12.711 6.453 22.344 1 97 199 THR B N 1
ATOM 4672 C CA . THR B 1 199 ? -12.758 7.52 23.328 1 97 199 THR B CA 1
ATOM 4673 C C . THR B 1 199 ? -12.797 6.938 24.75 1 97 199 THR B C 1
ATOM 4675 O O . THR B 1 199 ? -13.812 6.359 25.156 1 97 199 THR B O 1
ATOM 4678 N N . LEU B 1 200 ? -11.734 7.145 25.422 1 95.56 200 LEU B N 1
ATOM 4679 C CA . LEU B 1 200 ? -11.664 6.68 26.797 1 95.56 200 LEU B CA 1
ATOM 4680 C C . LEU B 1 200 ? -12.102 7.781 27.766 1 95.56 200 LEU B C 1
ATOM 4682 O O . LEU B 1 200 ? -12.727 7.5 28.781 1 95.56 200 LEU B O 1
ATOM 4686 N N . GLU B 1 201 ? -11.688 8.953 27.438 1 92.06 201 GLU B N 1
ATOM 4687 C CA . GLU B 1 201 ? -12.086 10.148 28.172 1 92.06 201 GLU B CA 1
ATOM 4688 C C . GLU B 1 201 ? -12.328 11.32 27.234 1 92.06 201 GLU B C 1
ATOM 4690 O O . GLU B 1 201 ? -11.562 11.531 26.281 1 92.06 201 GLU B O 1
ATOM 4695 N N . GLN B 1 202 ? -13.422 11.992 27.531 1 91.12 202 GLN B N 1
ATOM 4696 C CA . GLN B 1 202 ? -13.727 13.188 26.75 1 91.12 202 GLN B CA 1
ATOM 4697 C C . GLN B 1 202 ? -13.617 14.445 27.609 1 91.12 202 GLN B C 1
ATOM 4699 O O . GLN B 1 202 ? -13.953 14.422 28.797 1 91.12 202 GLN B O 1
ATOM 4704 N N . SER B 1 203 ? -13.094 15.43 26.922 1 85.25 203 SER B N 1
ATOM 4705 C CA . SER B 1 203 ? -12.969 16.688 27.656 1 85.25 203 SER B CA 1
ATOM 4706 C C . SER B 1 203 ? -14.336 17.219 28.062 1 85.25 203 SER B C 1
ATOM 4708 O O . SER B 1 203 ? -15.281 17.172 27.281 1 85.25 203 SER B O 1
ATOM 4710 N N . ASP B 1 204 ? -14.359 17.734 29.203 1 84.69 204 ASP B N 1
ATOM 4711 C CA . ASP B 1 204 ? -15.586 18.359 29.688 1 84.69 204 ASP B CA 1
ATOM 4712 C C . ASP B 1 204 ? -15.688 19.812 29.203 1 84.69 204 ASP B C 1
ATOM 4714 O O . ASP B 1 204 ? -16.734 20.438 29.359 1 84.69 204 ASP B O 1
ATOM 4718 N N . SER B 1 205 ? -14.625 20.234 28.688 1 82.94 205 SER B N 1
ATOM 4719 C CA . SER B 1 205 ? -14.609 21.625 28.219 1 82.94 205 SER B CA 1
ATOM 4720 C C . SER B 1 205 ? -15.375 21.766 26.906 1 82.94 205 SER B C 1
ATOM 4722 O O . SER B 1 205 ? -15.703 20.766 26.266 1 82.94 205 SER B O 1
ATOM 4724 N N . PRO B 1 206 ? -15.68 23.094 26.719 1 84.56 206 PRO B N 1
ATOM 4725 C CA . PRO B 1 206 ? -16.188 23.297 25.359 1 84.56 206 PRO B CA 1
ATOM 4726 C C . PRO B 1 206 ? -15.172 22.875 24.297 1 84.56 206 PRO B C 1
ATOM 4728 O O . PRO B 1 206 ? -13.961 23.016 24.5 1 84.56 206 PRO B O 1
ATOM 4731 N N . GLY B 1 207 ? -15.695 22.281 23.234 1 87.88 207 GLY B N 1
ATOM 4732 C CA . GLY B 1 207 ? -14.82 21.844 22.156 1 87.88 207 GLY B CA 1
ATOM 4733 C C . GLY B 1 207 ? -14.648 20.344 22.109 1 87.88 207 GLY B C 1
ATOM 4734 O O . GLY B 1 207 ? -15.562 19.594 22.484 1 87.88 207 GLY B O 1
ATOM 4735 N N . GLY B 1 208 ? -13.508 19.922 21.531 1 87.62 208 GLY B N 1
ATOM 4736 C CA . GLY B 1 208 ? -13.281 18.484 21.391 1 87.62 208 GLY B CA 1
ATOM 4737 C C . GLY B 1 208 ? -14.25 17.812 20.438 1 87.62 208 GLY B C 1
ATOM 4738 O O . GLY B 1 208 ? -14.508 16.625 20.547 1 87.62 208 GLY B O 1
ATOM 4739 N N . TRP B 1 209 ? -14.758 18.656 19.578 1 92.5 209 TRP B N 1
ATOM 4740 C CA . TRP B 1 209 ? -15.688 18.141 18.578 1 92.5 209 TRP B CA 1
ATOM 4741 C C . TRP B 1 209 ? -14.938 17.562 17.375 1 92.5 209 TRP B C 1
ATOM 4743 O O . TRP B 1 209 ? -13.969 18.141 16.891 1 92.5 209 TRP B O 1
ATOM 4753 N N . ASN B 1 210 ? -15.438 16.391 17.016 1 94.5 210 ASN B N 1
ATOM 4754 C CA . ASN B 1 210 ? -14.898 15.82 15.789 1 94.5 210 ASN B CA 1
ATOM 4755 C C . ASN B 1 210 ? -15.414 16.562 14.562 1 94.5 210 ASN B C 1
ATOM 4757 O O . ASN B 1 210 ? -16.578 16.938 14.508 1 94.5 210 ASN B O 1
ATOM 4761 N N . LEU B 1 211 ? -14.539 16.766 13.68 1 96.06 211 LEU B N 1
ATOM 4762 C CA . LEU B 1 211 ? -14.875 17.203 12.328 1 96.06 211 LEU B CA 1
ATOM 4763 C C . LEU B 1 211 ? -14.625 16.094 11.32 1 96.06 211 LEU B C 1
ATOM 4765 O O . LEU B 1 211 ? -13.617 15.383 11.398 1 96.06 211 LEU B O 1
ATOM 4769 N N . LEU B 1 212 ? -15.578 15.898 10.398 1 97.69 212 LEU B N 1
ATOM 4770 C CA . LEU B 1 212 ? -15.422 14.875 9.367 1 97.69 212 LEU B CA 1
ATOM 4771 C C . LEU B 1 212 ? -16.047 15.328 8.055 1 97.69 212 LEU B C 1
ATOM 4773 O O . LEU B 1 212 ? -17.125 15.906 8.039 1 97.69 212 LEU B O 1
ATOM 4777 N N . SER B 1 213 ? -15.32 15.148 6.992 1 98.44 213 SER B N 1
ATOM 4778 C CA . SER B 1 213 ? -15.812 15.469 5.656 1 98.44 213 SER B CA 1
ATOM 4779 C C . SER B 1 213 ? -15.484 14.359 4.664 1 98.44 213 SER B C 1
ATOM 4781 O O . SER B 1 213 ? -14.383 13.812 4.672 1 98.44 213 SER B O 1
ATOM 4783 N N . ASP B 1 214 ? -16.516 13.922 3.822 1 98.75 214 ASP B N 1
ATOM 4784 C CA . ASP B 1 214 ? -16.25 12.992 2.723 1 98.75 214 ASP B CA 1
ATOM 4785 C C . ASP B 1 214 ? -15.492 13.68 1.595 1 98.75 214 ASP B C 1
ATOM 4787 O O . ASP B 1 214 ? -16.094 14.352 0.75 1 98.75 214 ASP B O 1
ATOM 4791 N N . ALA B 1 215 ? -14.258 13.438 1.575 1 98.88 215 ALA B N 1
ATOM 4792 C CA . ALA B 1 215 ? -13.398 14.148 0.642 1 98.88 215 ALA B CA 1
ATOM 4793 C C . ALA B 1 215 ? -13.609 13.664 -0.789 1 98.88 215 ALA B C 1
ATOM 4795 O O . ALA B 1 215 ? -13.258 14.359 -1.745 1 98.88 215 ALA B O 1
ATOM 4796 N N . PHE B 1 216 ? -14.156 12.461 -1.007 1 98.81 216 PHE B N 1
ATOM 4797 C CA . PHE B 1 216 ? -14.539 12.047 -2.35 1 98.81 216 PHE B CA 1
ATOM 4798 C C . PHE B 1 216 ? -15.695 12.891 -2.865 1 98.81 216 PHE B C 1
ATOM 4800 O O . PHE B 1 216 ? -15.727 13.266 -4.039 1 98.81 216 PHE B O 1
ATOM 4807 N N . HIS B 1 217 ? -16.625 13.164 -1.984 1 98.81 217 HIS B N 1
ATOM 4808 C CA . HIS B 1 217 ? -17.688 14.086 -2.352 1 98.81 217 HIS B CA 1
ATOM 4809 C C . HIS B 1 217 ? -17.141 15.461 -2.695 1 98.81 217 HIS B C 1
ATOM 4811 O O . HIS B 1 217 ? -17.547 16.062 -3.691 1 98.81 217 HIS B O 1
ATOM 4817 N N . VAL B 1 218 ? -16.25 15.93 -1.889 1 98.81 218 VAL B N 1
ATOM 4818 C CA . VAL B 1 218 ? -15.609 17.219 -2.133 1 98.81 218 VAL B CA 1
ATOM 4819 C C . VAL B 1 218 ? -14.914 17.203 -3.49 1 98.81 218 VAL B C 1
ATOM 4821 O O . VAL B 1 218 ? -14.992 18.172 -4.246 1 98.81 218 VAL B O 1
ATOM 4824 N N . ALA B 1 219 ? -14.211 16.141 -3.809 1 98.81 219 ALA B N 1
ATOM 4825 C CA . ALA B 1 219 ? -13.555 15.984 -5.105 1 98.81 219 ALA B CA 1
ATOM 4826 C C . ALA B 1 219 ? -14.578 15.992 -6.238 1 98.81 219 ALA B C 1
ATOM 4828 O O . ALA B 1 219 ? -14.32 16.547 -7.309 1 98.81 219 ALA B O 1
ATOM 4829 N N . ASP B 1 220 ? -15.734 15.336 -5.996 1 98.62 220 ASP B N 1
ATOM 4830 C CA . ASP B 1 220 ? -16.812 15.406 -6.977 1 98.62 220 ASP B CA 1
ATOM 4831 C C . ASP B 1 220 ? -17.203 16.859 -7.258 1 98.62 220 ASP B C 1
ATOM 4833 O O . ASP B 1 220 ? -17.375 17.25 -8.414 1 98.62 220 ASP B O 1
ATOM 4837 N N . LEU B 1 221 ? -17.359 17.625 -6.188 1 98.5 221 LEU B N 1
ATOM 4838 C CA . LEU B 1 221 ? -17.719 19.031 -6.32 1 98.5 221 LEU B CA 1
ATOM 4839 C C . LEU B 1 221 ? -16.672 19.797 -7.125 1 98.5 221 LEU B C 1
ATOM 4841 O O . LEU B 1 221 ? -17.016 20.594 -8 1 98.5 221 LEU B O 1
ATOM 4845 N N . LEU B 1 222 ? -15.438 19.562 -6.828 1 98.38 222 LEU B N 1
ATOM 4846 C CA . LEU B 1 222 ? -14.352 20.203 -7.559 1 98.38 222 LEU B CA 1
ATOM 4847 C C . LEU B 1 222 ? -14.398 19.828 -9.039 1 98.38 222 LEU B C 1
ATOM 4849 O O . LEU B 1 222 ? -14.289 20.703 -9.906 1 98.38 222 LEU B O 1
ATOM 4853 N N . ARG B 1 223 ? -14.539 18.562 -9.258 1 97.62 223 ARG B N 1
ATOM 4854 C CA . ARG B 1 223 ? -14.57 18.062 -10.633 1 97.62 223 ARG B CA 1
ATOM 4855 C C . ARG B 1 223 ? -15.688 18.719 -11.43 1 97.62 223 ARG B C 1
ATOM 4857 O O . ARG B 1 223 ? -15.5 19.047 -12.609 1 97.62 223 ARG B O 1
ATOM 4864 N N . GLN B 1 224 ? -16.781 18.969 -10.852 1 98.06 224 GLN B N 1
ATOM 4865 C CA . GLN B 1 224 ? -17.969 19.516 -11.508 1 98.06 224 GLN B CA 1
ATOM 4866 C C . GLN B 1 224 ? -17.891 21.031 -11.625 1 98.06 224 GLN B C 1
ATOM 4868 O O . GLN B 1 224 ? -18.172 21.594 -12.688 1 98.06 224 GLN B O 1
ATOM 4873 N N . ARG B 1 225 ? -17.438 21.719 -10.578 1 98.25 225 ARG B N 1
ATOM 4874 C CA . ARG B 1 225 ? -17.578 23.156 -10.484 1 98.25 225 ARG B CA 1
ATOM 4875 C C . ARG B 1 225 ? -16.266 23.859 -10.812 1 98.25 225 ARG B C 1
ATOM 4877 O O . ARG B 1 225 ? -16.25 25.016 -11.234 1 98.25 225 ARG B O 1
ATOM 4884 N N . HIS B 1 226 ? -15.203 23.219 -10.57 1 98.12 226 HIS B N 1
ATOM 4885 C CA . HIS B 1 226 ? -13.875 23.781 -10.766 1 98.12 226 HIS B CA 1
ATOM 4886 C C . HIS B 1 226 ? -12.922 22.766 -11.383 1 98.12 226 HIS B C 1
ATOM 4888 O O . HIS B 1 226 ? -11.898 22.422 -10.789 1 98.12 226 HIS B O 1
ATOM 4894 N N . PRO B 1 227 ? -13.156 22.359 -12.641 1 98.31 227 PRO B N 1
ATOM 4895 C CA . PRO B 1 227 ? -12.414 21.234 -13.242 1 98.31 227 PRO B CA 1
ATOM 4896 C C . PRO B 1 227 ? -10.914 21.5 -13.305 1 98.31 227 PRO B C 1
ATOM 4898 O O . PRO B 1 227 ? -10.117 20.562 -13.219 1 98.31 227 PRO B O 1
ATOM 4901 N N . SER B 1 228 ? -10.508 22.734 -13.453 1 98.5 228 SER B N 1
ATOM 4902 C CA . SER B 1 228 ? -9.086 23.047 -13.477 1 98.5 228 SER B CA 1
ATOM 4903 C C . SER B 1 228 ? -8.43 22.75 -12.133 1 98.5 228 SER B C 1
ATOM 4905 O O . SER B 1 228 ? -7.328 22.203 -12.07 1 98.5 228 SER B O 1
ATOM 4907 N N . ALA B 1 229 ? -9.094 23.109 -11.062 1 98.38 229 ALA B N 1
ATOM 4908 C CA . ALA B 1 229 ? -8.578 22.844 -9.727 1 98.38 229 ALA B CA 1
ATOM 4909 C C . ALA B 1 229 ? -8.484 21.344 -9.469 1 98.38 229 ALA B C 1
ATOM 4911 O O . ALA B 1 229 ? -7.508 20.859 -8.891 1 98.38 229 ALA B O 1
ATOM 4912 N N . PHE B 1 230 ? -9.531 20.672 -10 1 98.62 230 PHE B N 1
ATOM 4913 C CA . PHE B 1 230 ? -9.516 19.219 -9.875 1 98.62 230 PHE B CA 1
ATOM 4914 C C . PHE B 1 230 ? -8.305 18.625 -10.586 1 98.62 230 PHE B C 1
ATOM 4916 O O . PHE B 1 230 ? -7.598 17.797 -10.016 1 98.62 230 PHE B O 1
ATOM 4923 N N . ARG B 1 231 ? -8.094 19.047 -11.734 1 98.25 231 ARG B N 1
ATOM 4924 C CA . ARG B 1 231 ? -6.969 18.547 -12.523 1 98.25 231 ARG B CA 1
ATOM 4925 C C . ARG B 1 231 ? -5.641 18.828 -11.828 1 98.25 231 ARG B C 1
ATOM 4927 O O . ARG B 1 231 ? -4.797 17.938 -11.703 1 98.25 231 ARG B O 1
ATOM 4934 N N . VAL B 1 232 ? -5.469 19.984 -11.32 1 98.56 232 VAL B N 1
ATOM 4935 C CA . VAL B 1 232 ? -4.234 20.391 -10.656 1 98.56 232 VAL B CA 1
ATOM 4936 C C . VAL B 1 232 ? -3.996 19.516 -9.43 1 98.56 232 VAL B C 1
ATOM 4938 O O . VAL B 1 232 ? -2.891 19 -9.227 1 98.56 232 VAL B O 1
ATOM 4941 N N . LEU B 1 233 ? -5.039 19.281 -8.68 1 98.62 233 LEU B N 1
ATOM 4942 C CA . LEU B 1 233 ? -4.906 18.547 -7.426 1 98.62 233 LEU B CA 1
ATOM 4943 C C . LEU B 1 233 ? -4.766 17.047 -7.688 1 98.62 233 LEU B C 1
ATOM 4945 O O . LEU B 1 233 ? -4.348 16.297 -6.805 1 98.62 233 LEU B O 1
ATOM 4949 N N . SER B 1 234 ? -5.145 16.562 -8.898 1 97.94 234 SER B N 1
ATOM 4950 C CA . SER B 1 234 ? -5.062 15.141 -9.219 1 97.94 234 SER B CA 1
ATOM 4951 C C . SER B 1 234 ? -3.783 14.82 -9.977 1 97.94 234 SER B C 1
ATOM 4953 O O . SER B 1 234 ? -3.424 13.648 -10.125 1 97.94 234 SER B O 1
ATOM 4955 N N . GLU B 1 235 ? -3.082 15.859 -10.375 1 96.69 235 GLU B N 1
ATOM 4956 C CA . GLU B 1 235 ? -1.949 15.586 -11.258 1 96.69 235 GLU B CA 1
ATOM 4957 C C . GLU B 1 235 ? -0.638 16.047 -10.633 1 96.69 235 GLU B C 1
ATOM 4959 O O . GLU B 1 235 ? 0.437 15.578 -11 1 96.69 235 GLU B O 1
ATOM 4964 N N . THR B 1 236 ? -0.671 17.016 -9.719 1 97.69 236 THR B N 1
ATOM 4965 C CA . THR B 1 236 ? 0.546 17.578 -9.156 1 97.69 236 THR B CA 1
ATOM 4966 C C . THR B 1 236 ? 1.038 16.75 -7.977 1 97.69 236 THR B C 1
ATOM 4968 O O . THR B 1 236 ? 0.375 16.672 -6.941 1 97.69 236 THR B O 1
ATOM 4971 N N . PRO B 1 237 ? 2.178 16.125 -8.109 1 96.88 237 PRO B N 1
ATOM 4972 C CA . PRO B 1 237 ? 2.697 15.367 -6.965 1 96.88 237 PRO B CA 1
ATOM 4973 C C . PRO B 1 237 ? 3.174 16.281 -5.832 1 96.88 237 PRO B C 1
ATOM 4975 O O . PRO B 1 237 ? 3.766 17.328 -6.086 1 96.88 237 PRO B O 1
ATOM 4978 N N . VAL B 1 238 ? 2.82 15.906 -4.68 1 97.25 238 VAL B N 1
ATOM 4979 C CA . VAL B 1 238 ? 3.209 16.594 -3.451 1 97.25 238 VAL B CA 1
ATOM 4980 C C . VAL B 1 238 ? 4.023 15.648 -2.568 1 97.25 238 VAL B C 1
ATOM 4982 O O . VAL B 1 238 ? 3.725 14.453 -2.486 1 97.25 238 VAL B O 1
ATOM 4985 N N . ASP B 1 239 ? 5.086 16.172 -1.936 1 96.69 239 ASP B N 1
ATOM 4986 C CA . ASP B 1 239 ? 5.832 15.383 -0.963 1 96.69 239 ASP B CA 1
ATOM 4987 C C . ASP B 1 239 ? 5.18 15.445 0.416 1 96.69 239 ASP B C 1
ATOM 4989 O O . ASP B 1 239 ? 5.074 16.516 1.01 1 96.69 239 ASP B O 1
ATOM 4993 N N . TRP B 1 240 ? 4.742 14.352 0.869 1 97.5 240 TRP B N 1
ATOM 4994 C CA . TRP B 1 240 ? 4.27 14.188 2.24 1 97.5 240 TRP B CA 1
ATOM 4995 C C . TRP B 1 240 ? 5.336 13.531 3.111 1 97.5 240 TRP B C 1
ATOM 4997 O O . TRP B 1 240 ? 5.93 12.523 2.723 1 97.5 240 TRP B O 1
ATOM 5007 N N . ALA B 1 241 ? 5.586 14.109 4.297 1 96.38 241 ALA B N 1
ATOM 5008 C CA . ALA B 1 241 ? 6.711 13.578 5.062 1 96.38 241 ALA B CA 1
ATOM 5009 C C . ALA B 1 241 ? 6.418 13.609 6.559 1 96.38 241 ALA B C 1
ATOM 5011 O O . ALA B 1 241 ? 5.578 14.383 7.02 1 96.38 241 ALA B O 1
ATOM 5012 N N . ASP B 1 242 ? 7.027 12.797 7.27 1 94.38 242 ASP B N 1
ATOM 5013 C CA . ASP B 1 242 ? 7.055 12.711 8.727 1 94.38 242 ASP B CA 1
ATOM 5014 C C . ASP B 1 242 ? 8.43 12.281 9.227 1 94.38 242 ASP B C 1
ATOM 5016 O O . ASP B 1 242 ? 8.898 11.188 8.906 1 94.38 242 ASP B O 1
ATOM 5020 N N . ILE B 1 243 ? 9.07 13.164 9.852 1 93.5 243 ILE B N 1
ATOM 5021 C CA . ILE B 1 243 ? 10.406 12.93 10.391 1 93.5 243 ILE B CA 1
ATOM 5022 C C . ILE B 1 243 ? 10.367 12.984 11.914 1 93.5 243 ILE B C 1
ATOM 5024 O O . ILE B 1 243 ? 9.859 13.945 12.492 1 93.5 243 ILE B O 1
ATOM 5028 N N . GLY B 1 244 ? 10.828 11.969 12.555 1 90.56 244 GLY B N 1
ATOM 5029 C CA . GLY B 1 244 ? 10.836 11.969 14.008 1 90.56 244 GLY B CA 1
ATOM 5030 C C . GLY B 1 244 ? 11.305 10.656 14.602 1 90.56 244 GLY B C 1
ATOM 5031 O O . GLY B 1 244 ? 12.07 9.922 13.977 1 90.56 244 GLY B O 1
ATOM 5032 N N . SER B 1 245 ? 11.062 10.523 15.836 1 89.56 245 SER B N 1
ATOM 5033 C CA . SER B 1 245 ? 11.391 9.305 16.562 1 89.56 245 SER B CA 1
ATOM 5034 C C . SER B 1 245 ? 10.312 8.969 17.594 1 89.56 245 SER B C 1
ATOM 5036 O O . SER B 1 245 ? 9.766 9.867 18.234 1 89.56 245 SER B O 1
ATOM 5038 N N . ASP B 1 246 ? 10.008 7.75 17.609 1 85.56 246 ASP B N 1
ATOM 5039 C CA . ASP B 1 246 ? 9.047 7.242 18.594 1 85.56 246 ASP B CA 1
ATOM 5040 C C . ASP B 1 246 ? 9.406 5.82 19.031 1 85.56 246 ASP B C 1
ATOM 5042 O O . ASP B 1 246 ? 9.773 4.988 18.188 1 85.56 246 ASP B O 1
ATOM 5046 N N . HIS B 1 247 ? 9.273 5.543 20.312 1 81.81 247 HIS B N 1
ATOM 5047 C CA . HIS B 1 247 ? 9.516 4.227 20.891 1 81.81 247 HIS B CA 1
ATOM 5048 C C . HIS B 1 247 ? 10.82 3.629 20.375 1 81.81 247 HIS B C 1
ATOM 5050 O O . HIS B 1 247 ? 10.852 2.473 19.953 1 81.81 247 HIS B O 1
ATOM 5056 N N . GLY B 1 248 ? 11.836 4.449 20.25 1 84.5 248 GLY B N 1
ATOM 5057 C CA . GLY B 1 248 ? 13.164 3.982 19.875 1 84.5 248 GLY B CA 1
ATOM 5058 C C . GLY B 1 248 ? 13.344 3.84 18.375 1 84.5 248 GLY B C 1
ATOM 5059 O O . GLY B 1 248 ? 14.422 3.455 17.922 1 84.5 248 GLY B O 1
ATOM 5060 N N . LEU B 1 249 ? 12.336 4.133 17.672 1 90 249 LEU B N 1
ATOM 5061 C CA . LEU B 1 249 ? 12.422 4.047 16.219 1 90 249 LEU B CA 1
ATOM 5062 C C . LEU B 1 249 ? 12.523 5.438 15.602 1 90 249 LEU B C 1
ATOM 5064 O O . LEU B 1 249 ? 11.648 6.285 15.82 1 90 249 LEU B O 1
ATOM 5068 N N . SER B 1 250 ? 13.602 5.691 14.922 1 93.25 250 SER B N 1
ATOM 5069 C CA . SER B 1 250 ? 13.727 6.91 14.133 1 93.25 250 SER B CA 1
ATOM 5070 C C . SER B 1 250 ? 13.195 6.711 12.711 1 93.25 250 SER B C 1
ATOM 5072 O O . SER B 1 250 ? 13.414 5.656 12.109 1 93.25 250 SER B O 1
ATOM 5074 N N . PHE B 1 251 ? 12.562 7.703 12.227 1 94.94 251 PHE B N 1
ATOM 5075 C CA . PHE B 1 251 ? 11.969 7.535 10.906 1 94.94 251 PHE B CA 1
ATOM 5076 C C . PHE B 1 251 ? 12.039 8.836 10.109 1 94.94 251 PHE B C 1
ATOM 5078 O O . PHE B 1 251 ? 12.109 9.922 10.688 1 94.94 251 PHE B O 1
ATOM 5085 N N . HIS B 1 252 ? 12.148 8.742 8.875 1 96.12 252 HIS B N 1
ATOM 5086 C CA . HIS B 1 252 ? 12.023 9.758 7.84 1 96.12 252 HIS B CA 1
ATOM 5087 C C . HIS B 1 252 ? 11.156 9.266 6.688 1 96.12 252 HIS B C 1
ATOM 5089 O O . HIS B 1 252 ? 11.672 8.898 5.629 1 96.12 252 HIS B O 1
ATOM 5095 N N . ASN B 1 253 ? 9.836 9.258 6.93 1 96.62 253 ASN B N 1
ATOM 5096 C CA . ASN B 1 253 ? 8.867 8.773 5.953 1 96.62 253 ASN B CA 1
ATOM 5097 C C . ASN B 1 253 ? 8.57 9.828 4.891 1 96.62 253 ASN B C 1
ATOM 5099 O O . ASN B 1 253 ? 8.344 10.992 5.211 1 96.62 253 ASN B O 1
ATOM 5103 N N . ILE B 1 254 ? 8.625 9.453 3.641 1 97.12 254 ILE B N 1
ATOM 5104 C CA . ILE B 1 254 ? 8.258 10.344 2.545 1 97.12 254 ILE B CA 1
ATOM 5105 C C . ILE B 1 254 ? 7.453 9.57 1.5 1 97.12 254 ILE B C 1
ATOM 5107 O O . ILE B 1 254 ? 7.797 8.438 1.161 1 97.12 254 ILE B O 1
ATOM 5111 N N . TRP B 1 255 ? 6.41 10.117 1.046 1 97.44 255 TRP B N 1
ATOM 5112 C CA . TRP B 1 255 ? 5.66 9.625 -0.102 1 97.44 255 TRP B CA 1
ATOM 5113 C C . TRP B 1 255 ? 5.238 10.766 -1.016 1 97.44 255 TRP B C 1
ATOM 5115 O O . TRP B 1 255 ? 4.715 11.781 -0.548 1 97.44 255 TRP B O 1
ATOM 5125 N N . ARG B 1 256 ? 5.504 10.625 -2.268 1 96.94 256 ARG B N 1
ATOM 5126 C CA . ARG B 1 256 ? 5.152 11.648 -3.248 1 96.94 256 ARG B CA 1
ATOM 5127 C C . ARG B 1 256 ? 3.92 11.242 -4.051 1 96.94 256 ARG B C 1
ATOM 5129 O O . ARG B 1 256 ? 3.949 10.25 -4.781 1 96.94 256 ARG B O 1
ATOM 5136 N N . ALA B 1 257 ? 2.824 11.953 -3.914 1 96.94 257 ALA B N 1
ATOM 5137 C CA . ALA B 1 257 ? 1.563 11.695 -4.605 1 96.94 257 ALA B CA 1
ATOM 5138 C C . ALA B 1 257 ? 0.652 12.914 -4.555 1 96.94 257 ALA B C 1
ATOM 5140 O O . ALA B 1 257 ? 0.783 13.766 -3.668 1 96.94 257 ALA B O 1
ATOM 5141 N N . PRO B 1 258 ? -0.286 13.055 -5.496 1 97.88 258 PRO B N 1
ATOM 5142 C CA . PRO B 1 258 ? -1.204 14.195 -5.477 1 97.88 258 PRO B CA 1
ATOM 5143 C C . PRO B 1 258 ? -2.189 14.141 -4.309 1 97.88 258 PRO B C 1
ATOM 5145 O O . PRO B 1 258 ? -2.232 13.148 -3.58 1 97.88 258 PRO B O 1
ATOM 5148 N N . VAL B 1 259 ? -2.867 15.211 -4.152 1 98.69 259 VAL B N 1
ATOM 5149 C CA . VAL B 1 259 ? -3.902 15.305 -3.129 1 98.69 259 VAL B CA 1
ATOM 5150 C C . VAL B 1 259 ? -5.051 14.359 -3.469 1 98.69 259 VAL B C 1
ATOM 5152 O O . VAL B 1 259 ? -5.488 13.578 -2.623 1 98.69 259 VAL B O 1
ATOM 5155 N N . ILE B 1 260 ? -5.512 14.461 -4.707 1 98.75 260 ILE B N 1
ATOM 5156 C CA . ILE B 1 260 ? -6.574 13.594 -5.191 1 98.75 260 ILE B CA 1
ATOM 5157 C C . ILE B 1 260 ? -5.984 12.5 -6.086 1 98.75 260 ILE B C 1
ATOM 5159 O O . ILE B 1 260 ? -5.48 12.789 -7.172 1 98.75 260 ILE B O 1
ATOM 5163 N N . ASN B 1 261 ? -6.047 11.289 -5.641 1 97.75 261 ASN B N 1
ATOM 5164 C CA . ASN B 1 261 ? -5.531 10.172 -6.422 1 97.75 261 ASN B CA 1
ATOM 5165 C C . ASN B 1 261 ? -6.656 9.406 -7.113 1 97.75 261 ASN B C 1
ATOM 5167 O O . ASN B 1 261 ? -7.621 8.992 -6.465 1 97.75 261 ASN B O 1
ATOM 5171 N N . VAL B 1 262 ? -6.496 9.195 -8.375 1 95.5 262 VAL B N 1
ATOM 5172 C CA . VAL B 1 262 ? -7.469 8.461 -9.172 1 95.5 262 VAL B CA 1
ATOM 5173 C C . VAL B 1 262 ? -6.766 7.344 -9.945 1 95.5 262 VAL B C 1
ATOM 5175 O O . VAL B 1 262 ? -5.57 7.441 -10.234 1 95.5 262 VAL B O 1
ATOM 5178 N N . ASP B 1 263 ? -7.477 6.27 -10.156 1 89 263 ASP B N 1
ATOM 5179 C CA . ASP B 1 263 ? -6.895 5.211 -10.977 1 89 263 ASP B CA 1
ATOM 5180 C C . ASP B 1 263 ? -7.094 5.492 -12.461 1 89 263 ASP B C 1
ATOM 5182 O O . ASP B 1 263 ? -7.527 6.582 -12.844 1 89 263 ASP B O 1
ATOM 5186 N N . ALA B 1 264 ? -6.719 4.52 -13.305 1 82.12 264 ALA B N 1
ATOM 5187 C CA . ALA B 1 264 ? -6.734 4.699 -14.758 1 82.12 264 ALA B CA 1
ATOM 5188 C C . ALA B 1 264 ? -8.156 4.918 -15.266 1 82.12 264 ALA B C 1
ATOM 5190 O O . ALA B 1 264 ? -8.352 5.527 -16.312 1 82.12 264 ALA B O 1
ATOM 5191 N N . SER B 1 265 ? -9.141 4.449 -14.492 1 83.38 265 SER B N 1
ATOM 5192 C CA . SER B 1 265 ? -10.531 4.586 -14.914 1 83.38 265 SER B CA 1
ATOM 5193 C C . SER B 1 265 ? -11.156 5.852 -14.336 1 83.38 265 SER B C 1
ATOM 5195 O O . SER B 1 265 ? -12.328 6.148 -14.602 1 83.38 265 SER B O 1
ATOM 5197 N N . GLY B 1 266 ? -10.391 6.57 -13.562 1 88.44 266 GLY B N 1
ATOM 5198 C CA . GLY B 1 266 ? -10.883 7.816 -12.992 1 88.44 266 GLY B CA 1
ATOM 5199 C C . GLY B 1 266 ? -11.547 7.629 -11.641 1 88.44 266 GLY B C 1
ATOM 5200 O O . GLY B 1 266 ? -12.055 8.586 -11.055 1 88.44 266 GLY B O 1
ATOM 5201 N N . ARG B 1 267 ? -11.531 6.441 -11.148 1 92.12 267 ARG B N 1
ATOM 5202 C CA . ARG B 1 267 ? -12.109 6.195 -9.828 1 92.12 267 ARG B CA 1
ATOM 5203 C C . ARG B 1 267 ? -11.172 6.68 -8.727 1 92.12 267 ARG B C 1
ATOM 5205 O O . ARG B 1 267 ? -9.953 6.52 -8.82 1 92.12 267 ARG B O 1
ATOM 5212 N N . TYR B 1 268 ? -11.758 7.207 -7.66 1 97.56 268 TYR B N 1
ATOM 5213 C CA . TYR B 1 268 ? -10.969 7.719 -6.551 1 97.56 268 TYR B CA 1
ATOM 5214 C C . TYR B 1 268 ? -10.266 6.59 -5.812 1 97.56 268 TYR B C 1
ATOM 5216 O O . TYR B 1 268 ? -10.875 5.559 -5.512 1 97.56 268 TYR B O 1
ATOM 5224 N N . GLN B 1 269 ? -9.016 6.785 -5.574 1 96.12 269 GLN B N 1
ATOM 5225 C CA . GLN B 1 269 ? -8.227 5.812 -4.828 1 96.12 269 GLN B CA 1
ATOM 5226 C C . GLN B 1 269 ? -7.953 6.293 -3.406 1 96.12 269 GLN B C 1
ATOM 5228 O O . GLN B 1 269 ? -8.086 5.527 -2.449 1 96.12 269 GLN B O 1
ATOM 5233 N N . ARG B 1 270 ? -7.512 7.508 -3.266 1 97.94 270 ARG B N 1
ATOM 5234 C CA . ARG B 1 270 ? -7.273 8.047 -1.93 1 97.94 270 ARG B CA 1
ATOM 5235 C C . ARG B 1 270 ? -7.117 9.562 -1.967 1 97.94 270 ARG B C 1
ATOM 5237 O O . ARG B 1 270 ? -6.883 10.141 -3.029 1 97.94 270 ARG B O 1
ATOM 5244 N N . ILE B 1 271 ? -7.262 10.172 -0.833 1 98.75 271 ILE B N 1
ATOM 5245 C CA . ILE B 1 271 ? -7.016 11.586 -0.562 1 98.75 271 ILE B CA 1
ATOM 5246 C C . ILE B 1 271 ? -5.789 11.734 0.334 1 98.75 271 ILE B C 1
ATOM 5248 O O . ILE B 1 271 ? -5.637 11 1.316 1 98.75 271 ILE B O 1
ATOM 5252 N N . ASN B 1 272 ? -4.891 12.562 -0.075 1 98.5 272 ASN B N 1
ATOM 5253 C CA . ASN B 1 272 ? -3.775 12.953 0.777 1 98.5 272 ASN B CA 1
ATOM 5254 C C . ASN B 1 272 ? -3.863 14.422 1.177 1 98.5 272 ASN B C 1
ATOM 5256 O O . ASN B 1 272 ? -3.885 15.305 0.316 1 98.5 272 ASN B O 1
ATOM 5260 N N . HIS B 1 273 ? -3.916 14.578 2.482 1 97 273 HIS B N 1
ATOM 5261 C CA . HIS B 1 273 ? -3.908 15.961 2.959 1 97 273 HIS B CA 1
ATOM 5262 C C . HIS B 1 273 ? -3.566 16.031 4.445 1 97 273 HIS B C 1
ATOM 5264 O O . HIS B 1 273 ? -4.172 15.328 5.258 1 97 273 HIS B O 1
ATOM 5270 N N . SER B 1 274 ? -2.652 16.766 4.758 1 95.81 274 SER B N 1
ATOM 5271 C CA . SER B 1 274 ? -2.268 17.156 6.113 1 95.81 274 SER B CA 1
ATOM 5272 C C . SER B 1 274 ? -1.361 18.375 6.109 1 95.81 274 SER B C 1
ATOM 5274 O O . SER B 1 274 ? -0.323 18.391 5.445 1 95.81 274 SER B O 1
ATOM 5276 N N . ILE B 1 275 ? -1.713 19.359 6.793 1 92.62 275 ILE B N 1
ATOM 5277 C CA . ILE B 1 275 ? -0.924 20.594 6.812 1 92.62 275 ILE B CA 1
ATOM 5278 C C . ILE B 1 275 ? 0.427 20.328 7.473 1 92.62 275 ILE B C 1
ATOM 5280 O O . ILE B 1 275 ? 1.477 20.594 6.887 1 92.62 275 ILE B O 1
ATOM 5284 N N . PRO B 1 276 ? 0.409 19.703 8.602 1 91.88 276 PRO B N 1
ATOM 5285 C CA . PRO B 1 276 ? 1.706 19.484 9.242 1 91.88 276 PRO B CA 1
ATOM 5286 C C . PRO B 1 276 ? 2.594 18.516 8.469 1 91.88 276 PRO B C 1
ATOM 5288 O O . PRO B 1 276 ? 3.822 18.609 8.539 1 91.88 276 PRO B O 1
ATOM 5291 N N . GLN B 1 277 ? 1.996 17.625 7.695 1 94.81 277 GLN B N 1
ATOM 5292 C CA . GLN B 1 277 ? 2.791 16.578 7.07 1 94.81 277 GLN B CA 1
ATOM 5293 C C . GLN B 1 277 ? 3.086 16.906 5.609 1 94.81 277 GLN B C 1
ATOM 5295 O O . GLN B 1 277 ? 3.67 16.078 4.895 1 94.81 277 GLN B O 1
ATOM 5300 N N . ARG B 1 278 ? 2.652 18.016 5.168 1 95.19 278 ARG B N 1
ATOM 5301 C CA . ARG B 1 278 ? 3.113 18.469 3.857 1 95.19 278 ARG B CA 1
ATOM 5302 C C . ARG B 1 278 ? 4.57 18.906 3.914 1 95.19 278 ARG B C 1
ATOM 5304 O O . ARG B 1 278 ? 4.91 19.844 4.641 1 95.19 278 ARG B O 1
ATOM 5311 N N . ASP B 1 279 ? 5.398 18.297 3.15 1 95.44 279 ASP B N 1
ATOM 5312 C CA . ASP B 1 279 ? 6.836 18.547 3.162 1 95.44 279 ASP B CA 1
ATOM 5313 C C . ASP B 1 279 ? 7.148 19.938 2.592 1 95.44 279 ASP B C 1
ATOM 5315 O O . ASP B 1 279 ? 6.352 20.5 1.837 1 95.44 279 ASP B O 1
ATOM 5319 N N . SER B 1 280 ? 8.273 20.516 2.984 1 94.94 280 SER B N 1
ATOM 5320 C CA . SER B 1 280 ? 8.719 21.781 2.414 1 94.94 280 SER B CA 1
ATOM 5321 C C . SER B 1 280 ? 9.414 21.578 1.071 1 94.94 280 SER B C 1
ATOM 5323 O O . SER B 1 280 ? 9.633 22.531 0.323 1 94.94 280 SER B O 1
ATOM 5325 N N . HIS B 1 281 ? 9.875 20.312 0.829 1 95.69 281 HIS B N 1
ATOM 5326 C CA . HIS B 1 281 ? 10.297 20 -0.53 1 95.69 281 HIS B CA 1
ATOM 5327 C C . HIS B 1 281 ? 9.102 19.875 -1.467 1 95.69 281 HIS B C 1
ATOM 5329 O O . HIS B 1 281 ? 8.117 19.203 -1.141 1 95.69 281 HIS B O 1
ATOM 5335 N N . PHE B 1 282 ? 9.109 20.594 -2.486 1 96.69 282 PHE B N 1
ATOM 5336 C CA . PHE B 1 282 ? 8.07 20.578 -3.508 1 96.69 282 PHE B CA 1
ATOM 5337 C C . PHE B 1 282 ? 8.68 20.469 -4.898 1 96.69 282 PHE B C 1
ATOM 5339 O O . PHE B 1 282 ? 8.953 21.484 -5.547 1 96.69 282 PHE B O 1
ATOM 5346 N N . SER B 1 283 ? 8.844 19.25 -5.406 1 94.69 283 SER B N 1
ATOM 5347 C CA . SER B 1 283 ? 9.648 18.953 -6.59 1 94.69 283 SER B CA 1
ATOM 5348 C C . SER B 1 283 ? 8.812 19.031 -7.859 1 94.69 283 SER B C 1
ATOM 5350 O O . SER B 1 283 ? 8.711 18.047 -8.594 1 94.69 283 SER B O 1
ATOM 5352 N N . VAL B 1 284 ? 8.234 20.172 -8.133 1 96.94 284 VAL B N 1
ATOM 5353 C CA . VAL B 1 284 ? 7.492 20.453 -9.359 1 96.94 284 VAL B CA 1
ATOM 5354 C C . VAL B 1 284 ? 7.996 21.734 -9.992 1 96.94 284 VAL B C 1
ATOM 5356 O O . VAL B 1 284 ? 8.672 22.531 -9.344 1 96.94 284 VAL B O 1
ATOM 5359 N N . PRO B 1 285 ? 7.719 21.953 -11.281 1 96.44 285 PRO B N 1
ATOM 5360 C CA . PRO B 1 285 ? 8.062 23.25 -11.883 1 96.44 285 PRO B CA 1
ATOM 5361 C C . PRO B 1 285 ? 7.449 24.422 -11.133 1 96.44 285 PRO B C 1
ATOM 5363 O O . PRO B 1 285 ? 6.305 24.344 -10.672 1 96.44 285 PRO B O 1
ATOM 5366 N N . ALA B 1 286 ? 8.219 25.5 -11.023 1 96.62 286 ALA B N 1
ATOM 5367 C CA . ALA B 1 286 ? 7.828 26.672 -10.234 1 96.62 286 ALA B CA 1
ATOM 5368 C C . ALA B 1 286 ? 6.469 27.203 -10.68 1 96.62 286 ALA B C 1
ATOM 5370 O O . ALA B 1 286 ? 5.684 27.672 -9.859 1 96.62 286 ALA B O 1
ATOM 5371 N N . GLU B 1 287 ? 6.188 27.078 -11.953 1 96.56 287 GLU B N 1
ATOM 5372 C CA . GLU B 1 287 ? 4.965 27.656 -12.508 1 96.56 287 GLU B CA 1
ATOM 5373 C C . GLU B 1 287 ? 3.734 26.875 -12.039 1 96.56 287 GLU B C 1
ATOM 5375 O O . GLU B 1 287 ? 2.607 27.359 -12.164 1 96.56 287 GLU B O 1
ATOM 5380 N N . GLN B 1 288 ? 3.924 25.688 -11.453 1 97.44 288 GLN B N 1
ATOM 5381 C CA . GLN B 1 288 ? 2.807 24.859 -11.023 1 97.44 288 GLN B CA 1
ATOM 5382 C C . GLN B 1 288 ? 2.459 25.125 -9.562 1 97.44 288 GLN B C 1
ATOM 5384 O O . GLN B 1 288 ? 1.414 24.688 -9.078 1 97.44 288 GLN B O 1
ATOM 5389 N N . VAL B 1 289 ? 3.27 25.922 -8.891 1 97.12 289 VAL B N 1
ATOM 5390 C CA . VAL B 1 289 ? 3.166 26.047 -7.445 1 97.12 289 VAL B CA 1
ATOM 5391 C C . VAL B 1 289 ? 1.951 26.906 -7.09 1 97.12 289 VAL B C 1
ATOM 5393 O O . VAL B 1 289 ? 1.081 26.469 -6.328 1 97.12 289 VAL B O 1
ATOM 5396 N N . ARG B 1 290 ? 1.871 28.094 -7.609 1 95.44 290 ARG B N 1
ATOM 5397 C CA . ARG B 1 290 ? 0.774 28.984 -7.246 1 95.44 290 ARG B CA 1
ATOM 5398 C C . ARG B 1 290 ? -0.574 28.375 -7.613 1 95.44 290 ARG B C 1
ATOM 5400 O O . ARG B 1 290 ? -1.49 28.344 -6.789 1 95.44 290 ARG B O 1
ATOM 5407 N N . PRO B 1 291 ? -0.671 27.797 -8.867 1 96.81 291 PRO B N 1
ATOM 5408 C CA . PRO B 1 291 ? -1.938 27.125 -9.188 1 96.81 291 PRO B CA 1
ATOM 5409 C C . PRO B 1 291 ? -2.289 26.031 -8.195 1 96.81 291 PRO B C 1
ATOM 5411 O O . PRO B 1 291 ? -3.463 25.828 -7.863 1 96.81 291 PRO B O 1
ATOM 5414 N N . TRP B 1 292 ? -1.341 25.297 -7.707 1 97.62 292 TRP B N 1
ATOM 5415 C CA . TRP B 1 292 ? -1.603 24.25 -6.734 1 97.62 292 TRP B CA 1
ATOM 5416 C C . TRP B 1 292 ? -2.16 24.828 -5.438 1 97.62 292 TRP B C 1
ATOM 5418 O O . TRP B 1 292 ? -3.148 24.328 -4.898 1 97.62 292 TRP B O 1
ATOM 5428 N N . TYR B 1 293 ? -1.551 25.891 -4.961 1 96.31 293 TYR B N 1
ATOM 5429 C CA . TYR B 1 293 ? -1.993 26.516 -3.721 1 96.31 293 TYR B CA 1
ATOM 5430 C C . TYR B 1 293 ? -3.414 27.047 -3.857 1 96.31 293 TYR B C 1
ATOM 5432 O O . TYR B 1 293 ? -4.215 26.953 -2.924 1 96.31 293 TYR B O 1
ATOM 5440 N N . GLU B 1 294 ? -3.678 27.641 -4.988 1 95.62 294 GLU B N 1
ATOM 5441 C CA . GLU B 1 294 ? -5.023 28.141 -5.23 1 95.62 294 GLU B CA 1
ATOM 5442 C C . GLU B 1 294 ? -6.051 27.016 -5.246 1 95.62 294 GLU B C 1
ATOM 5444 O O . GLU B 1 294 ? -7.121 27.141 -4.648 1 95.62 294 GLU B O 1
ATOM 5449 N N . ALA B 1 295 ? -5.688 25.938 -5.918 1 97.31 295 ALA B N 1
ATOM 5450 C CA . ALA B 1 295 ? -6.574 24.781 -5.961 1 97.31 295 ALA B CA 1
ATOM 5451 C C . ALA B 1 295 ? -6.75 24.172 -4.574 1 97.31 295 ALA B C 1
ATOM 5453 O O . ALA B 1 295 ? -7.859 23.797 -4.191 1 97.31 295 ALA B O 1
ATOM 5454 N N . MET B 1 296 ? -5.66 24.109 -3.83 1 96.38 296 MET B N 1
ATOM 5455 C CA . MET B 1 296 ? -5.703 23.547 -2.486 1 96.38 296 MET B CA 1
ATOM 5456 C C . MET B 1 296 ? -6.586 24.391 -1.569 1 96.38 296 MET B C 1
ATOM 5458 O O . MET B 1 296 ? -7.328 23.844 -0.745 1 96.38 296 MET B O 1
ATOM 5462 N N . ALA B 1 297 ? -6.48 25.688 -1.7 1 94.25 297 ALA B N 1
ATOM 5463 C CA . ALA B 1 297 ? -7.328 26.578 -0.912 1 94.25 297 ALA B CA 1
ATOM 5464 C C . ALA B 1 297 ? -8.805 26.297 -1.161 1 94.25 297 ALA B C 1
ATOM 5466 O O . ALA B 1 297 ? -9.609 26.281 -0.224 1 94.25 297 ALA B O 1
ATOM 5467 N N . LEU B 1 298 ? -9.117 26.109 -2.391 1 94.56 298 LEU B N 1
ATOM 5468 C CA . LEU B 1 298 ? -10.492 25.781 -2.75 1 94.56 298 LEU B CA 1
ATOM 5469 C C . LEU B 1 298 ? -10.922 24.453 -2.137 1 94.56 298 LEU B C 1
ATOM 5471 O O . LEU B 1 298 ? -12.016 24.344 -1.58 1 94.56 298 LEU B O 1
ATOM 5475 N N . PHE B 1 299 ? -10.102 23.484 -2.246 1 97.06 299 PHE B N 1
ATOM 5476 C CA . PHE B 1 299 ? -10.375 22.172 -1.675 1 97.06 299 PHE B CA 1
ATOM 5477 C C . PHE B 1 299 ? -10.648 22.281 -0.178 1 97.06 299 PHE B C 1
ATOM 5479 O O . PHE B 1 299 ? -11.625 21.719 0.325 1 97.06 299 PHE B O 1
ATOM 5486 N N . MET B 1 300 ? -9.773 22.953 0.484 1 94.88 300 MET B N 1
ATOM 5487 C CA . MET B 1 300 ? -9.898 23.094 1.934 1 94.88 300 MET B CA 1
ATOM 5488 C C . MET B 1 300 ? -11.195 23.797 2.307 1 94.88 300 MET B C 1
ATOM 5490 O O . MET B 1 300 ? -11.859 23.422 3.266 1 94.88 300 MET B O 1
ATOM 5494 N N . ARG B 1 301 ? -11.461 24.828 1.581 1 94.31 301 ARG B N 1
ATOM 5495 C CA . ARG B 1 301 ? -12.711 25.547 1.827 1 94.31 301 ARG B CA 1
ATOM 5496 C C . ARG B 1 301 ? -13.914 24.641 1.648 1 94.31 301 ARG B C 1
ATOM 5498 O O . ARG B 1 301 ? -14.789 24.578 2.512 1 94.31 301 ARG B O 1
ATOM 5505 N N . LEU B 1 302 ? -13.938 23.922 0.542 1 96.69 302 LEU B N 1
ATOM 5506 C CA . LEU B 1 302 ? -15.055 23.031 0.251 1 96.69 302 LEU B CA 1
ATOM 5507 C C . LEU B 1 302 ? -15.148 21.922 1.29 1 96.69 302 LEU B C 1
ATOM 5509 O O . LEU B 1 302 ? -16.25 21.562 1.723 1 96.69 302 LEU B O 1
ATOM 5513 N N . ALA B 1 303 ? -14.016 21.344 1.671 1 97.25 303 ALA B N 1
ATOM 5514 C CA . ALA B 1 303 ? -14 20.297 2.695 1 97.25 303 ALA B CA 1
ATOM 5515 C C . ALA B 1 303 ? -14.57 20.828 4.012 1 97.25 303 ALA B C 1
ATOM 5517 O O . ALA B 1 303 ? -15.297 20.109 4.707 1 97.25 303 ALA B O 1
ATOM 5518 N N . GLY B 1 304 ? -14.188 22.047 4.352 1 95.44 304 GLY B N 1
ATOM 5519 C CA . GLY B 1 304 ? -14.734 22.672 5.543 1 95.44 304 GLY B CA 1
ATOM 5520 C C . GLY B 1 304 ? -16.234 22.891 5.469 1 95.44 304 GLY B C 1
ATOM 5521 O O . GLY B 1 304 ? -16.953 22.609 6.426 1 95.44 304 GLY B O 1
ATOM 5522 N N . ASP B 1 305 ? -16.703 23.391 4.297 1 96.19 305 ASP B N 1
ATOM 5523 C CA . ASP B 1 305 ? -18.125 23.641 4.086 1 96.19 305 ASP B CA 1
ATOM 5524 C C . ASP B 1 305 ? -18.922 22.344 4.199 1 96.19 305 ASP B C 1
ATOM 5526 O O . ASP B 1 305 ? -20.094 22.375 4.621 1 96.19 305 ASP B O 1
ATOM 5530 N N . GLU B 1 306 ? -18.297 21.25 3.807 1 97.75 306 GLU B N 1
ATOM 5531 C CA . GLU B 1 306 ? -19 19.969 3.754 1 97.75 306 GLU B CA 1
ATOM 5532 C C . GLU B 1 306 ? -18.766 19.156 5.027 1 97.75 306 GLU B C 1
ATOM 5534 O O . GLU B 1 306 ? -19.172 18 5.113 1 97.75 306 GLU B O 1
ATOM 5539 N N . ALA B 1 307 ? -18.125 19.75 6.008 1 97.06 307 ALA B N 1
ATOM 5540 C CA . ALA B 1 307 ? -17.766 19.016 7.219 1 97.06 307 ALA B CA 1
ATOM 5541 C C . ALA B 1 307 ? -18.969 18.844 8.133 1 97.06 307 ALA B C 1
ATOM 5543 O O . ALA B 1 307 ? -19.781 19.75 8.273 1 97.06 307 ALA B O 1
ATOM 5544 N N . CYS B 1 308 ? -19.109 17.719 8.703 1 96.44 308 CYS B N 1
ATOM 5545 C CA . CYS B 1 308 ? -20.031 17.484 9.797 1 96.44 308 CYS B CA 1
ATOM 5546 C C . CYS B 1 308 ? -19.312 17.5 11.141 1 96.44 308 CYS B C 1
ATOM 5548 O O . CYS B 1 308 ? -18.109 17.25 11.203 1 96.44 308 CYS B O 1
ATOM 5550 N N . THR B 1 309 ? -20.047 17.797 12.188 1 94.38 309 THR B N 1
ATOM 5551 C CA . THR B 1 309 ? -19.469 17.906 13.531 1 94.38 309 THR B CA 1
ATOM 5552 C C . THR B 1 309 ? -20.266 17.062 14.516 1 94.38 309 THR B C 1
ATOM 5554 O O . THR B 1 309 ? -21.5 17.031 14.469 1 94.38 309 THR B O 1
ATOM 5557 N N . PHE B 1 310 ? -19.562 16.391 15.336 1 93.94 310 PHE B N 1
ATOM 5558 C CA . PHE B 1 310 ? -20.188 15.609 16.391 1 93.94 310 PHE B CA 1
ATOM 5559 C C . PHE B 1 310 ? -19.188 15.312 17.516 1 93.94 310 PHE B C 1
ATOM 5561 O O . PHE B 1 310 ? -17.984 15.422 17.312 1 93.94 310 PHE B O 1
ATOM 5568 N N . LYS B 1 311 ? -19.672 14.961 18.641 1 93.69 311 LYS B N 1
ATOM 5569 C CA . LYS B 1 311 ? -18.828 14.656 19.781 1 93.69 311 LYS B CA 1
ATOM 5570 C C . LYS B 1 311 ? -19 13.203 20.219 1 93.69 311 LYS B C 1
ATOM 5572 O O . LYS B 1 311 ? -20.125 12.719 20.344 1 93.69 311 LYS B O 1
ATOM 5577 N N . THR B 1 312 ? -17.859 12.57 20.375 1 95.56 312 THR B N 1
ATOM 5578 C CA . THR B 1 312 ? -17.906 11.203 20.875 1 95.56 312 THR B CA 1
ATOM 5579 C C . THR B 1 312 ? -17.891 11.188 22.391 1 95.56 312 THR B C 1
ATOM 5581 O O . THR B 1 312 ? -17.438 12.148 23.031 1 95.56 312 THR B O 1
ATOM 5584 N N . THR B 1 313 ? -18.453 10.172 22.984 1 95.81 313 THR B N 1
ATOM 5585 C CA . THR B 1 313 ? -18.469 9.977 24.422 1 95.81 313 THR B CA 1
ATOM 5586 C C . THR B 1 313 ? -17.656 8.734 24.797 1 95.81 313 THR B C 1
ATOM 5588 O O . THR B 1 313 ? -17.391 7.879 23.953 1 95.81 313 THR B O 1
ATOM 5591 N N . PRO B 1 314 ? -17.188 8.695 26.094 1 96.88 314 PRO B N 1
ATOM 5592 C CA . PRO B 1 314 ? -16.453 7.5 26.516 1 96.88 314 PRO B CA 1
ATOM 5593 C C . PRO B 1 314 ? -17.156 6.203 26.141 1 96.88 314 PRO B C 1
ATOM 5595 O O . PRO B 1 314 ? -18.359 6.062 26.375 1 96.88 314 PRO B O 1
ATOM 5598 N N . GLY B 1 315 ? -16.406 5.328 25.516 1 98.19 315 GLY B N 1
ATOM 5599 C CA . GLY B 1 315 ? -16.984 4.07 25.062 1 98.19 315 GLY B CA 1
ATOM 5600 C C . GLY B 1 315 ? -17.297 4.059 23.578 1 98.19 315 GLY B C 1
ATOM 5601 O O . GLY B 1 315 ? -17.531 3 23 1 98.19 315 GLY B O 1
ATOM 5602 N N . ASP B 1 316 ? -17.297 5.219 22.984 1 98.31 316 ASP B N 1
ATOM 5603 C CA . ASP B 1 316 ? -17.484 5.305 21.547 1 98.31 316 ASP B CA 1
ATOM 5604 C C . ASP B 1 316 ? -16.203 4.941 20.797 1 98.31 316 ASP B C 1
ATOM 5606 O O . ASP B 1 316 ? -15.109 5.324 21.219 1 98.31 316 ASP B O 1
ATOM 5610 N N . VAL B 1 317 ? -16.297 4.195 19.734 1 98.69 317 VAL B N 1
ATOM 5611 C CA . VAL B 1 317 ? -15.211 4 18.781 1 98.69 317 VAL B CA 1
ATOM 5612 C C . VAL B 1 317 ? -15.609 4.57 17.422 1 98.69 317 VAL B C 1
ATOM 5614 O O . VAL B 1 317 ? -16.469 4.016 16.734 1 98.69 317 VAL B O 1
ATOM 5617 N N . LEU B 1 318 ? -15.008 5.668 17.125 1 98.31 318 LEU B N 1
ATOM 5618 C CA . LEU B 1 318 ? -15.195 6.234 15.797 1 98.31 318 LEU B CA 1
ATOM 5619 C C . LEU B 1 318 ? -14.352 5.5 14.766 1 98.31 318 LEU B C 1
ATOM 5621 O O . LEU B 1 318 ? -13.133 5.367 14.938 1 98.31 318 LEU B O 1
ATOM 5625 N N . THR B 1 319 ? -14.969 4.934 13.711 1 98.69 319 THR B N 1
ATOM 5626 C CA . THR B 1 319 ? -14.266 4.262 12.625 1 98.69 319 THR B CA 1
ATOM 5627 C C . THR B 1 319 ? -14.547 4.945 11.289 1 98.69 319 THR B C 1
ATOM 5629 O O . THR B 1 319 ? -15.695 5.297 11 1 98.69 319 THR B O 1
ATOM 5632 N N . PHE B 1 320 ? -13.531 5.188 10.539 1 98.69 320 PHE B N 1
ATOM 5633 C CA . PHE B 1 320 ? -13.773 5.824 9.25 1 98.69 320 PHE B CA 1
ATOM 5634 C C . PHE B 1 320 ? -12.68 5.449 8.25 1 98.69 320 PHE B C 1
ATOM 5636 O O . PHE B 1 320 ? -11.602 5 8.648 1 98.69 320 PHE B O 1
ATOM 5643 N N . ASP B 1 321 ? -12.977 5.523 6.949 1 98.69 321 ASP B N 1
ATOM 5644 C CA . ASP B 1 321 ? -12.07 5.258 5.836 1 98.69 321 ASP B CA 1
ATOM 5645 C C . ASP B 1 321 ? -11.039 6.375 5.688 1 98.69 321 ASP B C 1
ATOM 5647 O O . ASP B 1 321 ? -11.336 7.434 5.133 1 98.69 321 ASP B O 1
ATOM 5651 N N . ASN B 1 322 ? -9.844 6.117 6.074 1 98.69 322 ASN B N 1
ATOM 5652 C CA . ASN B 1 322 ? -8.75 7.082 6.082 1 98.69 322 ASN B CA 1
ATOM 5653 C C . ASN B 1 322 ? -8.305 7.434 4.668 1 98.69 322 ASN B C 1
ATOM 5655 O O . ASN B 1 322 ? -7.582 8.414 4.465 1 98.69 322 ASN B O 1
ATOM 5659 N N . LEU B 1 323 ? -8.719 6.672 3.672 1 98.56 323 LEU B N 1
ATOM 5660 C CA . LEU B 1 323 ? -8.375 6.961 2.283 1 98.56 323 LEU B CA 1
ATOM 5661 C C . LEU B 1 323 ? -9.367 7.953 1.679 1 98.56 323 LEU B C 1
ATOM 5663 O O . LEU B 1 323 ? -9.117 8.508 0.605 1 98.56 323 LEU B O 1
ATOM 5667 N N . ARG B 1 324 ? -10.375 8.188 2.367 1 98.62 324 ARG B N 1
ATOM 5668 C CA . ARG B 1 324 ? -11.516 8.906 1.813 1 98.62 324 ARG B CA 1
ATOM 5669 C C . ARG B 1 324 ? -11.883 10.102 2.689 1 98.62 324 ARG B C 1
ATOM 5671 O O . ARG B 1 324 ? -12.031 11.219 2.193 1 98.62 324 ARG B O 1
ATOM 5678 N N . MET B 1 325 ? -11.891 9.898 3.961 1 98.62 325 MET B N 1
ATOM 5679 C CA . MET B 1 325 ? -12.375 10.906 4.898 1 98.62 325 MET B CA 1
ATOM 5680 C C . MET B 1 325 ? -11.234 11.82 5.348 1 98.62 325 MET B C 1
ATOM 5682 O O . MET B 1 325 ? -10.141 11.344 5.672 1 98.62 325 MET B O 1
ATOM 5686 N N . VAL B 1 326 ? -11.5 13.07 5.328 1 98.5 326 VAL B N 1
ATOM 5687 C CA . VAL B 1 326 ? -10.656 13.969 6.113 1 98.5 326 VAL B CA 1
ATOM 5688 C C . VAL B 1 326 ? -11.328 14.258 7.453 1 98.5 326 VAL B C 1
ATOM 5690 O O . VAL B 1 326 ? -12.555 14.398 7.527 1 98.5 326 VAL B O 1
ATOM 5693 N N . HIS B 1 327 ? -10.492 14.258 8.461 1 97.81 327 HIS B N 1
ATOM 5694 C CA . HIS B 1 327 ? -11.031 14.43 9.805 1 97.81 327 HIS B CA 1
ATOM 5695 C C . HIS B 1 327 ? -10.219 15.445 10.602 1 97.81 327 HIS B C 1
ATOM 5697 O O . HIS B 1 327 ? -9.07 15.734 10.25 1 97.81 327 HIS B O 1
ATOM 5703 N N . GLY B 1 328 ? -10.836 16.078 11.516 1 95.12 328 GLY B N 1
ATOM 5704 C CA . GLY B 1 328 ? -10.219 17.047 12.406 1 95.12 328 GLY B CA 1
ATOM 5705 C C . GLY B 1 328 ? -10.914 17.141 13.758 1 95.12 328 GLY B C 1
ATOM 5706 O O . GLY B 1 328 ? -11.664 16.234 14.141 1 95.12 328 GLY B O 1
ATOM 5707 N N . ARG B 1 329 ? -10.484 18.094 14.516 1 92.06 329 ARG B N 1
ATOM 5708 C CA . ARG B 1 329 ? -11.047 18.297 15.844 1 92.06 329 ARG B CA 1
ATOM 5709 C C . ARG B 1 329 ? -10.938 19.766 16.266 1 92.06 329 ARG B C 1
ATOM 5711 O O . ARG B 1 329 ? -9.93 20.406 16 1 92.06 329 ARG B O 1
ATOM 5718 N N . THR B 1 330 ? -11.969 20.219 16.906 1 90.19 330 THR B N 1
ATOM 5719 C CA . THR B 1 330 ? -11.867 21.562 17.484 1 90.19 330 THR B CA 1
ATOM 5720 C C . THR B 1 330 ? -10.992 21.547 18.734 1 90.19 330 THR B C 1
ATOM 5722 O O . THR B 1 330 ? -10.758 20.5 19.328 1 90.19 330 THR B O 1
ATOM 5725 N N . GLY B 1 331 ? -10.484 22.656 19.016 1 86.5 331 GLY B N 1
ATOM 5726 C CA . GLY B 1 331 ? -9.672 22.781 20.219 1 86.5 331 GLY B CA 1
ATOM 5727 C C . GLY B 1 331 ? -10.461 22.531 21.484 1 86.5 331 GLY B C 1
ATOM 5728 O O . GLY B 1 331 ? -11.688 22.594 21.484 1 86.5 331 GLY B O 1
ATOM 5729 N N . TYR B 1 332 ? -9.742 22.125 22.5 1 85.25 332 TYR B N 1
ATOM 5730 C CA . TYR B 1 332 ? -10.359 21.906 23.797 1 85.25 332 TYR B CA 1
ATOM 5731 C C . TYR B 1 332 ? -9.406 22.297 24.922 1 85.25 332 TYR B C 1
ATOM 5733 O O . TYR B 1 332 ? -8.242 22.609 24.672 1 85.25 332 TYR B O 1
ATOM 5741 N N . ASP B 1 333 ? -9.961 22.375 26.062 1 82.38 333 ASP B N 1
ATOM 5742 C CA . ASP B 1 333 ? -9.18 22.734 27.25 1 82.38 333 ASP B CA 1
ATOM 5743 C C . ASP B 1 333 ? -9.312 21.672 28.344 1 82.38 333 ASP B C 1
ATOM 5745 O O . ASP B 1 333 ? -10.398 21.484 28.891 1 82.38 333 ASP B O 1
ATOM 5749 N N . ASP B 1 334 ? -8.141 21.047 28.578 1 80.06 334 ASP B N 1
ATOM 5750 C CA . ASP B 1 334 ? -8.133 20 29.594 1 80.06 334 ASP B CA 1
ATOM 5751 C C . ASP B 1 334 ? -7.953 20.594 31 1 80.06 334 ASP B C 1
ATOM 5753 O O . ASP B 1 334 ? -7.398 21.688 31.141 1 80.06 334 ASP B O 1
ATOM 5757 N N . THR B 1 335 ? -8.641 20.062 31.906 1 76.19 335 THR B N 1
ATOM 5758 C CA . THR B 1 335 ? -8.367 20.375 33.312 1 76.19 335 THR B CA 1
ATOM 5759 C C . THR B 1 335 ? -7.57 19.25 33.969 1 76.19 335 THR B C 1
ATOM 5761 O O . THR B 1 335 ? -7.387 18.172 33.344 1 76.19 335 THR B O 1
ATOM 5764 N N . ASP B 1 336 ? -7.023 19.547 35.125 1 75.44 336 ASP B N 1
ATOM 5765 C CA . ASP B 1 336 ? -6.27 18.531 35.844 1 75.44 336 ASP B CA 1
ATOM 5766 C C . ASP B 1 336 ? -7.113 17.266 36.094 1 75.44 336 ASP B C 1
ATOM 5768 O O . ASP B 1 336 ? -6.578 16.172 36.188 1 75.44 336 ASP B O 1
ATOM 5772 N N . ARG B 1 337 ? -8.422 17.5 36.188 1 77.56 337 ARG B N 1
ATOM 5773 C CA . ARG B 1 337 ? -9.297 16.391 36.562 1 77.56 337 ARG B CA 1
ATOM 5774 C C . ARG B 1 337 ? -9.906 15.758 35.312 1 77.56 337 ARG B C 1
ATOM 5776 O O . ARG B 1 337 ? -10.516 14.688 35.375 1 77.56 337 ARG B O 1
ATOM 5783 N N . ASN B 1 338 ? -9.781 16.438 34.188 1 77.88 338 ASN B N 1
ATOM 5784 C CA . ASN B 1 338 ? -10.406 15.914 32.969 1 77.88 338 ASN B CA 1
ATOM 5785 C C . ASN B 1 338 ? -9.516 16.125 31.75 1 77.88 338 ASN B C 1
ATOM 5787 O O . ASN B 1 338 ? -9.477 17.219 31.188 1 77.88 338 ASN B O 1
ATOM 5791 N N . VAL B 1 339 ? -8.945 14.945 31.391 1 82.69 339 VAL B N 1
ATOM 5792 C CA . VAL B 1 339 ? -8.016 14.977 30.25 1 82.69 339 VAL B CA 1
ATOM 5793 C C . VAL B 1 339 ? -8.547 14.094 29.125 1 82.69 339 VAL B C 1
ATOM 5795 O O . VAL B 1 339 ? -8.82 12.906 29.328 1 82.69 339 VAL B O 1
ATOM 5798 N N . ARG B 1 340 ? -8.773 14.758 28.078 1 89.94 340 ARG B N 1
ATOM 5799 C CA . ARG B 1 340 ? -9.211 14.008 26.906 1 89.94 340 ARG B CA 1
ATOM 5800 C C . ARG B 1 340 ? -8.219 12.898 26.578 1 89.94 340 ARG B C 1
ATOM 5802 O O . ARG B 1 340 ? -7.008 13.125 26.562 1 89.94 340 ARG B O 1
ATOM 5809 N N . HIS B 1 341 ? -8.75 11.656 26.375 1 92 341 HIS B N 1
ATOM 5810 C CA . HIS B 1 341 ? -7.91 10.5 26.094 1 92 341 HIS B CA 1
ATOM 5811 C C . HIS B 1 341 ? -8.531 9.617 25.016 1 92 341 HIS B C 1
ATOM 5813 O O . HIS B 1 341 ? -9.594 9.031 25.234 1 92 341 HIS B O 1
ATOM 5819 N N . ILE B 1 342 ? -7.828 9.578 23.891 1 94.12 342 ILE B N 1
ATOM 5820 C CA . ILE B 1 342 ? -8.266 8.758 22.766 1 94.12 342 ILE B CA 1
ATOM 5821 C C . ILE B 1 342 ? -7.168 7.762 22.406 1 94.12 342 ILE B C 1
ATOM 5823 O O . ILE B 1 342 ? -5.988 8.109 22.359 1 94.12 342 ILE B O 1
ATOM 5827 N N . VAL B 1 343 ? -7.562 6.543 22.219 1 96 343 VAL B N 1
ATOM 5828 C CA . VAL B 1 343 ? -6.645 5.527 21.703 1 96 343 VAL B CA 1
ATOM 5829 C C . VAL B 1 343 ? -6.973 5.207 20.25 1 96 343 VAL B C 1
ATOM 5831 O O . VAL B 1 343 ? -8.141 5.039 19.891 1 96 343 VAL B O 1
ATOM 5834 N N . GLY B 1 344 ? -5.938 5.199 19.453 1 96.75 344 GLY B N 1
ATOM 5835 C CA . GLY B 1 344 ? -6.148 4.965 18.031 1 96.75 344 GLY B CA 1
ATOM 5836 C C . GLY B 1 344 ? -5.465 3.705 17.531 1 96.75 344 GLY B C 1
ATOM 5837 O O . GLY B 1 344 ? -4.496 3.238 18.125 1 96.75 344 GLY B O 1
ATOM 5838 N N . ALA B 1 345 ? -5.961 3.131 16.484 1 97.94 345 ALA B N 1
ATOM 5839 C CA . ALA B 1 345 ? -5.387 2.01 15.75 1 97.94 345 ALA B CA 1
ATOM 5840 C C . ALA B 1 345 ? -5.816 2.041 14.281 1 97.94 345 ALA B C 1
ATOM 5842 O O . ALA B 1 345 ? -6.672 2.842 13.898 1 97.94 345 ALA B O 1
ATOM 5843 N N . PHE B 1 346 ? -5.176 1.147 13.516 1 98.25 346 PHE B N 1
ATOM 5844 C CA . PHE B 1 346 ? -5.512 1.104 12.102 1 98.25 346 PHE B CA 1
ATOM 5845 C C . PHE B 1 346 ? -5.777 -0.329 11.648 1 98.25 346 PHE B C 1
ATOM 5847 O O . PHE B 1 346 ? -5.238 -1.275 12.227 1 98.25 346 PHE B O 1
ATOM 5854 N N . LEU B 1 347 ? -6.637 -0.424 10.672 1 97.81 347 LEU B N 1
ATOM 5855 C CA . LEU B 1 347 ? -6.832 -1.61 9.844 1 97.81 347 LEU B CA 1
ATOM 5856 C C . LEU B 1 347 ? -6.539 -1.305 8.375 1 97.81 347 LEU B C 1
ATOM 5858 O O . LEU B 1 347 ? -6.738 -0.176 7.922 1 97.81 347 LEU B O 1
ATOM 5862 N N . ASP B 1 348 ? -6.082 -2.334 7.699 1 97.69 348 ASP B N 1
ATOM 5863 C CA . ASP B 1 348 ? -5.902 -2.176 6.258 1 97.69 348 ASP B CA 1
ATOM 5864 C C . ASP B 1 348 ? -7.125 -2.68 5.496 1 97.69 348 ASP B C 1
ATOM 5866 O O . ASP B 1 348 ? -7.703 -3.713 5.844 1 97.69 348 ASP B O 1
ATOM 5870 N N . TRP B 1 349 ? -7.441 -1.968 4.457 1 97.94 349 TRP B N 1
ATOM 5871 C CA . TRP B 1 349 ? -8.586 -2.373 3.645 1 97.94 349 TRP B CA 1
ATOM 5872 C C . TRP B 1 349 ? -8.336 -3.734 3.004 1 97.94 349 TRP B C 1
ATOM 5874 O O . TRP B 1 349 ? -9.273 -4.52 2.822 1 97.94 349 TRP B O 1
ATOM 5884 N N . ASP B 1 350 ? -7.094 -4.105 2.635 1 97.25 350 ASP B N 1
ATOM 5885 C CA . ASP B 1 350 ? -6.793 -5.438 2.125 1 97.25 350 ASP B CA 1
ATOM 5886 C C . ASP B 1 350 ? -7.359 -6.52 3.043 1 97.25 350 ASP B C 1
ATOM 5888 O O . ASP B 1 350 ? -7.953 -7.492 2.57 1 97.25 350 ASP B O 1
ATOM 5892 N N . ILE B 1 351 ? -7.219 -6.277 4.316 1 97.25 351 ILE B N 1
ATOM 5893 C CA . ILE B 1 351 ? -7.629 -7.258 5.316 1 97.25 351 ILE B CA 1
ATOM 5894 C C . ILE B 1 351 ? -9.133 -7.148 5.559 1 97.25 351 ILE B C 1
ATOM 5896 O O . ILE B 1 351 ? -9.828 -8.164 5.66 1 97.25 351 ILE B O 1
ATOM 5900 N N . ALA B 1 352 ? -9.609 -5.938 5.594 1 98.19 352 ALA B N 1
ATOM 5901 C CA . ALA B 1 352 ? -11.031 -5.719 5.84 1 98.19 352 ALA B CA 1
ATOM 5902 C C . ALA B 1 352 ? -11.883 -6.27 4.699 1 98.19 352 ALA B C 1
ATOM 5904 O O . ALA B 1 352 ? -12.906 -6.918 4.93 1 98.19 352 ALA B O 1
ATOM 5905 N N . TYR B 1 353 ? -11.508 -6.016 3.49 1 97.94 353 TYR B N 1
ATOM 5906 C CA . TYR B 1 353 ? -12.242 -6.543 2.346 1 97.94 353 TYR B CA 1
ATOM 5907 C C . TYR B 1 353 ? -12.18 -8.062 2.314 1 97.94 353 TYR B C 1
ATOM 5909 O O . TYR B 1 353 ? -13.148 -8.719 1.923 1 97.94 353 TYR B O 1
ATOM 5917 N N . SER B 1 354 ? -11 -8.609 2.615 1 97.44 354 SER B N 1
ATOM 5918 C CA . SER B 1 354 ? -10.867 -10.055 2.707 1 97.44 354 SER B CA 1
ATOM 5919 C C . SER B 1 354 ? -11.875 -10.641 3.689 1 97.44 354 SER B C 1
ATOM 5921 O O . SER B 1 354 ? -12.594 -11.594 3.361 1 97.44 354 SER B O 1
ATOM 5923 N N . ARG B 1 355 ? -11.922 -10.062 4.867 1 97.62 355 ARG B N 1
ATOM 5924 C CA . ARG B 1 355 ? -12.859 -10.523 5.887 1 97.62 355 ARG B CA 1
ATOM 5925 C C . ARG B 1 355 ? -14.297 -10.375 5.422 1 97.62 355 ARG B C 1
ATOM 5927 O O . ARG B 1 355 ? -15.133 -11.25 5.652 1 97.62 355 ARG B O 1
ATOM 5934 N N . TRP B 1 356 ? -14.602 -9.242 4.789 1 97.94 356 TRP B N 1
ATOM 5935 C CA . TRP B 1 356 ? -15.93 -8.992 4.242 1 97.94 356 TRP B CA 1
ATOM 5936 C C . TRP B 1 356 ? -16.344 -10.094 3.277 1 97.94 356 TRP B C 1
ATOM 5938 O O . TRP B 1 356 ? -17.453 -10.617 3.359 1 97.94 356 TRP B O 1
ATOM 5948 N N . ARG B 1 357 ? -15.461 -10.516 2.418 1 97 357 ARG B N 1
ATOM 5949 C CA . ARG B 1 357 ? -15.758 -11.562 1.442 1 97 357 ARG B CA 1
ATOM 5950 C C . ARG B 1 357 ? -15.945 -12.906 2.127 1 97 357 ARG B C 1
ATOM 5952 O O . ARG B 1 357 ? -16.828 -13.688 1.744 1 97 357 ARG B O 1
ATOM 5959 N N . VAL B 1 358 ? -15.094 -13.172 3.133 1 96.81 358 VAL B N 1
ATOM 5960 C CA . VAL B 1 358 ? -15.211 -14.422 3.881 1 96.81 358 VAL B CA 1
ATOM 5961 C C . VAL B 1 358 ? -16.594 -14.5 4.527 1 96.81 358 VAL B C 1
ATOM 5963 O O . VAL B 1 358 ? -17.266 -15.531 4.438 1 96.81 358 VAL B O 1
ATOM 5966 N N . LEU B 1 359 ? -17 -13.398 5.137 1 96.62 359 LEU B N 1
ATOM 5967 C CA . LEU B 1 359 ? -18.281 -13.352 5.832 1 96.62 359 LEU B CA 1
ATOM 5968 C C . LEU B 1 359 ? -19.438 -13.453 4.848 1 96.62 359 LEU B C 1
ATOM 5970 O O . LEU B 1 359 ? -20.438 -14.102 5.133 1 96.62 359 LEU B O 1
ATOM 5974 N N . ARG B 1 360 ? -19.312 -12.812 3.752 1 94.12 360 ARG B N 1
ATOM 5975 C CA . ARG B 1 360 ? -20.359 -12.852 2.734 1 94.12 360 ARG B CA 1
ATOM 5976 C C . ARG B 1 360 ? -20.562 -14.266 2.211 1 94.12 360 ARG B C 1
ATOM 5978 O O . ARG B 1 360 ? -21.688 -14.688 1.973 1 94.12 360 ARG B O 1
ATOM 5985 N N . HIS B 1 361 ? -19.469 -14.961 1.98 1 89.19 361 HIS B N 1
ATOM 5986 C CA . HIS B 1 361 ? -19.531 -16.344 1.519 1 89.19 361 HIS B CA 1
ATOM 5987 C C . HIS B 1 361 ? -20.234 -17.234 2.543 1 89.19 361 HIS B C 1
ATOM 5989 O O . HIS B 1 361 ? -21.047 -18.094 2.182 1 89.19 361 HIS B O 1
ATOM 5995 N N . ALA B 1 362 ? -19.953 -17.062 3.738 1 86.12 362 ALA B N 1
ATOM 5996 C CA . ALA B 1 362 ? -20.531 -17.875 4.809 1 86.12 362 ALA B CA 1
ATOM 5997 C C . ALA B 1 362 ? -22.031 -17.641 4.918 1 86.12 362 ALA B C 1
ATOM 5999 O O . ALA B 1 362 ? -22.781 -18.531 5.316 1 86.12 362 ALA B O 1
ATOM 6000 N N . HIS B 1 363 ? -22.453 -16.453 4.582 1 82.69 363 HIS B N 1
ATOM 6001 C CA . HIS B 1 363 ? -23.875 -16.109 4.672 1 82.69 363 HIS B CA 1
ATOM 6002 C C . HIS B 1 363 ? -24.609 -16.469 3.393 1 82.69 363 HIS B C 1
ATOM 6004 O O . HIS B 1 363 ? -25.812 -16.219 3.27 1 82.69 363 HIS B O 1
ATOM 6010 N N . GLY B 1 364 ? -23.953 -17.188 2.482 1 71.38 364 GLY B N 1
ATOM 6011 C CA . GLY B 1 364 ? -24.609 -17.656 1.263 1 71.38 364 GLY B CA 1
ATOM 6012 C C . GLY B 1 364 ? -24.781 -16.547 0.231 1 71.38 364 GLY B C 1
ATOM 6013 O O . GLY B 1 364 ? -25.547 -16.703 -0.721 1 71.38 364 GLY B O 1
ATOM 6014 N N . CYS B 1 365 ? -24.266 -15.375 0.452 1 51.84 365 CYS B N 1
ATOM 6015 C CA . CYS B 1 365 ? -24.453 -14.305 -0.521 1 51.84 365 CYS B CA 1
ATOM 6016 C C . CYS B 1 365 ? -23.688 -14.602 -1.807 1 51.84 365 CYS B C 1
ATOM 6018 O O . CYS B 1 365 ? -24.016 -14.055 -2.863 1 51.84 365 CYS B O 1
ATOM 6020 N N . CYS B 1 366 ? -22.547 -15.211 -1.727 1 53.34 366 CYS B N 1
ATOM 6021 C CA . CYS B 1 366 ? -21.828 -15.508 -2.957 1 53.34 366 CYS B CA 1
ATOM 6022 C C . CYS B 1 366 ? -21.469 -16.984 -3.025 1 53.34 366 CYS B C 1
ATOM 6024 O O . CYS B 1 366 ? -20.922 -17.531 -2.07 1 53.34 366 CYS B O 1
ATOM 6026 N N . LYS B 1 367 ? -22.219 -17.891 -3.662 1 42.75 367 LYS B N 1
ATOM 6027 C CA . LYS B 1 367 ? -21.844 -19.281 -3.926 1 42.75 367 LYS B CA 1
ATOM 6028 C C . LYS B 1 367 ? -20.828 -19.359 -5.07 1 42.75 367 LYS B C 1
ATOM 6030 O O . LYS B 1 367 ? -20.922 -18.609 -6.047 1 42.75 367 LYS B O 1
#

Nearest PDB structures (foldseek):
  3o2g-assembly1_A  TM=9.531E-01  e=5.178E-42  Homo sapiens
  3n6w-assembly1_A-2  TM=9.317E-01  e=1.010E-34  Homo sapiens
  6npb-assembly1_A  TM=8.748E-01  e=3.190E-32  Leisingera caerulea
  6npc-assembly1_B  TM=8.554E-01  e=1.496E-28  Leisingera caerulea
  4m2i-assembly2_C  TM=6.398E-01  e=1.060E-09  Streptomyces lavendulae subsp. lavendulae